Protein AF-A0A7S0ZN13-F1 (afdb_monomer)

pLDDT: mean 75.64, std 28.4, range [23.97, 98.81]

Organism: Noctiluca scintillans (NCBI:txid2966)

Foldseek 3Di:
DDDDDDDPPADPPDDDPDDDDDDDPPDDPPPDDDPPDDDDDDDDDDDDDDDDDDDDDDDDDDDDDDDDDDDDDDDDDDDDDDDDDDDDDDDDDDDDDDDDDDDDDDDDDDDDDDDDDDDDDDDDDDDDDDDDDDDDDDDPPPPLQPAPPPDLPPCPPLLDPVQLVVLCVVLVCPDPLLVVVLVLEQEAELACDLLSVLLCSSNVSHSYDALHNQKRAALQLSLCCLQVLNVQVLAADDWDQDSNWIWGFDTPSQAIGTRDNSVDPVRVVRNVVNSCVLLQVDVPHHHLQRAYEYEYEHQWLVSLVCVVVSQVSSCVSRVNYHAAYEYEYEQWCDWAKEDEPPGLRYIYTYFHNVLCPCVPDDPVVSSSSSSSRVNSSVSLSSCVVSPHDDPYHYDHDSVSVSVNGFTWHLDRRRDDHGDIDGDD

Structure (mmCIF, N/CA/C/O backbone):
data_AF-A0A7S0ZN13-F1
#
_entry.id   AF-A0A7S0ZN13-F1
#
loop_
_atom_site.group_PDB
_atom_site.id
_atom_site.type_symbol
_atom_site.label_atom_id
_atom_site.label_alt_id
_atom_site.label_comp_id
_atom_site.label_asym_id
_atom_site.label_entity_id
_atom_site.label_seq_id
_atom_site.pdbx_PDB_ins_code
_atom_site.Cartn_x
_atom_site.Cartn_y
_atom_site.Cartn_z
_atom_site.occupancy
_atom_site.B_iso_or_equiv
_atom_site.auth_seq_id
_atom_site.auth_comp_id
_atom_site.auth_asym_id
_atom_site.auth_atom_id
_atom_site.pdbx_PDB_model_num
ATOM 1 N N . MET A 1 1 ? -10.004 31.160 -24.337 1.00 37.38 1 MET A N 1
ATOM 2 C CA . MET A 1 1 ? -10.486 29.849 -24.815 1.00 37.38 1 MET A CA 1
ATOM 3 C C . MET A 1 1 ? -9.541 29.368 -25.900 1.00 37.38 1 MET A C 1
ATOM 5 O O . MET A 1 1 ? -9.607 29.879 -27.005 1.00 37.38 1 MET A O 1
ATOM 9 N N . ALA A 1 2 ? -8.632 28.464 -25.551 1.00 23.97 2 ALA A N 1
ATOM 10 C CA . ALA A 1 2 ? -7.880 27.608 -26.465 1.00 23.97 2 ALA A CA 1
ATOM 11 C C . ALA A 1 2 ? -7.274 26.513 -25.577 1.00 23.97 2 ALA A C 1
ATOM 13 O O . ALA A 1 2 ? -6.476 26.815 -24.692 1.00 23.97 2 ALA A O 1
ATOM 14 N N . PHE A 1 3 ? -7.767 25.285 -25.720 1.00 28.19 3 PHE A N 1
ATOM 15 C CA . PHE A 1 3 ? -7.196 24.108 -25.076 1.00 28.19 3 PHE A CA 1
ATOM 16 C C . PHE A 1 3 ? -5.953 23.709 -25.871 1.00 28.19 3 PHE A C 1
ATOM 18 O O . PHE A 1 3 ? -6.038 23.546 -27.085 1.00 28.19 3 PHE A O 1
ATOM 25 N N . CYS A 1 4 ? -4.812 23.578 -25.197 1.00 27.61 4 CYS A N 1
ATOM 26 C CA . CYS A 1 4 ? -3.650 22.924 -25.780 1.00 27.61 4 CYS A CA 1
ATOM 27 C C . CYS A 1 4 ? -3.880 21.411 -25.754 1.00 27.61 4 CYS A C 1
ATOM 29 O O . CYS A 1 4 ? -4.002 20.823 -24.677 1.00 27.61 4 CYS A O 1
ATOM 31 N N . ASP A 1 5 ? -3.932 20.820 -26.946 1.00 31.44 5 ASP A N 1
ATOM 32 C CA . ASP A 1 5 ? -3.663 19.407 -27.190 1.00 31.44 5 ASP A CA 1
ATOM 33 C C . ASP A 1 5 ? -2.299 19.042 -26.596 1.00 31.44 5 ASP A C 1
ATOM 35 O O . ASP A 1 5 ? -1.285 19.674 -26.901 1.00 31.44 5 ASP A O 1
ATOM 39 N N . VAL A 1 6 ? -2.280 18.024 -25.739 1.00 32.69 6 VAL A N 1
ATOM 40 C CA . VAL A 1 6 ? -1.055 17.368 -25.282 1.00 32.69 6 VAL A CA 1
ATOM 41 C C . VAL A 1 6 ? -1.076 15.952 -25.846 1.00 32.69 6 VAL A C 1
ATOM 43 O O . VAL A 1 6 ? -1.966 15.170 -25.516 1.00 32.69 6 VAL A O 1
ATOM 46 N N . ASP A 1 7 ? -0.112 15.703 -26.732 1.00 31.11 7 ASP A N 1
ATOM 47 C CA . ASP A 1 7 ? 0.357 14.443 -27.318 1.00 31.11 7 ASP A CA 1
ATOM 48 C C . ASP A 1 7 ? -0.457 13.166 -27.038 1.00 31.11 7 ASP A C 1
ATOM 50 O O . ASP A 1 7 ? -0.372 12.556 -25.971 1.00 31.11 7 ASP A O 1
ATOM 54 N N . GLN A 1 8 ? -1.146 12.686 -28.078 1.00 32.91 8 GLN A N 1
ATOM 55 C CA . GLN A 1 8 ? -1.749 11.347 -28.148 1.00 32.91 8 GLN A CA 1
ATOM 56 C C . GLN A 1 8 ? -0.766 10.243 -28.598 1.00 32.91 8 GLN A C 1
ATOM 58 O O . GLN A 1 8 ? -1.185 9.103 -28.789 1.00 32.91 8 GLN A O 1
ATOM 63 N N . ASP A 1 9 ? 0.530 10.532 -28.760 1.00 31.00 9 ASP A N 1
ATOM 64 C CA . ASP A 1 9 ? 1.459 9.643 -29.485 1.00 31.00 9 ASP A CA 1
ATOM 65 C C . ASP A 1 9 ? 2.369 8.751 -28.619 1.00 31.00 9 ASP A C 1
ATOM 67 O O . ASP A 1 9 ? 3.322 8.141 -29.107 1.00 31.00 9 ASP A O 1
ATOM 71 N N . VAL A 1 10 ? 2.049 8.570 -27.335 1.00 36.09 10 VAL A N 1
ATOM 72 C CA . VAL A 1 10 ? 2.765 7.622 -26.467 1.00 36.09 10 VAL A CA 1
ATOM 73 C C . VAL A 1 10 ? 1.843 6.449 -26.124 1.00 36.09 10 VAL A C 1
ATOM 75 O O . VAL A 1 10 ? 0.863 6.623 -25.411 1.00 36.09 10 VAL A O 1
ATOM 78 N N . MET A 1 11 ? 2.215 5.249 -26.604 1.00 32.50 11 MET A N 1
ATOM 79 C CA . MET A 1 11 ? 1.659 3.905 -26.307 1.00 32.50 11 MET A CA 1
ATOM 80 C C . MET A 1 11 ? 0.730 3.277 -27.366 1.00 32.50 11 MET A C 1
ATOM 82 O O . MET A 1 11 ? -0.413 2.911 -27.090 1.00 32.50 11 MET A O 1
ATOM 86 N N . ARG A 1 12 ? 1.270 2.950 -28.549 1.00 31.23 12 ARG A N 1
ATOM 87 C CA . ARG A 1 12 ? 0.816 1.742 -29.268 1.00 31.23 12 ARG A CA 1
ATOM 88 C C . ARG A 1 12 ? 1.476 0.511 -28.644 1.00 31.23 12 ARG A C 1
ATOM 90 O O . ARG A 1 12 ? 2.506 0.043 -29.117 1.00 31.23 12 ARG A O 1
ATOM 97 N N . VAL A 1 13 ? 0.879 -0.032 -27.584 1.00 39.19 13 VAL A N 1
ATOM 98 C CA . VAL A 1 13 ? 1.235 -1.373 -27.099 1.00 39.19 13 VAL A CA 1
ATOM 99 C C . VAL A 1 13 ? 0.711 -2.385 -28.116 1.00 39.19 13 VAL A C 1
ATOM 101 O O . VAL A 1 13 ? -0.495 -2.607 -28.239 1.00 39.19 13 VAL A O 1
ATOM 104 N N . THR A 1 14 ? 1.609 -3.001 -28.883 1.00 31.84 14 THR A N 1
ATOM 105 C CA . THR A 1 14 ? 1.265 -4.136 -29.742 1.00 31.84 14 THR A CA 1
ATOM 106 C C . THR A 1 14 ? 0.792 -5.294 -28.866 1.00 31.84 14 THR A C 1
ATOM 108 O O . THR A 1 14 ? 1.585 -5.911 -28.155 1.00 31.84 14 THR A O 1
ATOM 111 N N . ARG A 1 15 ? -0.513 -5.590 -28.914 1.00 40.03 15 ARG A N 1
ATOM 112 C CA . ARG A 1 15 ? -1.130 -6.743 -28.250 1.00 40.03 15 ARG A CA 1
ATOM 113 C C . ARG A 1 15 ? -0.472 -8.034 -28.757 1.00 40.03 15 ARG A C 1
ATOM 115 O O . ARG A 1 15 ? -0.727 -8.458 -29.881 1.00 40.03 15 ARG A O 1
ATOM 122 N N . ARG A 1 16 ? 0.336 -8.701 -27.926 1.00 33.75 16 ARG A N 1
ATOM 123 C CA . ARG A 1 16 ? 0.551 -10.148 -28.070 1.00 33.75 16 ARG A CA 1
ATOM 124 C C . ARG A 1 16 ? -0.613 -10.858 -27.392 1.00 33.75 16 ARG A C 1
ATOM 126 O O . ARG A 1 16 ? -0.884 -10.626 -26.220 1.00 33.75 16 ARG A O 1
ATOM 133 N N . VAL A 1 17 ? -1.287 -11.733 -28.134 1.00 29.91 17 VAL A N 1
ATOM 134 C CA . VAL A 1 17 ? -2.245 -12.695 -27.582 1.00 29.91 17 VAL A CA 1
ATOM 135 C C . VAL A 1 17 ? -1.469 -13.622 -26.644 1.00 29.91 17 VAL A C 1
ATOM 137 O O . VAL A 1 17 ? -0.760 -14.525 -27.090 1.00 29.91 17 VAL A O 1
ATOM 140 N N . VAL A 1 18 ? -1.549 -13.362 -25.340 1.00 30.41 18 VAL A N 1
ATOM 141 C CA . VAL A 1 18 ? -0.996 -14.247 -24.313 1.00 30.41 18 VAL A CA 1
ATOM 142 C C . VAL A 1 18 ? -1.904 -15.472 -24.253 1.00 30.41 18 VAL A C 1
ATOM 144 O O . VAL A 1 18 ? -3.073 -15.371 -23.886 1.00 30.41 18 VAL A O 1
ATOM 147 N N . ARG A 1 19 ? -1.388 -16.634 -24.668 1.00 27.12 19 ARG A N 1
ATOM 148 C CA . ARG A 1 19 ? -2.097 -17.907 -24.495 1.00 27.12 19 ARG A CA 1
ATOM 149 C C . ARG A 1 19 ? -2.225 -18.206 -22.994 1.00 27.12 19 ARG A C 1
ATOM 151 O O . ARG A 1 19 ? -1.272 -17.933 -22.261 1.00 27.12 19 ARG A O 1
ATOM 158 N N . PRO A 1 20 ? -3.354 -18.768 -22.529 1.00 29.33 20 PRO A N 1
ATOM 159 C CA . PRO A 1 20 ? -3.506 -19.159 -21.133 1.00 29.33 20 PRO A CA 1
ATOM 160 C C . PRO A 1 20 ? -2.398 -20.142 -20.741 1.00 29.33 20 PRO A C 1
ATOM 162 O O . PRO A 1 20 ? -2.133 -21.117 -21.446 1.00 29.33 20 PRO A O 1
ATOM 165 N N . TRP A 1 21 ? -1.724 -19.844 -19.632 1.00 32.19 21 TRP A N 1
ATOM 166 C CA . TRP A 1 21 ? -0.707 -20.714 -19.053 1.00 32.19 21 TRP A CA 1
ATOM 167 C C . TRP A 1 21 ? -1.399 -21.916 -18.396 1.00 32.19 21 TRP A C 1
ATOM 169 O O . TRP A 1 21 ? -2.400 -21.709 -17.705 1.00 32.19 21 TRP A O 1
ATOM 179 N N . PRO A 1 22 ? -0.905 -23.154 -18.569 1.00 28.81 22 PRO A N 1
ATOM 180 C CA . PRO A 1 22 ? -1.426 -24.290 -17.823 1.00 28.81 22 PRO A CA 1
ATOM 181 C C . PRO A 1 22 ? -1.131 -24.076 -16.334 1.00 28.81 22 PRO A C 1
ATOM 183 O O . PRO A 1 22 ? 0.024 -24.015 -15.912 1.00 28.81 22 PRO A O 1
ATOM 186 N N . VAL A 1 23 ? -2.188 -23.903 -15.546 1.00 35.38 23 VAL A N 1
ATOM 187 C CA . VAL A 1 23 ? -2.112 -23.930 -14.087 1.00 35.38 23 VAL A CA 1
ATOM 188 C C . VAL A 1 23 ? -1.930 -25.390 -13.701 1.00 35.38 23 VAL A C 1
ATOM 190 O O . VAL A 1 23 ? -2.741 -26.220 -14.096 1.00 35.38 23 VAL A O 1
ATOM 193 N N . ASP A 1 24 ? -0.856 -25.706 -12.984 1.00 39.56 24 ASP A N 1
ATOM 194 C CA . ASP A 1 24 ? -0.658 -27.030 -12.401 1.00 39.56 24 ASP A CA 1
ATOM 195 C C . ASP A 1 24 ? -1.503 -27.135 -11.115 1.00 39.56 24 ASP A C 1
ATOM 197 O O . ASP A 1 24 ? -1.188 -26.457 -10.129 1.00 39.56 24 ASP A O 1
ATOM 201 N N . PRO A 1 25 ? -2.588 -27.934 -11.096 1.00 37.56 25 PRO A N 1
ATOM 202 C CA . PRO A 1 25 ? -3.429 -28.104 -9.915 1.00 37.56 25 PRO A CA 1
ATOM 203 C C . PRO A 1 25 ? -2.770 -28.974 -8.830 1.00 37.56 25 PRO A C 1
ATOM 205 O O . PRO A 1 25 ? -3.363 -29.161 -7.772 1.00 37.56 25 PRO A O 1
ATOM 208 N N . SER A 1 26 ? -1.563 -29.509 -9.057 1.00 33.62 26 SER A N 1
ATOM 209 C CA . SER A 1 26 ? -0.903 -30.454 -8.148 1.00 33.62 26 SER A CA 1
ATOM 210 C C . SER A 1 26 ? 0.060 -29.828 -7.131 1.00 33.62 26 SER A C 1
ATOM 212 O O . SER A 1 26 ? 0.747 -30.558 -6.418 1.00 33.62 26 SER A O 1
ATOM 214 N N . VAL A 1 27 ? 0.105 -28.495 -7.006 1.00 34.06 27 VAL A N 1
ATOM 215 C CA . VAL A 1 27 ? 0.878 -27.820 -5.948 1.00 34.06 27 VAL A CA 1
ATOM 216 C C . VAL A 1 27 ? -0.031 -27.578 -4.735 1.00 34.06 27 VAL A C 1
ATOM 218 O O . VAL A 1 27 ? -0.737 -26.566 -4.713 1.00 34.06 27 VAL A O 1
ATOM 221 N N . PRO A 1 28 ? -0.048 -28.462 -3.717 1.00 34.16 28 PRO A N 1
ATOM 222 C CA . PRO A 1 28 ? -0.770 -28.184 -2.485 1.00 34.16 28 PRO A CA 1
ATOM 223 C C . PRO A 1 28 ? -0.201 -26.923 -1.832 1.00 34.16 28 PRO A C 1
ATOM 225 O O . PRO A 1 28 ? 1.015 -26.695 -1.838 1.00 34.16 28 PRO A O 1
ATOM 228 N N . CYS A 1 29 ? -1.080 -26.112 -1.234 1.00 32.03 29 CYS A N 1
ATOM 229 C CA . CYS A 1 29 ? -0.671 -25.173 -0.197 1.00 32.03 29 CYS A CA 1
ATOM 230 C C . CYS A 1 29 ? 0.193 -25.958 0.789 1.00 32.03 29 CYS A C 1
ATOM 232 O O . CYS A 1 29 ? -0.298 -26.895 1.414 1.00 32.03 29 CYS A O 1
ATOM 234 N N . ARG A 1 30 ? 1.489 -25.639 0.875 1.00 30.14 30 ARG A N 1
ATOM 235 C CA . ARG A 1 30 ? 2.353 -26.244 1.886 1.00 30.14 30 ARG A CA 1
ATOM 236 C C . ARG A 1 30 ? 1.732 -25.930 3.241 1.00 30.14 30 ARG A C 1
ATOM 238 O O . ARG A 1 30 ? 1.720 -24.770 3.649 1.00 30.14 30 ARG A O 1
ATOM 245 N N . GLU A 1 31 ? 1.208 -26.956 3.900 1.00 27.27 31 GLU A N 1
ATOM 246 C CA . GLU A 1 31 ? 0.890 -26.910 5.317 1.00 27.27 31 GLU A CA 1
ATOM 247 C C . GLU A 1 31 ? 2.186 -26.556 6.045 1.00 27.27 31 GLU A C 1
ATOM 249 O O . GLU A 1 31 ? 3.138 -27.336 6.101 1.00 27.27 31 GLU A O 1
ATOM 254 N N . PHE A 1 32 ? 2.263 -25.326 6.542 1.00 32.94 32 PHE A N 1
ATOM 255 C CA . PHE A 1 32 ? 3.265 -24.980 7.530 1.00 32.94 32 PHE A CA 1
ATOM 256 C C . PHE A 1 32 ? 2.808 -25.608 8.840 1.00 32.94 32 PHE A C 1
ATOM 258 O O . PHE A 1 32 ? 1.793 -25.203 9.405 1.00 32.94 32 PHE A O 1
ATOM 265 N N . ALA A 1 33 ? 3.551 -26.614 9.301 1.00 29.12 33 ALA A N 1
ATOM 266 C CA . ALA A 1 33 ? 3.368 -27.162 10.632 1.00 29.12 33 ALA A CA 1
ATOM 267 C C . ALA A 1 33 ? 3.464 -26.013 11.657 1.00 29.12 33 ALA A C 1
ATOM 269 O O . ALA A 1 33 ? 4.413 -25.220 11.593 1.00 29.12 33 ALA A O 1
ATOM 270 N N . PRO A 1 34 ? 2.500 -25.874 12.581 1.00 31.50 34 PRO A N 1
ATOM 271 C CA . PRO A 1 34 ? 2.618 -24.904 13.651 1.00 31.50 34 PRO A CA 1
ATOM 272 C C . PRO A 1 34 ? 3.814 -25.295 14.524 1.00 31.50 34 PRO A C 1
ATOM 274 O O . PRO A 1 34 ? 3.890 -26.423 15.005 1.00 31.50 34 PRO A O 1
ATOM 277 N N . ASN A 1 35 ? 4.743 -24.362 14.744 1.00 29.31 35 ASN A N 1
ATOM 278 C CA . ASN A 1 35 ? 5.697 -24.467 15.845 1.00 29.31 35 ASN A CA 1
ATOM 279 C C . ASN A 1 35 ? 4.893 -24.460 17.155 1.00 29.31 35 ASN A C 1
ATOM 281 O O . ASN A 1 35 ? 4.536 -23.401 17.674 1.00 29.31 35 ASN A O 1
ATOM 285 N N . SER A 1 36 ? 4.566 -25.645 17.662 1.00 34.81 36 SER A N 1
ATOM 286 C CA . SER A 1 36 ? 4.170 -25.854 19.046 1.00 34.81 36 SER A CA 1
ATOM 287 C C . SER A 1 36 ? 5.428 -25.741 19.897 1.00 34.81 36 SER A C 1
ATOM 289 O O . SER A 1 36 ? 6.253 -26.643 19.838 1.00 34.81 36 SER A O 1
ATOM 291 N N . ASP A 1 37 ? 5.618 -24.600 20.562 1.00 35.03 37 ASP A N 1
ATOM 292 C CA . ASP A 1 37 ? 6.260 -24.479 21.884 1.00 35.03 37 ASP A CA 1
ATOM 293 C C . ASP A 1 37 ? 6.609 -23.016 22.177 1.00 35.03 37 ASP A C 1
ATOM 295 O O . ASP A 1 37 ? 7.767 -22.615 22.124 1.00 35.03 37 ASP A O 1
ATOM 299 N N . ILE A 1 38 ? 5.601 -22.199 22.507 1.00 33.28 38 ILE A N 1
ATOM 300 C CA . ILE A 1 38 ? 5.792 -21.012 23.356 1.00 33.28 38 ILE A CA 1
ATOM 301 C C . ILE A 1 38 ? 4.557 -20.875 24.252 1.00 33.28 38 ILE A C 1
ATOM 303 O O . ILE A 1 38 ? 3.519 -20.348 23.850 1.00 33.28 38 ILE A O 1
ATOM 307 N N . SER A 1 39 ? 4.669 -21.376 25.477 1.00 29.73 39 SER A N 1
ATOM 308 C CA . SER A 1 39 ? 3.702 -21.180 26.555 1.00 29.73 39 SER A CA 1
ATOM 309 C C . SER A 1 39 ? 3.745 -19.722 27.027 1.00 29.73 39 SER A C 1
ATOM 311 O O . SER A 1 39 ? 4.780 -19.226 27.468 1.00 29.73 39 SER A O 1
ATOM 313 N N . ILE A 1 40 ? 2.609 -19.029 26.945 1.00 32.91 40 ILE A N 1
ATOM 314 C CA . ILE A 1 40 ? 2.416 -17.695 27.526 1.00 32.91 40 ILE A CA 1
ATOM 315 C C . ILE A 1 40 ? 2.016 -17.879 29.001 1.00 32.91 40 ILE A C 1
ATOM 317 O O . ILE A 1 40 ? 1.055 -18.607 29.264 1.00 32.91 40 ILE A O 1
ATOM 321 N N . PRO A 1 41 ? 2.693 -17.247 29.978 1.00 33.66 41 PRO A N 1
ATOM 322 C CA . PRO A 1 41 ? 2.278 -17.329 31.371 1.00 33.66 41 PRO A CA 1
ATOM 323 C C . PRO A 1 41 ? 1.018 -16.483 31.597 1.00 33.66 41 PRO A C 1
ATOM 325 O O . PRO A 1 41 ? 1.018 -15.265 31.418 1.00 33.66 41 PRO A O 1
ATOM 328 N N . VAL A 1 42 ? -0.064 -17.142 32.014 1.00 34.66 42 VAL A N 1
ATOM 329 C CA . VAL A 1 42 ? -1.299 -16.495 32.472 1.00 34.66 42 VAL A CA 1
ATOM 330 C C . VAL A 1 42 ? -1.103 -16.078 33.931 1.00 34.66 42 VAL A C 1
ATOM 332 O O . VAL A 1 42 ? -1.297 -16.868 34.851 1.00 34.66 42 VAL A O 1
ATOM 335 N N . GLY A 1 43 ? -0.679 -14.834 34.146 1.00 35.78 43 GLY A N 1
ATOM 336 C CA . GLY A 1 43 ? -0.698 -14.190 35.459 1.00 35.78 43 GLY A CA 1
ATOM 337 C C . GLY A 1 43 ? -2.095 -13.646 35.750 1.00 35.78 43 GLY A C 1
ATOM 338 O O . GLY A 1 43 ? -2.471 -12.598 35.232 1.00 35.78 43 GLY A O 1
ATOM 339 N N . GLY A 1 44 ? -2.878 -14.379 36.542 1.00 32.91 44 GLY A N 1
ATOM 340 C CA . GLY A 1 44 ? -4.195 -13.949 37.002 1.00 32.91 44 GLY A CA 1
ATOM 341 C C . GLY A 1 44 ? -4.094 -13.049 38.231 1.00 32.91 44 GLY A C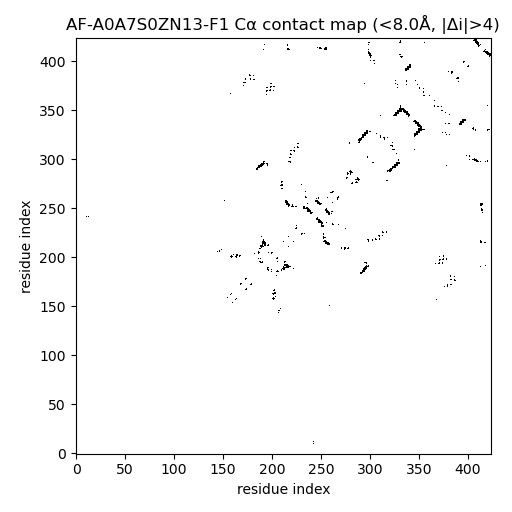 1
ATOM 342 O O . GLY A 1 44 ? -3.747 -13.521 39.310 1.00 32.91 44 GLY A O 1
ATOM 343 N N . THR A 1 45 ? -4.470 -11.779 38.084 1.00 35.62 45 THR A N 1
ATOM 344 C CA . THR A 1 45 ? -4.752 -10.883 39.212 1.00 35.62 45 THR A CA 1
ATOM 345 C C . THR A 1 45 ? -6.236 -10.535 39.169 1.00 35.62 45 THR A C 1
ATOM 347 O O . THR A 1 45 ? -6.686 -9.793 38.298 1.00 35.62 45 THR A O 1
ATOM 350 N N . GLN A 1 46 ? -7.015 -11.121 40.081 1.00 35.91 46 GLN A N 1
ATOM 351 C CA . GLN A 1 46 ? -8.418 -10.768 40.297 1.00 35.91 46 GLN A CA 1
ATOM 352 C C . GLN A 1 46 ? -8.507 -9.369 40.922 1.00 35.91 46 GLN A C 1
ATOM 354 O O . GLN A 1 46 ? -7.928 -9.121 41.978 1.00 35.91 46 GLN A O 1
ATOM 359 N N . LEU A 1 47 ? -9.269 -8.477 40.288 1.00 43.00 47 LEU A N 1
ATOM 360 C CA . LEU A 1 47 ? -9.771 -7.241 40.890 1.00 43.00 47 LEU A CA 1
ATOM 361 C C . LEU A 1 47 ? -11.302 -7.325 41.032 1.00 43.00 47 LEU A C 1
ATOM 363 O O . LEU A 1 47 ? -11.951 -8.002 40.231 1.00 43.00 47 LEU A O 1
ATOM 367 N N . PRO A 1 48 ? -11.881 -6.683 42.062 1.00 42.59 48 PRO A N 1
ATOM 368 C CA . PRO A 1 48 ? -13.260 -6.913 42.473 1.00 42.59 48 PRO A CA 1
ATOM 369 C C . PRO A 1 48 ? -14.284 -6.213 41.571 1.00 42.59 48 PRO A C 1
ATOM 371 O O . PRO A 1 48 ? -14.076 -5.096 41.098 1.00 42.59 48 PRO A O 1
ATOM 374 N N . LEU A 1 49 ? -15.419 -6.893 41.391 1.00 36.72 49 LEU A N 1
ATOM 375 C CA . LEU A 1 49 ? -16.616 -6.419 40.701 1.00 36.72 49 LEU A CA 1
ATOM 376 C C . LEU A 1 49 ? -17.155 -5.122 41.322 1.00 36.72 49 LEU A C 1
ATOM 378 O O . LEU A 1 49 ? -17.584 -5.108 42.476 1.00 36.72 49 LEU A O 1
ATOM 382 N N . SER A 1 50 ? -17.214 -4.060 40.521 1.00 40.09 50 SER A N 1
ATOM 383 C CA . SER A 1 50 ? -18.019 -2.870 40.785 1.00 40.09 50 SER A CA 1
ATOM 384 C C . SER A 1 50 ? -19.396 -2.993 40.120 1.00 40.09 50 SER A C 1
ATOM 386 O O . SER A 1 50 ? -19.555 -3.513 39.014 1.00 40.09 50 SER A O 1
ATOM 388 N N . ALA A 1 51 ? -20.413 -2.558 40.861 1.00 35.34 51 ALA A N 1
ATOM 389 C CA . ALA A 1 51 ? -21.829 -2.709 40.566 1.00 35.34 51 ALA A CA 1
ATOM 390 C C . ALA A 1 51 ? -22.274 -1.965 39.291 1.00 35.34 51 ALA A C 1
ATOM 392 O O . ALA A 1 51 ? -21.989 -0.782 39.111 1.00 35.34 51 ALA A O 1
ATOM 393 N N . GLN A 1 52 ? -23.044 -2.651 38.440 1.00 35.16 52 GLN A N 1
ATOM 394 C CA . GLN A 1 52 ? -23.760 -2.042 37.318 1.00 35.16 52 GLN A CA 1
ATOM 395 C C . GLN A 1 52 ? -25.067 -1.396 37.793 1.00 35.16 52 GLN A C 1
ATOM 397 O O . GLN A 1 52 ? -25.990 -2.078 38.239 1.00 35.16 52 GLN A O 1
ATOM 402 N N . VAL A 1 53 ? -25.165 -0.080 37.618 1.00 42.03 53 VAL A N 1
ATOM 403 C CA . VAL A 1 53 ? -26.424 0.673 37.651 1.00 42.03 53 VAL A CA 1
ATOM 404 C C . VAL A 1 53 ? -27.033 0.626 36.247 1.00 42.03 53 VAL A C 1
ATOM 406 O O . VAL A 1 53 ? -26.435 1.112 35.289 1.00 42.03 53 VAL A O 1
ATOM 409 N N . ARG A 1 54 ? -28.219 0.020 36.111 1.00 37.69 54 ARG A N 1
ATOM 410 C CA . ARG A 1 54 ? -29.021 0.032 34.875 1.00 37.69 54 ARG A CA 1
ATOM 411 C C . ARG A 1 54 ? -29.877 1.304 34.817 1.00 37.69 54 ARG A C 1
ATOM 413 O O . ARG A 1 54 ? -30.645 1.518 35.755 1.00 37.69 54 ARG A O 1
ATOM 420 N N . PRO A 1 55 ? -29.870 2.082 33.723 1.00 42.91 55 PRO A N 1
ATOM 421 C CA . PRO A 1 55 ? -30.957 3.006 33.438 1.00 42.91 55 PRO A CA 1
ATOM 422 C C . PRO A 1 55 ? -32.101 2.273 32.723 1.00 42.91 55 PRO A C 1
ATOM 424 O O . PRO A 1 55 ? -31.883 1.516 31.776 1.00 42.91 55 PRO A O 1
ATOM 427 N N . LYS A 1 56 ? -33.331 2.516 33.188 1.00 40.34 56 LYS A N 1
ATOM 428 C CA . LYS A 1 56 ? -34.571 2.236 32.453 1.00 40.34 56 LYS A CA 1
ATOM 429 C C . LYS A 1 56 ? -34.593 3.097 31.188 1.00 40.34 56 LYS A C 1
ATOM 431 O O . LYS A 1 56 ? -34.423 4.309 31.286 1.00 40.34 56 LYS A O 1
ATOM 436 N N . ILE A 1 57 ? -34.824 2.477 30.035 1.00 46.16 57 ILE A N 1
ATOM 437 C CA . ILE A 1 57 ? -35.191 3.174 28.800 1.00 46.16 57 ILE A CA 1
ATOM 438 C C . ILE A 1 57 ? -36.665 2.864 28.561 1.00 46.16 57 ILE A C 1
ATOM 440 O O . ILE A 1 57 ? -37.030 1.708 28.342 1.00 46.16 57 ILE A O 1
ATOM 444 N N . ASP A 1 58 ? -37.489 3.903 28.675 1.00 44.97 58 ASP A N 1
ATOM 445 C CA . ASP A 1 58 ? -38.904 3.873 28.330 1.00 44.97 58 ASP A CA 1
ATOM 446 C C . ASP A 1 58 ? -39.071 3.836 26.808 1.00 44.97 58 ASP A C 1
ATOM 448 O O . ASP A 1 58 ? -38.339 4.481 26.054 1.00 44.97 58 ASP A O 1
ATOM 452 N N . GLY A 1 59 ? -40.029 3.019 26.375 1.00 41.66 59 GLY A N 1
ATOM 453 C CA . GLY A 1 59 ? -40.331 2.770 24.978 1.00 41.66 59 GLY A CA 1
ATOM 454 C C . GLY A 1 59 ? -41.055 3.934 24.312 1.00 41.66 59 GLY A C 1
ATOM 455 O O . GLY A 1 59 ? -41.996 4.505 24.864 1.00 41.66 59 GLY A O 1
ATOM 456 N N . THR A 1 60 ? -40.673 4.206 23.068 1.00 43.28 60 THR A N 1
ATOM 457 C CA . THR A 1 60 ? -41.448 5.043 22.153 1.00 43.28 60 THR A CA 1
ATOM 458 C C . THR A 1 60 ? -41.652 4.326 20.827 1.00 43.28 60 THR A C 1
ATOM 460 O O . THR A 1 60 ? -40.768 3.658 20.293 1.00 43.28 60 THR A O 1
ATOM 463 N N . GLN A 1 61 ? -42.895 4.435 20.375 1.00 39.47 61 GLN A N 1
ATOM 464 C CA . GLN A 1 61 ? -43.563 3.683 19.326 1.00 39.47 61 GLN A CA 1
ATOM 465 C C . GLN A 1 61 ? -42.932 3.850 17.941 1.00 39.47 61 GLN A C 1
ATOM 467 O O . GLN A 1 61 ? -42.561 4.944 17.521 1.00 39.47 61 GLN A O 1
ATOM 472 N N . SER A 1 62 ? -42.902 2.737 17.214 1.00 36.06 62 SER A N 1
ATOM 473 C CA . SER A 1 62 ? -42.609 2.643 15.789 1.00 36.06 62 SER A CA 1
ATOM 474 C C . SER A 1 62 ? -43.779 3.199 14.967 1.00 36.06 62 SER A C 1
ATOM 476 O O . SER A 1 62 ? -44.912 2.755 15.137 1.00 36.06 62 SER A O 1
ATOM 478 N N . GLN A 1 63 ? -43.506 4.136 14.056 1.00 40.50 63 GLN A N 1
ATOM 479 C CA . GLN A 1 63 ? -44.394 4.441 12.933 1.00 40.50 63 GLN A CA 1
ATOM 480 C C . GLN A 1 63 ? -43.863 3.749 11.676 1.00 40.50 63 GLN A C 1
ATOM 482 O O . GLN A 1 63 ? -42.753 4.018 11.218 1.00 40.50 63 GLN A O 1
ATOM 487 N N . GLU A 1 64 ? -44.680 2.842 11.147 1.00 38.81 64 GLU A N 1
ATOM 488 C CA . GLU A 1 64 ? -44.537 2.229 9.831 1.00 38.81 64 GLU A CA 1
ATOM 489 C C . GLU A 1 64 ? -44.727 3.287 8.735 1.00 38.81 64 GLU A C 1
ATOM 491 O O . GLU A 1 64 ? -45.753 3.967 8.684 1.00 38.81 64 GLU A O 1
ATOM 496 N N . ILE A 1 65 ? -43.759 3.405 7.823 1.00 39.41 65 ILE A N 1
ATOM 497 C CA . ILE A 1 65 ? -43.942 4.099 6.545 1.00 39.41 65 ILE A CA 1
ATOM 498 C C . ILE A 1 65 ? -43.727 3.081 5.429 1.00 39.41 65 ILE A C 1
ATOM 500 O O . ILE A 1 65 ? -42.711 2.389 5.363 1.00 39.41 65 ILE A O 1
ATOM 504 N N . GLY A 1 66 ? -44.761 2.974 4.597 1.00 33.03 66 GLY A N 1
ATOM 505 C CA . GLY A 1 66 ? -45.009 1.880 3.677 1.00 33.03 66 GLY A CA 1
ATOM 506 C C . GLY A 1 66 ? -44.031 1.756 2.513 1.00 33.03 66 GLY A C 1
ATOM 507 O O . GLY A 1 66 ? -43.561 2.725 1.917 1.00 33.03 66 GLY A O 1
ATOM 508 N N . SER A 1 67 ? -43.797 0.497 2.161 1.00 32.94 67 SER A N 1
ATOM 509 C CA . SER A 1 67 ? -43.101 0.049 0.964 1.00 32.94 67 SER A CA 1
ATOM 510 C C . SER A 1 67 ? -44.013 0.186 -0.261 1.00 32.94 67 SER A C 1
ATOM 512 O O . SER A 1 67 ? -45.147 -0.290 -0.250 1.00 32.94 67 SER A O 1
ATOM 514 N N . ARG A 1 68 ? -43.514 0.800 -1.340 1.00 35.91 68 ARG A N 1
ATOM 515 C CA . ARG A 1 68 ? -44.103 0.684 -2.684 1.00 35.91 68 ARG A CA 1
ATOM 516 C C . ARG A 1 68 ? -43.294 -0.326 -3.508 1.00 35.91 68 ARG A C 1
ATOM 518 O O . ARG A 1 68 ? -42.065 -0.273 -3.452 1.00 35.91 68 ARG A O 1
ATOM 525 N N . PRO A 1 69 ? -43.947 -1.227 -4.260 1.00 35.62 69 PRO A N 1
ATOM 526 C CA . PRO A 1 69 ? -43.270 -2.202 -5.104 1.00 35.62 69 PRO A CA 1
ATOM 527 C C . PRO A 1 69 ? -42.801 -1.533 -6.402 1.00 35.62 69 PRO A C 1
ATOM 529 O O . PRO A 1 69 ? -43.543 -0.754 -6.997 1.00 35.62 69 PRO A O 1
ATOM 532 N N . ILE A 1 70 ? -41.576 -1.835 -6.835 1.00 36.09 70 ILE A N 1
ATOM 533 C CA . ILE A 1 70 ? -41.099 -1.517 -8.185 1.00 36.09 70 ILE A CA 1
ATOM 534 C C . ILE A 1 70 ? -41.096 -2.809 -8.996 1.00 36.09 70 ILE A C 1
ATOM 536 O O . ILE A 1 70 ? -40.634 -3.856 -8.537 1.00 36.09 70 ILE A O 1
ATOM 540 N N . ASP A 1 71 ? -41.671 -2.688 -10.185 1.00 31.12 71 ASP A N 1
ATOM 541 C CA . ASP A 1 71 ? -42.033 -3.745 -11.108 1.00 31.12 71 ASP A CA 1
ATOM 542 C C . ASP A 1 71 ? -40.875 -4.643 -11.552 1.00 31.12 71 ASP A C 1
ATOM 544 O O . ASP A 1 71 ? -39.780 -4.209 -11.918 1.00 31.12 71 ASP A O 1
ATOM 548 N N . ARG A 1 72 ? -41.193 -5.940 -11.578 1.00 30.48 72 ARG A N 1
ATOM 549 C CA . ARG A 1 72 ? -40.462 -6.992 -12.280 1.00 30.48 72 ARG A CA 1
ATOM 550 C C . ARG A 1 72 ? -40.600 -6.780 -13.788 1.00 30.48 72 ARG A C 1
ATOM 552 O O . ARG A 1 72 ? -41.681 -6.980 -14.334 1.00 30.48 72 ARG A O 1
ATOM 559 N N . LEU A 1 73 ? -39.493 -6.502 -14.471 1.00 32.06 73 LEU A N 1
ATOM 560 C CA . LEU A 1 73 ? -39.380 -6.751 -15.907 1.00 32.06 73 LEU A CA 1
ATOM 561 C C . LEU A 1 73 ? -38.778 -8.140 -16.133 1.00 32.06 73 LEU A C 1
ATOM 563 O O . LEU A 1 73 ? -37.607 -8.398 -15.864 1.00 32.06 73 LEU A O 1
ATOM 567 N N . SER A 1 74 ? -39.637 -9.035 -16.609 1.00 32.31 74 SER A N 1
ATOM 568 C CA . SER A 1 74 ? -39.315 -10.325 -17.204 1.00 32.31 74 SER A CA 1
ATOM 569 C C . SER A 1 74 ? -38.603 -10.128 -18.543 1.00 32.31 74 SER A C 1
ATOM 571 O O . SER A 1 74 ? -39.166 -9.498 -19.439 1.00 32.31 74 SER A O 1
ATOM 573 N N . PHE A 1 75 ? -37.426 -10.728 -18.715 1.00 32.81 75 PHE A N 1
ATOM 574 C CA . PHE A 1 75 ? -36.881 -11.040 -20.035 1.00 32.81 75 PHE A CA 1
ATOM 575 C C . PHE A 1 75 ? -36.684 -12.545 -20.144 1.00 32.81 75 PHE A C 1
ATOM 577 O O . PHE A 1 75 ? -36.141 -13.184 -19.244 1.00 32.81 75 PHE A O 1
ATOM 584 N N . GLY A 1 76 ? -37.254 -13.076 -21.219 1.00 30.61 76 GLY A N 1
ATOM 585 C CA . GLY A 1 76 ? -37.520 -14.483 -21.424 1.00 30.61 76 GLY A CA 1
ATOM 586 C C . GLY A 1 76 ? -36.338 -15.315 -21.897 1.00 30.61 76 GLY A C 1
ATOM 587 O O . GLY A 1 76 ? -35.302 -14.827 -22.347 1.00 30.61 76 GLY A O 1
ATOM 588 N N . ASP A 1 77 ? -36.598 -16.612 -21.802 1.00 30.36 77 ASP A N 1
ATOM 589 C CA . ASP A 1 77 ? -35.868 -17.716 -22.391 1.00 30.36 77 ASP A CA 1
ATOM 590 C C . ASP A 1 77 ? -35.666 -17.541 -23.895 1.00 30.36 77 ASP A C 1
ATOM 592 O O . ASP A 1 77 ? -36.611 -17.256 -24.627 1.00 30.36 77 ASP A O 1
ATOM 596 N N . THR A 1 78 ? -34.456 -17.815 -24.374 1.00 32.34 78 THR A N 1
ATOM 597 C CA . THR A 1 78 ? -34.165 -18.869 -25.364 1.00 32.34 78 THR A CA 1
ATOM 598 C C . THR A 1 78 ? -32.712 -18.739 -25.809 1.00 32.34 78 THR A C 1
ATOM 600 O O . THR A 1 78 ? -32.323 -17.726 -26.371 1.00 32.34 78 THR A O 1
ATOM 603 N N . LEU A 1 79 ? -31.906 -19.781 -25.590 1.00 31.69 79 LEU A N 1
ATOM 604 C CA . LEU A 1 79 ? -31.123 -20.416 -26.656 1.00 31.69 79 LEU A CA 1
ATOM 605 C C . LEU A 1 79 ? -30.412 -21.658 -26.113 1.00 31.69 79 LEU A C 1
ATOM 607 O O . LEU A 1 79 ? -29.394 -21.629 -25.428 1.00 31.69 79 LEU A O 1
ATOM 611 N N . ARG A 1 80 ? -31.024 -22.778 -26.476 1.00 32.16 80 ARG A N 1
ATOM 612 C CA . ARG A 1 80 ? -30.489 -24.129 -26.484 1.00 32.16 80 ARG A CA 1
ATOM 613 C C . ARG A 1 80 ? -29.414 -24.185 -27.575 1.00 32.16 80 ARG A C 1
ATOM 615 O O . ARG A 1 80 ? -29.731 -23.937 -28.733 1.00 32.16 80 ARG A O 1
ATOM 622 N N . SER A 1 81 ? -28.180 -24.548 -27.244 1.00 33.28 81 SER A N 1
ATOM 623 C CA . SER A 1 81 ? -27.263 -25.108 -28.239 1.00 33.28 81 SER A CA 1
ATOM 624 C C . SER A 1 81 ? -26.333 -26.131 -27.605 1.00 33.28 81 SER A C 1
ATOM 626 O O . SER A 1 81 ? -25.977 -26.076 -26.432 1.00 33.28 81 SER A O 1
ATOM 628 N N . SER A 1 82 ? -26.077 -27.142 -28.408 1.00 32.16 82 SER A N 1
ATOM 629 C CA . SER A 1 82 ? -25.720 -28.508 -28.096 1.00 32.16 82 SER A CA 1
ATOM 630 C C . SER A 1 82 ? -24.216 -28.757 -28.030 1.00 32.16 82 SER A C 1
ATOM 632 O O . SER A 1 82 ? -23.432 -28.129 -28.731 1.00 32.16 82 SER A O 1
ATOM 634 N N . ARG A 1 83 ? -23.877 -29.777 -27.231 1.00 33.69 83 ARG A N 1
ATOM 635 C CA . ARG A 1 83 ? -22.722 -30.689 -27.315 1.00 33.69 83 ARG A CA 1
ATOM 636 C C . ARG A 1 83 ? -21.883 -30.612 -28.601 1.00 33.69 83 ARG A C 1
ATOM 638 O O . ARG A 1 83 ? -22.412 -30.854 -29.679 1.00 33.69 83 ARG A O 1
ATOM 645 N N . ALA A 1 84 ? -20.563 -30.580 -28.420 1.00 32.12 84 ALA A N 1
ATOM 646 C CA . ALA A 1 84 ? -19.661 -31.589 -28.985 1.00 32.12 84 ALA A CA 1
ATOM 647 C C . ALA A 1 84 ? -18.316 -31.576 -28.236 1.00 32.12 84 ALA A C 1
ATOM 649 O O . ALA A 1 84 ? -17.588 -30.589 -28.256 1.00 32.12 84 ALA A O 1
ATOM 650 N N . SER A 1 85 ? -17.997 -32.688 -27.576 1.00 37.50 85 SER A N 1
ATOM 651 C CA . SER A 1 85 ? -16.643 -33.035 -27.136 1.00 37.50 85 SER A CA 1
ATOM 652 C C . SER A 1 85 ? -15.957 -33.830 -28.248 1.00 37.50 85 SER A C 1
ATOM 654 O O . SER A 1 85 ? -16.632 -34.615 -28.918 1.00 37.50 85 SER A O 1
ATOM 656 N N . PRO A 1 86 ? -14.626 -33.756 -28.360 1.00 43.28 86 PRO A N 1
ATOM 657 C CA . PRO A 1 86 ? -13.869 -34.945 -28.711 1.00 43.28 86 PRO A CA 1
ATOM 658 C C . PRO A 1 86 ? -12.815 -35.239 -27.644 1.00 43.28 86 PRO A C 1
ATOM 660 O O . PRO A 1 86 ? -12.055 -34.370 -27.219 1.00 43.28 86 PRO A O 1
ATOM 663 N N . GLY A 1 87 ? -12.823 -36.492 -27.195 1.00 35.06 87 GLY A N 1
ATOM 664 C CA . GLY A 1 87 ? -11.853 -37.027 -26.256 1.00 35.06 87 GLY A CA 1
ATOM 665 C C . GLY A 1 87 ? -10.469 -37.171 -26.876 1.00 35.06 87 GLY A C 1
ATOM 666 O O . GLY A 1 87 ? -10.322 -37.318 -28.088 1.00 35.06 87 GLY A O 1
ATOM 667 N N . PHE A 1 88 ? -9.464 -37.187 -26.007 1.00 38.25 88 PHE A N 1
ATOM 668 C CA . PHE A 1 88 ? -8.148 -37.706 -26.330 1.00 38.25 88 PHE A CA 1
ATOM 669 C C . PHE A 1 88 ? -7.706 -38.690 -25.253 1.00 38.25 88 PHE A C 1
ATOM 671 O O . PHE A 1 88 ? -7.809 -38.450 -24.052 1.00 38.25 88 PHE A O 1
ATOM 678 N N . THR A 1 89 ? -7.277 -39.836 -25.758 1.00 37.84 89 THR A N 1
ATOM 679 C CA . THR A 1 89 ? -6.802 -41.035 -25.084 1.00 37.84 89 THR A CA 1
ATOM 680 C C . THR A 1 89 ? -5.434 -40.830 -24.440 1.00 37.84 89 THR A C 1
ATOM 682 O O . THR A 1 89 ? -4.540 -40.229 -25.033 1.00 37.84 89 THR A O 1
ATOM 685 N N . ALA A 1 90 ? -5.269 -41.402 -23.250 1.00 36.81 90 ALA A N 1
ATOM 686 C CA . ALA A 1 90 ? -4.008 -41.541 -22.534 1.00 36.81 90 ALA A CA 1
ATOM 687 C C . ALA A 1 90 ? -3.174 -42.718 -23.069 1.00 36.81 90 ALA A C 1
ATOM 689 O O . ALA A 1 90 ? -3.728 -43.799 -23.244 1.00 36.81 90 ALA A O 1
ATOM 690 N N . VAL A 1 91 ? -1.855 -42.533 -23.224 1.00 41.53 91 VAL A N 1
ATOM 691 C CA . VAL A 1 91 ? -0.811 -43.581 -23.146 1.00 41.53 91 VAL A CA 1
ATOM 692 C C . VAL A 1 91 ? 0.497 -42.916 -22.659 1.00 41.53 91 VAL A C 1
ATOM 694 O O . VAL A 1 91 ? 0.862 -41.865 -23.178 1.00 41.53 91 VAL A O 1
ATOM 697 N N . GLY A 1 92 ? 1.151 -43.484 -21.630 1.00 33.78 92 GLY A N 1
ATOM 698 C CA . GLY A 1 92 ? 2.404 -43.005 -20.991 1.00 33.78 92 GLY A CA 1
ATOM 699 C C . GLY A 1 92 ? 3.688 -43.288 -21.804 1.00 33.78 92 GLY A C 1
ATOM 700 O O . GLY A 1 92 ? 3.588 -43.349 -23.027 1.00 33.78 92 GLY A O 1
ATOM 701 N N . PRO A 1 93 ? 4.880 -43.544 -21.206 1.00 47.22 93 PRO A N 1
ATOM 702 C CA . PRO A 1 93 ? 5.310 -43.458 -19.803 1.00 47.22 93 PRO A CA 1
ATOM 703 C C . PRO A 1 93 ? 6.572 -42.573 -19.569 1.00 47.22 93 PRO A C 1
ATOM 705 O O . PRO A 1 93 ? 7.178 -42.031 -20.490 1.00 47.22 93 PRO A O 1
ATOM 708 N N . SER A 1 94 ? 6.955 -42.462 -18.292 1.00 40.25 94 SER A N 1
ATOM 709 C CA . SER A 1 94 ? 8.149 -41.816 -17.717 1.00 40.25 94 SER A CA 1
ATOM 710 C C . SER A 1 94 ? 9.499 -42.253 -18.316 1.00 40.25 94 SER A C 1
ATOM 712 O O . SER A 1 94 ? 9.630 -43.381 -18.793 1.00 40.25 94 SER A O 1
ATOM 714 N N . PRO A 1 95 ? 10.558 -41.441 -18.120 1.00 44.03 95 PRO A N 1
ATOM 715 C CA . PRO A 1 95 ? 11.699 -41.997 -17.390 1.00 44.03 95 PRO A CA 1
ATOM 716 C C . PRO A 1 95 ? 12.318 -41.053 -16.347 1.00 44.03 95 PRO A C 1
ATOM 718 O O . PRO A 1 95 ? 12.563 -39.866 -16.558 1.00 44.03 95 PRO A O 1
ATOM 721 N N . SER A 1 96 ? 12.617 -41.679 -15.216 1.00 34.06 96 SER A N 1
ATOM 722 C CA . SER A 1 96 ? 13.439 -41.241 -14.097 1.00 34.06 96 SER A CA 1
ATOM 723 C C . SER A 1 96 ? 14.882 -40.926 -14.504 1.00 34.06 96 SER A C 1
ATOM 725 O O . SER A 1 96 ? 15.562 -41.785 -15.062 1.00 34.06 96 SER A O 1
ATOM 727 N N . TRP A 1 97 ? 15.387 -39.761 -14.095 1.00 39.31 97 TRP A N 1
ATOM 728 C CA . TRP A 1 97 ? 16.824 -39.511 -13.972 1.00 39.31 97 TRP A CA 1
ATOM 729 C C . TRP A 1 97 ? 17.141 -39.074 -12.546 1.00 39.31 97 TRP A C 1
ATOM 731 O O . TRP A 1 97 ? 16.929 -37.930 -12.153 1.00 39.31 97 TRP A O 1
ATOM 741 N N . VAL A 1 98 ? 17.652 -40.027 -11.773 1.00 35.25 98 VAL A N 1
ATOM 742 C CA . VAL A 1 98 ? 18.330 -39.790 -10.500 1.00 35.25 98 VAL A CA 1
ATOM 743 C C . VAL A 1 98 ? 19.720 -39.242 -10.824 1.00 35.25 98 VAL A C 1
ATOM 745 O O . VAL A 1 98 ? 20.481 -39.876 -11.554 1.00 35.25 98 VAL A O 1
ATOM 748 N N . ARG A 1 99 ? 20.070 -38.073 -10.280 1.00 37.97 99 ARG A N 1
ATOM 749 C CA . ARG A 1 99 ? 21.464 -37.620 -10.174 1.00 37.97 99 ARG A CA 1
ATOM 750 C C . ARG A 1 99 ? 21.835 -37.442 -8.697 1.00 37.97 99 ARG A C 1
ATOM 752 O O . ARG A 1 99 ? 21.013 -36.931 -7.938 1.00 37.97 99 ARG A O 1
ATOM 759 N N . PRO A 1 100 ? 23.041 -37.869 -8.290 1.00 41.28 100 PRO A N 1
ATOM 760 C CA . PRO A 1 100 ? 23.462 -37.883 -6.894 1.00 41.28 100 PRO A CA 1
ATOM 761 C C . PRO A 1 100 ? 23.815 -36.486 -6.365 1.00 41.28 100 PRO A C 1
ATOM 763 O O . PRO A 1 100 ? 24.360 -35.648 -7.086 1.00 41.28 100 PRO A O 1
ATOM 766 N N . LEU A 1 101 ? 23.528 -36.273 -5.076 1.00 35.06 101 LEU A N 1
ATOM 767 C CA . LEU A 1 101 ? 23.997 -35.134 -4.289 1.00 35.06 101 LEU A CA 1
ATOM 768 C C . LEU A 1 101 ? 25.528 -35.164 -4.180 1.00 35.06 101 LEU A C 1
ATOM 770 O O . LEU A 1 101 ? 26.104 -36.130 -3.685 1.00 35.06 101 LEU A O 1
ATOM 774 N N . SER A 1 102 ? 26.168 -34.066 -4.580 1.00 37.88 102 SER A N 1
ATOM 775 C CA . SER A 1 102 ? 27.568 -33.775 -4.276 1.00 37.88 102 SER A CA 1
ATOM 776 C C . SER A 1 102 ? 27.632 -32.962 -2.985 1.00 37.88 102 SER A C 1
ATOM 778 O O . SER A 1 102 ? 27.269 -31.788 -2.959 1.00 37.88 102 SER A O 1
ATOM 780 N N . THR A 1 103 ? 28.092 -33.594 -1.911 1.00 37.69 103 THR A N 1
ATOM 781 C CA . THR A 1 103 ? 28.428 -32.960 -0.633 1.00 37.69 103 THR A CA 1
ATOM 782 C C . THR A 1 103 ? 29.746 -32.194 -0.750 1.00 37.69 103 THR A C 1
ATOM 784 O O . THR A 1 103 ? 30.775 -32.794 -1.053 1.00 37.69 103 THR A O 1
ATOM 787 N N . ALA A 1 104 ? 29.730 -30.891 -0.466 1.00 37.44 104 ALA A N 1
ATOM 788 C CA . ALA A 1 104 ? 30.930 -30.089 -0.222 1.00 37.44 104 ALA A CA 1
ATOM 789 C C . ALA A 1 104 ? 30.888 -29.516 1.210 1.00 37.44 104 ALA A C 1
ATOM 791 O O . ALA A 1 104 ? 29.795 -29.247 1.718 1.00 37.44 104 ALA A O 1
ATOM 792 N N . PRO A 1 105 ? 32.045 -29.377 1.885 1.00 45.38 105 PRO A N 1
ATOM 793 C CA . PRO A 1 105 ? 32.107 -29.224 3.331 1.00 45.38 105 PRO A CA 1
ATOM 794 C C . PRO A 1 105 ? 31.872 -27.792 3.823 1.00 45.38 105 PRO A C 1
ATOM 796 O O . PRO A 1 105 ? 32.250 -26.800 3.203 1.00 45.38 105 PRO A O 1
ATOM 799 N N . LEU A 1 106 ? 31.278 -27.752 5.013 1.00 33.00 106 LEU A N 1
ATOM 800 C CA . LEU A 1 106 ? 31.013 -26.609 5.871 1.00 33.00 106 LEU A CA 1
ATOM 801 C C . LEU A 1 106 ? 32.335 -26.061 6.445 1.00 33.00 106 LEU A C 1
ATOM 803 O O . LEU A 1 106 ? 33.016 -26.756 7.196 1.00 33.00 106 LEU A O 1
ATOM 807 N N . VAL A 1 107 ? 32.689 -24.814 6.127 1.00 38.59 107 VAL A N 1
ATOM 808 C CA . VAL A 1 107 ? 33.778 -24.083 6.798 1.00 38.59 107 VAL A CA 1
ATOM 809 C C . VAL A 1 107 ? 33.149 -23.073 7.753 1.00 38.59 107 VAL A C 1
ATOM 811 O O . VAL A 1 107 ? 32.652 -22.028 7.340 1.00 38.59 107 VAL A O 1
ATOM 814 N N . SER A 1 108 ? 33.150 -23.402 9.044 1.00 33.56 108 SER A N 1
ATOM 815 C CA . SER A 1 108 ? 32.759 -22.501 10.127 1.00 33.56 108 SER A CA 1
ATOM 816 C C . SER A 1 108 ? 33.947 -21.630 10.542 1.00 33.56 108 SER A C 1
ATOM 818 O O . SER A 1 108 ? 34.957 -22.146 11.019 1.00 33.56 108 SER A O 1
ATOM 820 N N . SER A 1 109 ? 33.819 -20.309 10.423 1.00 34.81 109 SER A N 1
ATOM 821 C CA . SER A 1 109 ? 34.718 -19.356 11.080 1.00 34.81 109 SER A CA 1
ATOM 822 C C . SER A 1 109 ? 33.885 -18.375 11.897 1.00 34.81 109 SER A C 1
ATOM 824 O O . SER A 1 109 ? 33.354 -17.395 11.385 1.00 34.81 109 SER A O 1
ATOM 826 N N . THR A 1 110 ? 33.736 -18.673 13.184 1.00 33.97 110 THR A N 1
ATOM 827 C CA . THR A 1 110 ? 33.174 -17.761 14.180 1.00 33.97 110 THR A CA 1
ATOM 828 C C . THR A 1 110 ? 34.318 -16.975 14.813 1.00 33.97 110 THR A C 1
ATOM 830 O O . THR A 1 110 ? 35.048 -17.507 15.648 1.00 33.97 110 THR A O 1
ATOM 833 N N . LYS A 1 111 ? 34.487 -15.707 14.428 1.00 37.12 111 LYS A N 1
ATOM 834 C CA . LYS A 1 111 ? 35.252 -14.734 15.218 1.00 37.12 111 LYS A CA 1
ATOM 835 C C . LYS A 1 111 ? 34.270 -13.910 16.041 1.00 37.12 111 LYS A C 1
ATOM 837 O O . LYS A 1 111 ? 33.569 -13.053 15.513 1.00 37.12 111 LYS A O 1
ATOM 842 N N . SER A 1 112 ? 34.212 -14.221 17.330 1.00 32.97 112 SER A N 1
ATOM 843 C CA . SER A 1 112 ? 33.554 -13.422 18.355 1.00 32.97 112 SER A CA 1
ATOM 844 C C . SER A 1 112 ? 34.317 -12.110 18.549 1.00 32.97 112 SER A C 1
ATOM 846 O O . SER A 1 112 ? 35.534 -12.094 18.727 1.00 32.97 112 SER A O 1
ATOM 848 N N . TRP A 1 113 ? 33.589 -10.999 18.492 1.00 36.16 113 TRP A N 1
ATOM 849 C CA . TRP A 1 113 ? 34.089 -9.663 18.791 1.00 36.16 113 TRP A CA 1
ATOM 850 C C . TRP A 1 113 ? 33.444 -9.217 20.104 1.00 36.16 113 TRP A C 1
ATOM 852 O O . TRP A 1 113 ? 32.219 -9.167 20.204 1.00 36.16 113 TRP A O 1
ATOM 862 N N . VAL A 1 114 ? 34.266 -8.962 21.121 1.00 41.09 114 VAL A N 1
ATOM 863 C CA . VAL A 1 114 ? 33.846 -8.447 22.432 1.00 41.09 114 VAL A CA 1
ATOM 864 C C . VAL A 1 114 ? 34.302 -6.990 22.515 1.00 41.09 114 VAL A C 1
ATOM 866 O O . VAL A 1 114 ? 35.506 -6.751 22.402 1.00 41.09 114 VAL A O 1
ATOM 869 N N . PRO A 1 115 ? 33.409 -6.006 22.719 1.00 42.78 115 PRO A N 1
ATOM 870 C CA . PRO A 1 115 ? 33.827 -4.647 23.023 1.00 42.78 115 PRO A CA 1
ATOM 871 C C . PRO A 1 115 ? 34.074 -4.490 24.527 1.00 42.78 115 PRO A C 1
ATOM 873 O O . PRO A 1 115 ? 33.212 -4.783 25.354 1.00 42.78 115 PRO A O 1
ATOM 876 N N . SER A 1 116 ? 35.263 -3.991 24.858 1.00 36.62 116 SER A N 1
ATOM 877 C CA . SER A 1 116 ? 35.638 -3.500 26.184 1.00 36.62 116 SER A CA 1
ATOM 878 C C . SER A 1 116 ? 34.843 -2.235 26.517 1.00 36.62 116 SER A C 1
ATOM 880 O O . SER A 1 116 ? 34.908 -1.250 25.783 1.00 36.62 116 SER A O 1
ATOM 882 N N . VAL A 1 117 ? 34.114 -2.259 27.632 1.00 37.41 117 VAL A N 1
ATOM 883 C CA . VAL A 1 117 ? 33.397 -1.108 28.193 1.00 37.41 117 VAL A CA 1
ATOM 884 C C . VAL A 1 117 ? 34.341 -0.368 29.139 1.00 37.41 117 VAL A C 1
ATOM 886 O O . VAL A 1 117 ? 34.751 -0.920 30.156 1.00 37.41 117 VAL A O 1
ATOM 889 N N . SER A 1 118 ? 34.677 0.878 28.808 1.00 41.44 118 SER A N 1
ATOM 890 C CA . SER A 1 118 ? 35.403 1.784 29.702 1.00 41.44 118 SER A CA 1
ATOM 891 C C . SER A 1 118 ? 34.413 2.736 30.367 1.00 41.44 118 SER A C 1
ATOM 893 O O . SER A 1 118 ? 33.776 3.553 29.704 1.00 41.44 118 SER A O 1
ATOM 895 N N . SER A 1 119 ? 34.286 2.606 31.684 1.00 37.62 119 SER A N 1
ATOM 896 C CA . SER A 1 119 ? 33.472 3.446 32.559 1.00 37.62 119 SER A CA 1
ATOM 897 C C . SER A 1 119 ? 34.077 4.847 32.685 1.00 37.62 119 SER A C 1
ATOM 899 O O . SER A 1 119 ? 35.226 4.981 33.105 1.00 37.62 119 SER A O 1
ATOM 901 N N . ALA A 1 120 ? 33.306 5.887 32.358 1.00 42.84 120 ALA A N 1
ATOM 902 C CA . ALA A 1 120 ? 33.667 7.279 32.611 1.00 42.84 120 ALA A CA 1
ATOM 903 C C . ALA A 1 120 ? 32.793 7.866 33.727 1.00 42.84 120 ALA A C 1
ATOM 905 O O . ALA A 1 120 ? 31.569 7.739 33.730 1.00 42.84 120 ALA A O 1
ATOM 906 N N . THR A 1 121 ? 33.484 8.478 34.680 1.00 46.47 121 THR A N 1
ATOM 907 C CA . THR A 1 121 ? 33.016 9.056 35.937 1.00 46.47 121 THR A CA 1
ATOM 908 C C . THR A 1 121 ? 32.119 10.276 35.733 1.00 46.47 121 THR A C 1
ATOM 910 O O . THR A 1 121 ? 32.447 11.196 34.988 1.00 46.47 121 THR A O 1
ATOM 913 N N . THR A 1 122 ? 31.007 10.291 36.462 1.00 37.81 122 THR A N 1
ATOM 914 C CA . THR A 1 122 ? 30.017 11.367 36.552 1.00 37.81 122 THR A CA 1
ATOM 915 C C . THR A 1 122 ? 30.556 12.547 37.369 1.00 37.81 122 THR A C 1
ATOM 917 O O . THR A 1 122 ? 30.896 12.379 38.539 1.00 37.81 122 THR A O 1
ATOM 920 N N . THR A 1 123 ? 30.568 13.754 36.803 1.00 46.41 123 THR A N 1
ATOM 921 C CA . THR A 1 123 ? 30.674 15.012 37.559 1.00 46.41 123 THR A CA 1
ATOM 922 C C . THR A 1 123 ? 29.358 15.776 37.451 1.00 46.41 123 THR A C 1
ATOM 924 O O . THR A 1 123 ? 28.904 16.141 36.369 1.00 46.41 123 THR A O 1
ATOM 927 N N . ALA A 1 124 ? 28.715 15.968 38.602 1.00 43.28 124 ALA A N 1
ATOM 928 C CA . ALA A 1 124 ? 27.500 16.750 38.755 1.00 43.28 124 ALA A CA 1
ATOM 929 C C . ALA A 1 124 ? 27.830 18.247 38.678 1.00 43.28 124 ALA A C 1
ATOM 931 O O . ALA A 1 124 ? 28.709 18.721 39.397 1.00 43.28 124 ALA A O 1
ATOM 932 N N . SER A 1 125 ? 27.106 18.983 37.835 1.00 48.09 125 SER A N 1
ATOM 933 C CA . SER A 1 125 ? 27.163 20.442 37.780 1.00 48.09 125 SER A CA 1
ATOM 934 C C . SER A 1 125 ? 25.753 21.021 37.891 1.00 48.09 125 SER A C 1
ATOM 936 O O . SER A 1 125 ? 24.783 20.465 37.380 1.00 48.09 125 SER A O 1
ATOM 938 N N . SER A 1 126 ? 25.676 22.109 38.643 1.00 52.09 126 SER A N 1
ATOM 939 C CA . SER A 1 126 ? 24.503 22.788 39.184 1.00 52.09 126 SER A CA 1
ATOM 940 C C . SER A 1 126 ? 23.579 23.422 38.136 1.00 52.09 126 SER A C 1
ATOM 942 O O . SER A 1 126 ? 24.016 23.938 37.110 1.00 52.09 126 SER A O 1
ATOM 944 N N . VAL A 1 127 ? 22.280 23.420 38.450 1.00 47.81 127 VAL A N 1
ATOM 945 C CA . VAL A 1 127 ? 21.193 24.041 37.676 1.00 47.81 127 VAL A CA 1
ATOM 946 C C . VAL A 1 127 ? 20.947 25.468 38.182 1.00 47.81 127 VAL A C 1
ATOM 948 O O . VAL A 1 127 ? 20.713 25.632 39.382 1.00 47.81 127 VAL A O 1
ATOM 951 N N . PRO A 1 128 ? 20.929 26.500 37.319 1.00 52.56 128 PRO A N 1
ATOM 952 C CA . PRO A 1 128 ? 20.341 27.786 37.659 1.00 52.56 128 PRO A CA 1
ATOM 953 C C . PRO A 1 128 ? 18.848 27.832 37.294 1.00 52.56 128 PRO A C 1
ATOM 955 O O . PRO A 1 128 ? 18.417 27.396 36.228 1.00 52.56 128 PRO A O 1
ATOM 958 N N . SER A 1 129 ? 18.074 28.386 38.226 1.00 56.25 129 SER A N 1
ATOM 959 C CA . SER A 1 129 ? 16.654 28.728 38.120 1.00 56.25 129 SER A CA 1
ATOM 960 C C . SER A 1 129 ? 16.422 29.797 37.046 1.00 56.25 129 SER A C 1
ATOM 962 O O . SER A 1 129 ? 17.097 30.828 37.062 1.00 56.25 129 SER A O 1
ATOM 964 N N . VAL A 1 130 ? 15.466 29.570 36.136 1.00 47.00 130 VAL A N 1
ATOM 965 C CA . VAL A 1 130 ? 15.036 30.560 35.136 1.00 47.00 130 VAL A CA 1
ATOM 966 C C . VAL A 1 130 ? 13.531 30.791 35.232 1.00 47.00 130 VAL A C 1
ATOM 968 O O . VAL A 1 130 ? 12.720 29.866 35.231 1.00 47.00 130 VAL A O 1
ATOM 971 N N . SER A 1 131 ? 13.211 32.075 35.323 1.00 51.62 131 SER A N 1
ATOM 972 C CA . SER A 1 131 ? 11.916 32.720 35.479 1.00 51.62 131 SER A CA 1
ATOM 973 C C . SER A 1 131 ? 10.969 32.481 34.300 1.00 51.62 131 SER A C 1
ATOM 975 O O . SER A 1 131 ? 11.361 32.523 33.136 1.00 51.62 131 SER A O 1
ATOM 977 N N . SER A 1 132 ? 9.689 32.309 34.618 1.00 46.56 132 SER A N 1
ATOM 978 C CA . SER A 1 132 ? 8.566 32.149 33.694 1.00 46.56 132 SER A CA 1
ATOM 979 C C . SER A 1 132 ? 8.230 33.443 32.939 1.00 46.56 132 SER A C 1
ATOM 981 O O . SER A 1 132 ? 7.781 34.412 33.553 1.00 46.56 132 SER A O 1
ATOM 983 N N . ALA A 1 133 ? 8.374 33.437 31.611 1.00 41.62 133 ALA A N 1
ATOM 984 C CA . ALA A 1 133 ? 7.833 34.458 30.714 1.00 41.62 133 ALA A CA 1
ATOM 985 C C . ALA A 1 133 ? 6.642 33.889 29.923 1.00 41.62 133 ALA A C 1
ATOM 987 O O . ALA A 1 133 ? 6.715 32.799 29.356 1.00 41.62 133 ALA A O 1
ATOM 988 N N . SER A 1 134 ? 5.535 34.631 29.908 1.00 54.47 134 SER A N 1
ATOM 989 C CA . SER A 1 134 ? 4.290 34.302 29.211 1.00 54.47 134 SER A CA 1
ATOM 990 C C . SER A 1 134 ? 4.448 34.445 27.695 1.00 54.47 134 SER A C 1
ATOM 992 O O . SER A 1 134 ? 4.645 35.552 27.193 1.00 54.47 134 SER A O 1
ATOM 994 N N . VAL A 1 135 ? 4.332 33.330 26.971 1.00 44.28 135 VAL A N 1
ATOM 995 C CA . VAL A 1 135 ? 4.411 33.275 25.505 1.00 44.28 135 VAL A CA 1
ATOM 996 C C . VAL A 1 135 ? 3.007 33.370 24.908 1.00 44.28 135 VAL A C 1
ATOM 998 O O . VAL A 1 135 ? 2.155 32.519 25.146 1.00 44.28 135 VAL A O 1
ATOM 1001 N N . SER A 1 136 ? 2.790 34.426 24.126 1.00 52.25 136 SER A N 1
ATOM 1002 C CA . SER A 1 136 ? 1.622 34.626 23.268 1.00 52.25 136 SER A CA 1
ATOM 1003 C C . SER A 1 136 ? 1.695 33.675 22.068 1.00 52.25 136 SER A C 1
ATOM 1005 O O . SER A 1 136 ? 2.669 33.701 21.313 1.00 52.25 136 SER A O 1
ATOM 1007 N N . SER A 1 137 ? 0.693 32.812 21.905 1.00 49.94 137 SER A N 1
ATOM 1008 C CA . SER A 1 137 ? 0.613 31.833 20.818 1.00 49.94 137 SER A CA 1
ATOM 1009 C C . SER A 1 137 ? 0.065 32.475 19.539 1.00 49.94 137 SER A C 1
ATOM 1011 O O . SER A 1 137 ? -1.145 32.655 19.395 1.00 49.94 137 SER A O 1
ATOM 1013 N N . ALA A 1 138 ? 0.955 32.801 18.602 1.00 44.81 138 ALA A N 1
ATOM 1014 C CA . ALA A 1 138 ? 0.589 33.067 17.213 1.00 44.81 138 ALA A CA 1
ATOM 1015 C C . ALA A 1 138 ? 0.168 31.756 16.508 1.00 44.81 138 ALA A C 1
ATOM 1017 O O . ALA A 1 138 ? 0.668 30.688 16.878 1.00 44.81 138 ALA A O 1
ATOM 1018 N N . PRO A 1 139 ? -0.735 31.807 15.510 1.00 46.28 139 PRO A N 1
ATOM 1019 C CA . PRO A 1 139 ? -1.149 30.625 14.765 1.00 46.28 139 PRO A CA 1
ATOM 1020 C C . PRO A 1 139 ? 0.055 30.046 14.021 1.00 46.28 139 PRO A C 1
ATOM 1022 O O . PRO A 1 139 ? 0.690 30.716 13.208 1.00 46.28 139 PRO A O 1
ATOM 1025 N N . VAL A 1 140 ? 0.386 28.799 14.347 1.00 37.47 140 VAL A N 1
ATOM 1026 C CA . VAL A 1 140 ? 1.422 28.025 13.668 1.00 37.47 140 VAL A CA 1
ATOM 1027 C C . VAL A 1 140 ? 0.925 27.760 12.248 1.00 37.47 140 VAL A C 1
ATOM 1029 O O . VAL A 1 140 ? 0.005 26.967 12.061 1.00 37.47 140 VAL A O 1
ATOM 1032 N N . GLU A 1 141 ? 1.501 28.441 11.253 1.00 41.62 141 GLU A N 1
ATOM 1033 C CA . GLU A 1 141 ? 1.371 28.031 9.854 1.00 41.62 141 GLU A CA 1
ATOM 1034 C C . GLU A 1 141 ? 1.930 26.612 9.736 1.00 41.62 141 GLU A C 1
ATOM 1036 O O . GLU A 1 141 ? 3.136 26.373 9.833 1.00 41.62 141 GLU A O 1
ATOM 1041 N N . GLU A 1 142 ? 1.025 25.653 9.581 1.00 43.78 142 GLU A N 1
ATOM 1042 C CA . GLU A 1 142 ? 1.352 24.257 9.371 1.00 43.78 142 GLU A CA 1
ATOM 1043 C C . GLU A 1 142 ? 2.093 24.136 8.036 1.00 43.78 142 GLU A C 1
ATOM 1045 O O . GLU A 1 142 ? 1.506 24.191 6.953 1.00 43.78 142 GLU A O 1
ATOM 1050 N N . SER A 1 143 ? 3.425 24.053 8.106 1.00 44.16 143 SER A N 1
ATOM 1051 C CA . SER A 1 143 ? 4.260 23.958 6.919 1.00 44.16 143 SER A CA 1
ATOM 1052 C C . SER A 1 143 ? 3.914 22.658 6.200 1.00 44.16 143 SER A C 1
ATOM 1054 O O . SER A 1 143 ? 4.299 21.575 6.648 1.00 44.16 143 SER A O 1
ATOM 1056 N N . ALA A 1 144 ? 3.186 22.755 5.087 1.00 50.56 144 ALA A N 1
ATOM 1057 C CA . ALA A 1 144 ? 2.959 21.636 4.190 1.00 50.56 144 ALA A CA 1
ATOM 1058 C C . ALA A 1 144 ? 4.327 21.046 3.825 1.00 50.56 144 ALA A C 1
ATOM 1060 O O . ALA A 1 144 ? 5.100 21.661 3.084 1.00 50.56 144 ALA A O 1
ATOM 1061 N N . ALA A 1 145 ? 4.660 19.891 4.410 1.00 51.62 145 ALA A N 1
ATOM 1062 C CA . ALA A 1 145 ? 5.931 19.223 4.193 1.00 51.62 145 ALA A CA 1
ATOM 1063 C C . ALA A 1 145 ? 6.123 19.058 2.683 1.00 51.62 145 ALA A C 1
ATOM 1065 O O . ALA A 1 145 ? 5.371 18.347 2.011 1.00 51.62 145 ALA A O 1
ATOM 1066 N N . LYS A 1 146 ? 7.090 19.791 2.122 1.00 53.56 146 LYS A N 1
ATOM 1067 C CA . LYS A 1 146 ? 7.375 19.734 0.692 1.00 53.56 146 LYS A CA 1
ATOM 1068 C C . LYS A 1 146 ? 7.834 18.309 0.394 1.00 53.56 146 LYS A C 1
ATOM 1070 O O . LYS A 1 146 ? 8.862 17.871 0.897 1.00 53.56 146 LYS A O 1
ATOM 1075 N N . ILE A 1 147 ? 7.069 17.585 -0.418 1.00 56.25 147 ILE A N 1
ATOM 1076 C CA . ILE A 1 147 ? 7.527 16.340 -1.040 1.00 56.25 147 ILE A CA 1
ATOM 1077 C C . ILE A 1 147 ? 8.702 16.740 -1.945 1.00 56.25 147 ILE A C 1
ATOM 1079 O O . ILE A 1 147 ? 8.488 17.287 -3.022 1.00 56.25 147 ILE A O 1
ATOM 1083 N N . THR A 1 148 ? 9.934 16.586 -1.453 1.00 52.31 148 THR A N 1
ATOM 1084 C CA . THR A 1 148 ? 11.167 17.038 -2.126 1.00 52.31 148 THR A CA 1
ATOM 1085 C C . THR A 1 148 ? 11.813 15.970 -3.001 1.00 52.31 148 THR A C 1
ATOM 1087 O O . THR A 1 148 ? 12.735 16.283 -3.751 1.00 52.31 148 THR A O 1
ATOM 1090 N N . ASP A 1 149 ? 11.333 14.726 -2.949 1.00 59.31 149 ASP A N 1
ATOM 1091 C CA . ASP A 1 149 ? 11.737 13.716 -3.924 1.00 59.31 149 ASP A CA 1
ATOM 1092 C C . ASP A 1 149 ? 10.957 13.956 -5.209 1.00 59.31 149 ASP A C 1
ATOM 1094 O O . ASP A 1 149 ? 9.727 14.004 -5.183 1.00 59.31 149 ASP A O 1
ATOM 1098 N N . ALA A 1 150 ? 11.677 14.134 -6.318 1.00 55.81 150 ALA A N 1
ATOM 1099 C CA . ALA A 1 150 ? 11.097 14.203 -7.649 1.00 55.81 150 ALA A CA 1
ATOM 1100 C C . ALA A 1 150 ? 10.382 12.876 -7.934 1.00 55.81 150 ALA A C 1
ATOM 1102 O O . ALA A 1 150 ? 11.002 11.911 -8.377 1.00 55.81 150 ALA A O 1
ATOM 1103 N N . ASP A 1 151 ? 9.095 12.814 -7.594 1.00 62.88 151 ASP A N 1
ATOM 1104 C CA . ASP A 1 151 ? 8.238 11.685 -7.916 1.00 62.88 151 ASP A CA 1
ATOM 1105 C C . ASP A 1 151 ? 8.203 11.572 -9.446 1.00 62.88 151 ASP A C 1
ATOM 1107 O O . ASP A 1 151 ? 7.791 12.533 -10.107 1.00 62.88 151 ASP A O 1
ATOM 1111 N N . PRO A 1 152 ? 8.685 10.460 -10.034 1.00 55.00 152 PRO A N 1
ATOM 1112 C CA . PRO A 1 152 ? 8.700 10.286 -11.484 1.00 55.00 152 PRO A CA 1
ATOM 1113 C C . PRO A 1 152 ? 7.294 10.372 -12.093 1.00 55.00 152 PRO A C 1
ATOM 1115 O O . PRO A 1 152 ? 7.160 10.633 -13.287 1.00 55.00 152 PRO A O 1
ATOM 1118 N N . TRP A 1 153 ? 6.246 10.221 -11.278 1.00 63.44 153 TRP A N 1
ATOM 1119 C CA . TRP A 1 153 ? 4.884 10.566 -11.646 1.00 63.44 153 TRP A CA 1
ATOM 1120 C C . TRP A 1 153 ? 4.604 12.008 -11.231 1.00 63.44 153 TRP A C 1
ATOM 1122 O O . TRP A 1 153 ? 4.176 12.286 -10.108 1.00 63.44 153 TRP A O 1
ATOM 1132 N N . ALA A 1 154 ? 4.834 12.939 -12.165 1.00 60.38 154 ALA A N 1
ATOM 1133 C CA . ALA A 1 154 ? 4.301 14.294 -12.069 1.00 60.38 154 ALA A CA 1
ATOM 1134 C C . ALA A 1 154 ? 2.846 14.204 -11.597 1.00 60.38 154 ALA A C 1
ATOM 1136 O O . ALA A 1 154 ? 2.064 13.471 -12.202 1.00 60.38 154 ALA A O 1
ATOM 1137 N N . ARG A 1 155 ? 2.528 14.878 -10.481 1.00 74.44 155 ARG A N 1
ATOM 1138 C CA . ARG A 1 155 ? 1.260 14.740 -9.749 1.00 74.44 155 ARG A CA 1
ATOM 1139 C C . ARG A 1 155 ? 0.092 14.730 -10.737 1.00 74.44 155 ARG A C 1
ATOM 1141 O O . ARG A 1 155 ? -0.239 15.801 -11.252 1.00 74.44 155 ARG A O 1
ATOM 1148 N N . PRO A 1 156 ? -0.518 13.566 -11.033 1.00 84.12 156 PRO A N 1
ATOM 1149 C CA . PRO A 1 156 ? -1.605 13.544 -11.991 1.00 84.12 156 PRO A CA 1
ATOM 1150 C C . PRO A 1 156 ? -2.718 14.474 -11.502 1.00 84.12 156 PRO A C 1
ATOM 1152 O O . PRO A 1 156 ? -2.913 14.632 -10.298 1.00 84.12 156 PRO A O 1
ATOM 1155 N N . ALA A 1 157 ? -3.470 15.097 -12.410 1.00 88.00 157 ALA A N 1
ATOM 1156 C CA . ALA A 1 157 ? -4.468 16.109 -12.034 1.00 88.00 157 ALA A CA 1
ATOM 1157 C C . ALA A 1 157 ? -5.480 15.606 -10.981 1.00 88.00 157 ALA A C 1
ATOM 1159 O O . ALA A 1 157 ? -6.018 16.378 -10.191 1.00 88.00 157 ALA A O 1
ATOM 1160 N N . TRP A 1 158 ? -5.712 14.292 -10.921 1.00 85.88 158 TRP A N 1
ATOM 1161 C CA . TRP A 1 158 ? -6.594 13.672 -9.941 1.00 85.88 158 TRP A CA 1
ATOM 1162 C C . TRP A 1 158 ? -6.002 13.536 -8.527 1.00 85.88 158 TRP A C 1
ATOM 1164 O O . TRP A 1 158 ? -6.770 13.236 -7.619 1.00 85.88 158 TRP A O 1
ATOM 1174 N N . VAL A 1 159 ? -4.712 13.804 -8.288 1.00 89.94 159 VAL A N 1
ATOM 1175 C CA . VAL A 1 159 ? -4.133 13.966 -6.932 1.00 89.94 159 VAL A CA 1
ATOM 1176 C C . VAL A 1 159 ? -3.939 15.432 -6.530 1.00 89.94 159 VAL A C 1
ATOM 1178 O O . VAL A 1 159 ? -3.263 15.698 -5.536 1.00 89.94 159 VAL A O 1
ATOM 1181 N N . ALA A 1 160 ? -4.504 16.388 -7.276 1.00 92.38 160 ALA A N 1
ATOM 1182 C CA . ALA A 1 160 ? -4.493 17.801 -6.896 1.00 92.38 160 ALA A CA 1
ATOM 1183 C C . ALA A 1 160 ? -5.109 18.018 -5.500 1.00 92.38 160 ALA A C 1
ATOM 1185 O O . ALA A 1 160 ? -5.989 17.259 -5.087 1.00 92.38 160 ALA A O 1
ATOM 1186 N N . VAL A 1 161 ? -4.650 19.043 -4.776 1.00 94.81 161 VAL A N 1
ATOM 1187 C CA . VAL A 1 161 ? -5.028 19.290 -3.369 1.00 94.81 161 VAL A CA 1
ATOM 1188 C C . VAL A 1 161 ? -6.543 19.447 -3.226 1.00 94.81 161 VAL A C 1
ATOM 1190 O O . VAL A 1 161 ? -7.154 18.811 -2.373 1.00 94.81 161 VAL A O 1
ATOM 1193 N N . GLU A 1 162 ? -7.174 20.166 -4.149 1.00 96.31 162 GLU A N 1
ATOM 1194 C CA . GLU A 1 162 ? -8.620 20.394 -4.177 1.00 96.31 162 GLU A CA 1
ATOM 1195 C C . GLU A 1 162 ? -9.390 19.075 -4.360 1.00 96.31 162 GLU A C 1
ATOM 1197 O O . GLU A 1 162 ? -10.459 18.861 -3.786 1.00 96.31 162 GLU A O 1
ATOM 1202 N N . LYS A 1 163 ? -8.831 18.136 -5.138 1.00 96.25 163 LYS A N 1
ATOM 1203 C CA . LYS A 1 163 ? -9.400 16.791 -5.307 1.00 96.25 163 LYS A CA 1
ATOM 1204 C C . LYS A 1 163 ? -9.212 15.937 -4.055 1.00 96.25 163 LYS A C 1
ATOM 1206 O O . LYS A 1 163 ? -10.096 15.143 -3.742 1.00 96.25 163 LYS A O 1
ATOM 1211 N N . GLN A 1 164 ? -8.100 16.092 -3.336 1.00 96.94 164 GLN A N 1
ATOM 1212 C CA . GLN A 1 164 ? -7.882 15.408 -2.058 1.00 96.94 164 GLN A CA 1
ATOM 1213 C C . GLN A 1 164 ? -8.901 15.867 -1.013 1.00 96.94 164 GLN A C 1
ATOM 1215 O O . GLN A 1 164 ? -9.548 15.036 -0.379 1.00 96.94 164 GLN A O 1
ATOM 1220 N N . GLU A 1 165 ? -9.098 17.178 -0.874 1.00 97.19 165 GLU A N 1
ATOM 1221 C CA . GLU A 1 165 ? -10.079 17.763 0.044 1.00 97.19 165 GLU A CA 1
ATOM 1222 C C . GLU A 1 165 ? -11.502 17.310 -0.273 1.00 97.19 165 GLU A C 1
ATOM 1224 O O . GLU A 1 165 ? -12.199 16.823 0.621 1.00 97.19 165 GLU A O 1
ATOM 1229 N N . PHE A 1 166 ? -11.894 17.374 -1.550 1.00 97.69 166 PHE A N 1
ATOM 1230 C CA . PHE A 1 166 ? -13.190 16.880 -2.004 1.00 97.69 166 PHE A CA 1
ATOM 1231 C C . PHE A 1 166 ? -13.400 15.405 -1.634 1.00 97.69 166 PHE A C 1
ATOM 1233 O O . PHE A 1 166 ? -14.441 15.049 -1.080 1.00 97.69 166 PHE A O 1
ATOM 1240 N N . ARG A 1 167 ? -12.405 14.537 -1.880 1.00 97.75 167 ARG A N 1
ATOM 1241 C CA . ARG A 1 167 ? -12.498 13.114 -1.515 1.00 97.75 167 ARG A CA 1
ATOM 1242 C C . ARG A 1 167 ? -12.600 12.907 -0.015 1.00 97.75 167 ARG A C 1
ATOM 1244 O O . ARG A 1 167 ? -13.446 12.132 0.418 1.00 97.75 167 ARG A O 1
ATOM 1251 N N . ARG A 1 168 ? -11.778 13.592 0.787 1.00 98.19 168 ARG A N 1
ATOM 1252 C CA . ARG A 1 168 ? -11.845 13.491 2.254 1.00 98.19 168 ARG A CA 1
ATOM 1253 C C . ARG A 1 168 ? -13.217 13.905 2.775 1.00 98.19 168 ARG A C 1
ATOM 1255 O O . ARG A 1 168 ? -13.767 13.216 3.630 1.00 98.19 168 ARG A O 1
ATOM 1262 N N . GLN A 1 169 ? -13.799 14.968 2.226 1.00 98.00 169 GLN A N 1
ATOM 1263 C CA . GLN A 1 169 ? -15.152 15.388 2.575 1.00 98.00 169 GLN A CA 1
ATOM 1264 C C . GLN A 1 169 ? -16.192 14.332 2.173 1.00 98.00 169 GLN A C 1
ATOM 1266 O O . GLN A 1 169 ? -16.989 13.913 3.012 1.00 98.00 169 GLN A O 1
ATOM 1271 N N . HIS A 1 170 ? -16.158 13.864 0.922 1.00 98.06 170 HIS A N 1
ATOM 1272 C CA . HIS A 1 170 ? -17.103 12.877 0.392 1.00 98.06 170 HIS A CA 1
ATOM 1273 C C . HIS A 1 170 ? -17.052 11.541 1.151 1.00 98.06 170 HIS A C 1
ATOM 1275 O O . HIS A 1 170 ? -18.084 10.958 1.472 1.00 98.06 170 HIS A O 1
ATOM 1281 N N . LEU A 1 171 ? -15.847 11.093 1.507 1.00 97.81 171 LEU A N 1
ATOM 1282 C CA . LEU A 1 171 ? -15.595 9.857 2.249 1.00 97.81 171 LEU A CA 1
ATOM 1283 C C . LEU A 1 171 ? -15.697 10.032 3.774 1.00 97.81 171 LEU A C 1
ATOM 1285 O O . LEU A 1 171 ? -15.374 9.109 4.524 1.00 97.81 171 LEU A O 1
ATOM 1289 N N . GLN A 1 172 ? -16.168 11.197 4.233 1.00 97.75 172 GLN A N 1
ATOM 1290 C CA . GLN A 1 172 ? -16.417 11.516 5.640 1.00 97.75 172 GLN A CA 1
ATOM 1291 C C . GLN A 1 172 ? -15.168 11.416 6.529 1.00 97.75 172 GLN A C 1
ATOM 1293 O O . GLN A 1 172 ? -15.260 11.016 7.687 1.00 97.75 172 GLN A O 1
ATOM 1298 N N . LEU A 1 173 ? -13.997 11.792 6.014 1.00 97.94 173 LEU A N 1
ATOM 1299 C CA . LEU A 1 173 ? -12.733 11.815 6.760 1.00 97.94 173 LEU A CA 1
ATOM 1300 C C . LEU A 1 173 ? -12.510 13.101 7.562 1.00 97.94 173 LEU A C 1
ATOM 1302 O O . LEU A 1 173 ? -11.619 13.136 8.401 1.00 97.94 173 LEU A O 1
ATOM 1306 N N . ASN A 1 174 ? -13.346 14.122 7.359 1.00 97.56 174 ASN A N 1
ATOM 1307 C CA . ASN A 1 174 ? -13.242 15.412 8.050 1.00 97.56 174 ASN A CA 1
ATOM 1308 C C . ASN A 1 174 ? -13.895 15.420 9.446 1.00 97.56 174 ASN A C 1
ATOM 1310 O O . ASN A 1 174 ? -14.013 16.477 10.061 1.00 97.56 174 ASN A O 1
ATOM 1314 N N . ASN A 1 175 ? -14.369 14.275 9.949 1.00 97.12 175 ASN A N 1
ATOM 1315 C CA . ASN A 1 175 ? -14.884 14.211 11.316 1.00 97.12 175 ASN A CA 1
ATOM 1316 C C . ASN A 1 175 ? -13.719 14.312 12.333 1.00 97.12 175 ASN A C 1
ATOM 1318 O O . ASN A 1 175 ? -12.629 13.805 12.048 1.00 97.12 175 ASN A O 1
ATOM 1322 N N . PRO A 1 176 ? -13.924 14.920 13.518 1.00 97.94 176 PRO A N 1
ATOM 1323 C CA . PRO A 1 176 ? -12.832 15.220 14.450 1.00 97.94 176 PRO A CA 1
ATOM 1324 C C . PRO A 1 176 ? -12.007 14.005 14.891 1.00 97.94 176 PRO A C 1
ATOM 1326 O O . PRO A 1 176 ? -10.783 14.078 14.946 1.00 97.94 176 PRO A O 1
ATOM 1329 N N . GLN A 1 177 ? -12.648 12.868 15.174 1.00 98.00 177 GLN A N 1
ATOM 1330 C CA . GLN A 1 177 ? -11.953 11.665 15.643 1.00 98.00 177 GLN A CA 1
ATOM 1331 C C . GLN A 1 177 ? -11.084 11.046 14.541 1.00 98.00 177 GLN A C 1
ATOM 1333 O O . GLN A 1 177 ? -10.005 10.522 14.813 1.00 98.00 177 GLN A O 1
ATOM 1338 N N . THR A 1 178 ? -11.544 11.099 13.290 1.00 98.00 178 THR A N 1
ATOM 1339 C CA . THR A 1 178 ? -10.790 10.580 12.144 1.00 98.00 178 THR A CA 1
ATOM 1340 C C . THR A 1 178 ? -9.637 11.504 11.778 1.00 98.00 178 THR A C 1
ATOM 1342 O O . THR A 1 178 ? -8.552 10.997 11.512 1.00 98.00 178 THR A O 1
ATOM 1345 N N . LEU A 1 179 ? -9.824 12.826 11.842 1.00 98.06 179 LEU A N 1
ATOM 1346 C CA . LEU A 1 179 ? -8.731 13.790 11.677 1.00 98.06 179 LEU A CA 1
ATOM 1347 C C . LEU A 1 179 ? -7.652 13.595 12.747 1.00 98.06 179 LEU A C 1
ATOM 1349 O O . LEU A 1 179 ? -6.493 13.400 12.402 1.00 98.06 179 LEU A O 1
ATOM 1353 N N . ALA A 1 180 ? -8.039 13.490 14.023 1.00 98.19 180 ALA A N 1
ATOM 1354 C CA . ALA A 1 180 ? -7.094 13.220 15.107 1.00 98.19 180 ALA A CA 1
ATOM 1355 C C . ALA A 1 180 ? -6.300 11.920 14.882 1.00 98.19 180 ALA A C 1
ATOM 1357 O O . ALA A 1 180 ? -5.097 11.864 15.140 1.00 98.19 180 ALA A O 1
ATOM 1358 N N . LEU A 1 181 ? -6.953 10.872 14.363 1.00 98.38 181 LEU A N 1
ATOM 1359 C CA . LEU A 1 181 ? -6.272 9.635 13.990 1.00 98.38 181 LEU A CA 1
ATOM 1360 C C . LEU A 1 181 ? -5.293 9.837 12.821 1.00 98.38 181 LEU A C 1
ATOM 1362 O O . LEU A 1 181 ? -4.179 9.315 12.872 1.00 98.38 181 LEU A O 1
ATOM 1366 N N . ILE A 1 182 ? -5.709 10.558 11.775 1.00 98.25 182 ILE A N 1
ATOM 1367 C CA . ILE A 1 182 ? -4.881 10.872 10.603 1.00 98.25 182 ILE A CA 1
ATOM 1368 C C . ILE A 1 182 ? -3.630 11.651 11.026 1.00 98.25 182 ILE A C 1
ATOM 1370 O O . ILE A 1 182 ? -2.526 11.299 10.609 1.00 98.25 182 ILE A O 1
ATOM 1374 N N . ASP A 1 183 ? -3.778 12.651 11.890 1.00 97.81 183 ASP A N 1
ATOM 1375 C CA . ASP A 1 183 ? -2.674 13.502 12.337 1.00 97.81 183 ASP A CA 1
ATOM 1376 C C . ASP A 1 183 ? -1.678 12.737 13.214 1.00 97.81 183 ASP A C 1
ATOM 1378 O O . ASP A 1 183 ? -0.461 12.899 13.077 1.00 97.81 183 ASP A O 1
ATOM 1382 N N . ALA A 1 184 ? -2.187 11.834 14.057 1.00 98.12 184 ALA A N 1
ATOM 1383 C CA . ALA A 1 184 ? -1.382 10.999 14.943 1.00 98.12 184 ALA A CA 1
ATOM 1384 C C . ALA A 1 184 ? -0.620 9.871 14.223 1.00 98.12 184 ALA A C 1
ATOM 1386 O O . ALA A 1 184 ? 0.309 9.301 14.800 1.00 98.12 184 ALA A O 1
ATOM 1387 N N . CYS A 1 185 ? -0.996 9.520 12.989 1.00 98.50 185 CYS A N 1
ATOM 1388 C CA . CYS A 1 185 ? -0.447 8.362 12.285 1.00 98.50 185 CYS A CA 1
ATOM 1389 C C . CYS A 1 185 ? 0.489 8.731 11.128 1.00 98.50 185 CYS A C 1
ATOM 1391 O O . CYS A 1 185 ? 0.448 9.812 10.539 1.00 98.50 185 CYS A O 1
ATOM 1393 N N . GLU A 1 186 ? 1.355 7.781 10.789 1.00 98.31 186 GLU A N 1
ATOM 1394 C CA . GLU A 1 186 ? 2.073 7.725 9.522 1.00 98.31 186 GLU A CA 1
ATOM 1395 C C . GLU A 1 186 ? 1.436 6.682 8.599 1.00 98.31 186 GLU A C 1
ATOM 1397 O O . GLU A 1 186 ? 1.059 5.597 9.049 1.00 98.31 186 GLU A O 1
ATOM 1402 N N . PHE A 1 187 ? 1.339 6.992 7.306 1.00 98.38 187 PHE A N 1
ATOM 1403 C CA . PHE A 1 187 ? 0.690 6.132 6.319 1.00 98.38 187 PHE A CA 1
ATOM 1404 C C . PHE A 1 187 ? 1.713 5.557 5.351 1.00 98.38 187 PHE A C 1
ATOM 1406 O O . PHE A 1 187 ? 2.418 6.293 4.660 1.00 98.38 187 PHE A O 1
ATOM 1413 N N . VAL A 1 188 ? 1.776 4.229 5.279 1.00 98.38 188 VAL A N 1
ATOM 1414 C CA . VAL A 1 188 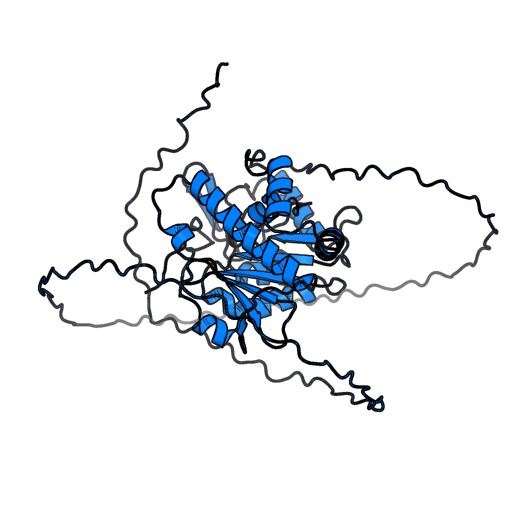? 2.825 3.522 4.540 1.00 98.38 188 VAL A CA 1
ATOM 1415 C C . VAL A 1 188 ? 2.207 2.516 3.577 1.00 98.38 188 VAL A C 1
ATOM 1417 O O . VAL A 1 188 ? 1.515 1.589 3.993 1.00 98.38 188 VAL A O 1
ATOM 1420 N N . SER A 1 189 ? 2.494 2.651 2.282 1.00 98.12 189 SER A N 1
ATOM 1421 C CA . SER A 1 189 ? 2.189 1.592 1.318 1.00 98.12 189 SER A CA 1
ATOM 1422 C C . SER A 1 189 ? 3.178 0.437 1.479 1.00 98.12 189 SER A C 1
ATOM 1424 O O . SER A 1 189 ? 4.393 0.644 1.520 1.00 98.12 189 SER A O 1
ATOM 1426 N N . LEU A 1 190 ? 2.660 -0.788 1.523 1.00 98.44 190 LEU A N 1
ATOM 1427 C CA . LEU A 1 190 ? 3.430 -2.031 1.426 1.00 98.44 190 LEU A CA 1
ATOM 1428 C C . LEU A 1 190 ? 3.377 -2.632 0.015 1.00 98.44 190 LEU A C 1
ATOM 1430 O O . LEU A 1 190 ? 3.719 -3.800 -0.181 1.00 98.44 190 LEU A O 1
ATOM 1434 N N . GLY A 1 191 ? 2.931 -1.849 -0.967 1.00 93.75 191 GLY A N 1
ATOM 1435 C CA . GLY A 1 191 ? 2.899 -2.245 -2.366 1.00 93.75 191 GLY A CA 1
ATOM 1436 C C . GLY A 1 191 ? 1.895 -3.362 -2.643 1.00 93.75 191 GLY A C 1
ATOM 1437 O O . GLY A 1 191 ? 0.710 -3.251 -2.328 1.00 93.75 191 GLY A O 1
ATOM 1438 N N . GLY A 1 192 ? 2.374 -4.415 -3.308 1.00 95.00 192 GLY A N 1
ATOM 1439 C CA . GLY A 1 192 ? 1.552 -5.282 -4.158 1.00 95.00 192 GLY A CA 1
ATOM 1440 C C . GLY A 1 192 ? 1.571 -4.721 -5.575 1.00 95.00 192 GLY A C 1
ATOM 1441 O O . GLY A 1 192 ? 2.173 -5.322 -6.468 1.00 95.00 192 GLY A O 1
ATOM 1442 N N . TYR A 1 193 ? 1.049 -3.500 -5.726 1.00 94.25 193 TYR A N 1
ATOM 1443 C CA . TYR A 1 193 ? 1.304 -2.606 -6.856 1.00 94.25 193 TYR A CA 1
ATOM 1444 C C . TYR A 1 193 ? 1.113 -1.125 -6.461 1.00 94.25 193 TYR A C 1
ATOM 1446 O O . TYR A 1 193 ? 0.679 -0.823 -5.347 1.00 94.25 193 TYR A O 1
ATOM 1454 N N . CYS A 1 194 ? 1.415 -0.191 -7.373 1.00 95.25 194 CYS A N 1
ATOM 1455 C CA . CYS A 1 194 ? 1.421 1.257 -7.109 1.00 95.25 194 CYS A CA 1
ATOM 1456 C C . CYS A 1 194 ? 0.070 1.873 -6.696 1.00 95.25 194 CYS A C 1
ATOM 1458 O O . CYS A 1 194 ? 0.043 2.976 -6.150 1.00 95.25 194 CYS A O 1
ATOM 1460 N N . GLY A 1 195 ? -1.050 1.168 -6.891 1.00 95.75 195 GLY A N 1
ATOM 1461 C CA . GLY A 1 195 ? -2.383 1.639 -6.508 1.00 95.75 195 GLY A CA 1
ATOM 1462 C C . GLY A 1 195 ? -2.507 1.995 -5.025 1.00 95.75 195 GLY A C 1
ATOM 1463 O O . GLY A 1 195 ? -3.196 2.955 -4.697 1.00 95.75 195 GLY A O 1
ATOM 1464 N N . ALA A 1 196 ? -1.788 1.299 -4.137 1.00 97.25 196 ALA A N 1
ATOM 1465 C CA . ALA A 1 196 ? -1.817 1.573 -2.698 1.00 97.25 196 ALA A CA 1
ATOM 1466 C C . ALA A 1 196 ? -1.147 2.912 -2.345 1.00 97.25 196 ALA A C 1
ATOM 1468 O O . ALA A 1 196 ? -1.607 3.641 -1.468 1.00 97.25 196 ALA A O 1
ATOM 1469 N N . ALA A 1 197 ? -0.063 3.268 -3.040 1.00 96.88 197 ALA A N 1
AT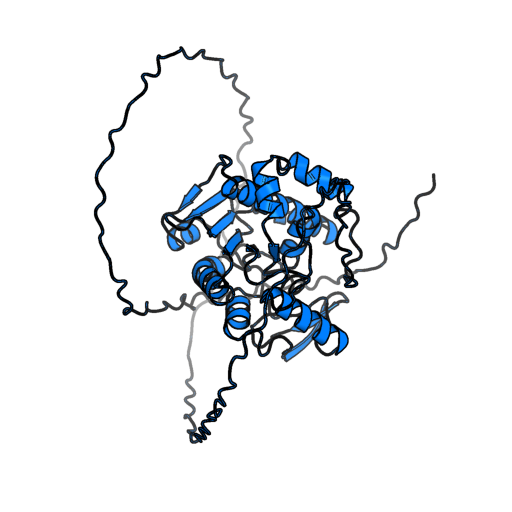OM 1470 C CA . ALA A 1 197 ? 0.578 4.567 -2.854 1.00 96.88 197 ALA A CA 1
ATOM 1471 C C . ALA A 1 197 ? -0.315 5.690 -3.393 1.00 96.88 197 ALA A C 1
ATOM 1473 O O . ALA A 1 197 ? -0.518 6.701 -2.715 1.00 96.88 197 ALA A O 1
ATOM 1474 N N . PHE A 1 198 ? -0.906 5.477 -4.571 1.00 96.69 198 PHE A N 1
ATOM 1475 C CA . PHE A 1 198 ? -1.826 6.432 -5.175 1.00 96.69 198 PHE A CA 1
ATOM 1476 C C . PHE A 1 198 ? -3.082 6.664 -4.338 1.00 96.69 198 PHE A C 1
ATOM 1478 O O . PHE A 1 198 ? -3.490 7.812 -4.201 1.00 96.69 198 PHE A O 1
ATOM 1485 N N . SER A 1 199 ? -3.656 5.631 -3.715 1.00 97.69 199 SER A N 1
ATOM 1486 C CA . SER A 1 199 ? -4.833 5.787 -2.853 1.00 97.69 199 SER A CA 1
ATOM 1487 C C . SER A 1 199 ? -4.549 6.594 -1.585 1.00 97.69 199 SER A C 1
ATOM 1489 O O . SER A 1 199 ? -5.428 7.289 -1.082 1.00 97.69 199 SER A O 1
ATOM 1491 N N . LEU A 1 200 ? -3.322 6.518 -1.056 1.00 97.81 200 LEU A N 1
ATOM 1492 C CA . LEU A 1 200 ? -2.883 7.366 0.056 1.00 97.81 200 LEU A CA 1
ATOM 1493 C C . LEU A 1 200 ? -2.632 8.807 -0.407 1.00 97.81 200 LEU A C 1
ATOM 1495 O O . LEU A 1 200 ? -2.967 9.757 0.301 1.00 97.81 200 LEU A O 1
ATOM 1499 N N . GLN A 1 201 ? -2.052 8.980 -1.596 1.00 96.75 201 GLN A N 1
ATOM 1500 C CA . GLN A 1 201 ? -1.775 10.292 -2.179 1.00 96.75 201 GLN A CA 1
ATOM 1501 C C . GLN A 1 201 ? -3.059 11.038 -2.563 1.00 96.75 201 GLN A C 1
ATOM 1503 O O . GLN A 1 201 ? -3.179 12.225 -2.279 1.00 96.75 201 GLN A O 1
ATOM 1508 N N . SER A 1 202 ? -4.046 10.355 -3.146 1.00 97.25 202 SER A N 1
ATOM 1509 C CA . SER A 1 202 ? -5.338 10.931 -3.548 1.00 97.25 202 SER A CA 1
ATOM 1510 C C . SER A 1 202 ? -6.198 11.397 -2.369 1.00 97.25 202 SER A C 1
ATOM 1512 O O . SER A 1 202 ? -7.121 12.183 -2.579 1.00 97.25 202 SER A O 1
ATOM 1514 N N . LEU A 1 203 ? -5.889 10.941 -1.151 1.00 97.94 203 LEU A N 1
ATOM 1515 C CA . LEU A 1 203 ? -6.489 11.385 0.110 1.00 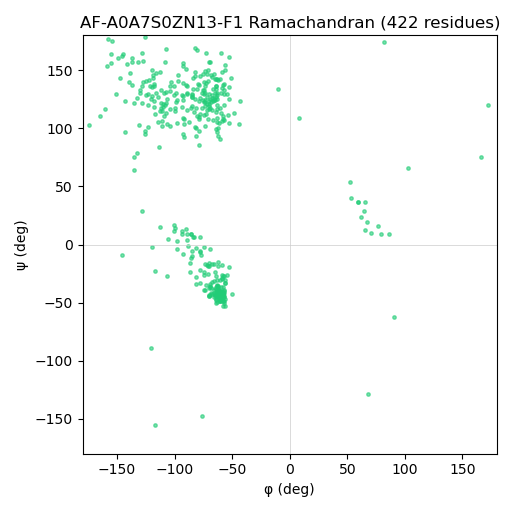97.94 203 LEU A CA 1
ATOM 1516 C C . LEU A 1 203 ? -5.636 12.431 0.852 1.00 97.94 203 LEU A C 1
ATOM 1518 O O . LEU A 1 203 ? -6.035 12.906 1.914 1.00 97.94 203 LEU A O 1
ATOM 1522 N N . GLY A 1 204 ? -4.446 12.765 0.343 1.00 96.81 204 GLY A N 1
ATOM 1523 C CA . GLY A 1 204 ? -3.497 13.639 1.037 1.00 96.81 204 GLY A CA 1
ATOM 1524 C C . GLY A 1 204 ? -2.909 13.032 2.317 1.00 96.81 204 GLY A C 1
ATOM 1525 O O . GLY A 1 204 ? -2.425 13.764 3.172 1.00 96.81 204 GLY A O 1
ATOM 1526 N N . LEU A 1 205 ? -2.966 11.704 2.473 1.00 97.56 205 LEU A N 1
ATOM 1527 C CA . LEU A 1 205 ? -2.439 10.987 3.644 1.00 97.56 205 LEU A CA 1
ATOM 1528 C C . LEU A 1 205 ? -0.951 10.649 3.495 1.00 97.56 205 LEU A C 1
ATOM 1530 O O . LEU A 1 205 ? -0.242 10.440 4.478 1.00 97.56 205 LEU A O 1
ATOM 1534 N N . LYS A 1 206 ? -0.467 10.584 2.253 1.00 96.88 206 LYS A N 1
ATOM 1535 C CA . LYS A 1 206 ? 0.918 10.248 1.930 1.00 96.88 206 LYS A CA 1
ATOM 1536 C C . LYS A 1 206 ? 1.851 11.447 2.143 1.00 96.88 206 LYS A C 1
ATOM 1538 O O . LYS A 1 206 ? 1.994 12.283 1.254 1.00 96.88 206 LYS A O 1
ATOM 1543 N N . LYS A 1 207 ? 2.530 11.495 3.293 1.00 95.88 207 LYS A N 1
ATOM 1544 C CA . LYS A 1 207 ? 3.524 12.540 3.623 1.00 95.88 207 LYS A CA 1
ATOM 1545 C C . LYS A 1 207 ? 4.896 12.266 2.999 1.00 95.88 207 LYS A C 1
ATOM 1547 O O . LYS A 1 207 ? 5.588 13.188 2.576 1.00 95.88 207 LYS A O 1
ATOM 1552 N N . PHE A 1 208 ? 5.265 10.991 2.895 1.00 96.31 208 PHE A N 1
ATOM 1553 C CA . PHE A 1 208 ? 6.575 10.554 2.422 1.00 96.31 208 PHE A CA 1
ATOM 1554 C C . PHE A 1 208 ? 6.495 9.371 1.456 1.00 96.31 208 PHE A C 1
ATOM 1556 O O . PHE A 1 208 ? 5.520 8.619 1.444 1.00 96.31 208 PHE A O 1
ATOM 1563 N N . THR A 1 209 ? 7.563 9.169 0.680 1.00 95.94 209 THR A N 1
ATOM 1564 C CA . THR A 1 209 ? 7.779 7.961 -0.134 1.00 95.94 209 THR A CA 1
ATOM 1565 C C . THR A 1 209 ? 8.412 6.844 0.705 1.00 95.94 209 THR A C 1
ATOM 1567 O O . THR A 1 209 ? 9.258 7.099 1.560 1.00 95.94 209 THR A O 1
ATOM 1570 N N . TYR A 1 210 ? 8.027 5.601 0.464 1.00 97.81 210 TYR A N 1
ATOM 1571 C CA . TYR A 1 210 ? 8.438 4.401 1.178 1.00 97.81 210 TYR A CA 1
ATOM 1572 C C . TYR A 1 210 ? 8.933 3.330 0.197 1.00 97.81 210 TYR A C 1
ATOM 1574 O O . TYR A 1 210 ? 8.709 3.443 -1.012 1.00 97.81 210 TYR A O 1
ATOM 1582 N N . PRO A 1 211 ? 9.639 2.290 0.682 1.00 98.06 211 PRO A N 1
ATOM 1583 C CA . PRO A 1 211 ? 10.302 1.326 -0.195 1.00 98.06 211 PRO A CA 1
ATOM 1584 C C . PRO A 1 211 ? 9.367 0.586 -1.161 1.00 98.06 211 PRO A C 1
ATOM 1586 O O . PRO A 1 211 ? 9.802 0.183 -2.233 1.00 98.06 211 PRO A O 1
ATOM 1589 N N . PHE A 1 212 ? 8.085 0.424 -0.826 1.00 98.12 212 PHE A N 1
ATOM 1590 C CA . PHE A 1 212 ? 7.165 -0.389 -1.627 1.00 98.12 212 PHE A CA 1
ATOM 1591 C C . PHE A 1 212 ? 6.156 0.398 -2.473 1.00 98.12 212 PHE A C 1
ATOM 1593 O O . PHE A 1 212 ? 5.307 -0.215 -3.114 1.00 98.12 212 PHE A O 1
ATOM 1600 N N . ASP A 1 213 ? 6.231 1.733 -2.521 1.00 96.88 213 ASP A N 1
ATOM 1601 C CA . ASP A 1 213 ? 5.231 2.538 -3.242 1.00 96.88 213 ASP A CA 1
ATOM 1602 C C . ASP A 1 213 ? 5.178 2.249 -4.749 1.00 96.88 213 ASP A C 1
ATOM 1604 O O . ASP A 1 213 ? 4.113 2.269 -5.358 1.00 96.88 213 ASP A O 1
ATOM 1608 N N . TRP A 1 214 ? 6.339 1.996 -5.351 1.00 94.44 214 TRP A N 1
ATOM 1609 C CA . TRP A 1 214 ? 6.544 2.037 -6.803 1.00 94.44 214 TRP A CA 1
ATOM 1610 C C . TRP A 1 214 ? 7.192 0.753 -7.336 1.00 94.44 214 TRP A C 1
ATOM 1612 O O . TRP A 1 214 ? 7.942 0.773 -8.316 1.00 94.44 214 TRP A O 1
ATOM 1622 N N . VAL A 1 215 ? 6.948 -0.361 -6.649 1.00 96.38 215 VAL A N 1
ATOM 1623 C CA . VAL A 1 215 ? 7.473 -1.690 -6.982 1.00 96.38 215 VAL A CA 1
ATOM 1624 C C . VAL A 1 215 ? 6.342 -2.715 -6.945 1.00 96.38 215 VAL A C 1
ATOM 1626 O O . VAL A 1 215 ? 5.327 -2.523 -6.271 1.00 96.38 215 VAL A O 1
ATOM 1629 N N . ARG A 1 216 ? 6.518 -3.829 -7.654 1.00 97.81 216 ARG A N 1
ATOM 1630 C CA . ARG A 1 216 ? 5.664 -5.011 -7.487 1.00 97.81 216 ARG A CA 1
ATOM 1631 C C . ARG A 1 216 ? 6.279 -5.891 -6.414 1.00 97.81 216 ARG A C 1
ATOM 1633 O O . ARG A 1 216 ? 7.472 -6.177 -6.484 1.00 97.81 216 ARG A O 1
ATOM 1640 N N . ALA A 1 217 ? 5.479 -6.317 -5.437 1.00 98.25 217 ALA A N 1
ATOM 1641 C CA . ALA A 1 217 ? 5.979 -7.110 -4.319 1.00 98.25 217 ALA A CA 1
ATOM 1642 C C . ALA A 1 217 ? 4.998 -8.189 -3.853 1.00 98.25 217 ALA A C 1
ATOM 1644 O O . ALA A 1 217 ? 3.880 -7.837 -3.459 1.00 98.25 217 ALA A O 1
ATOM 1645 N N . PRO A 1 218 ? 5.408 -9.474 -3.829 1.00 98.38 218 PRO A N 1
ATOM 1646 C CA . PRO A 1 218 ? 4.633 -10.505 -3.156 1.00 98.38 218 PRO A CA 1
ATOM 1647 C C . PRO A 1 218 ? 4.697 -10.300 -1.637 1.00 98.38 218 PRO A C 1
ATOM 1649 O O . PRO A 1 218 ? 5.636 -9.688 -1.123 1.00 98.38 218 PRO A O 1
ATOM 1652 N N . VAL A 1 219 ? 3.715 -10.823 -0.905 1.00 98.62 219 VAL A N 1
ATOM 1653 C CA . VAL A 1 219 ? 3.617 -10.642 0.556 1.00 98.62 219 VAL A CA 1
ATOM 1654 C C . VAL A 1 219 ? 4.827 -11.233 1.270 1.00 98.62 219 VAL A C 1
ATOM 1656 O O . VAL A 1 219 ? 5.401 -10.585 2.140 1.00 98.62 219 VAL A O 1
ATOM 1659 N N . GLU A 1 220 ? 5.278 -12.407 0.828 1.00 98.62 220 GLU A N 1
ATOM 1660 C CA . GLU A 1 220 ? 6.477 -13.067 1.348 1.00 98.62 220 GLU A CA 1
ATOM 1661 C C . GLU A 1 220 ? 7.736 -12.236 1.094 1.00 98.62 220 GLU A C 1
ATOM 1663 O O . GLU A 1 220 ? 8.607 -12.163 1.954 1.00 98.62 220 GLU A O 1
ATOM 1668 N N . GLY A 1 221 ? 7.800 -11.538 -0.041 1.00 98.50 221 GLY A N 1
ATOM 1669 C CA . GLY A 1 221 ? 8.893 -10.621 -0.351 1.00 98.50 221 GLY A CA 1
ATOM 1670 C C . GLY A 1 221 ? 8.939 -9.420 0.586 1.00 98.50 221 GLY A C 1
ATOM 1671 O O . GLY A 1 221 ? 10.008 -9.035 1.051 1.00 98.50 221 GLY A O 1
ATOM 1672 N N . VAL A 1 222 ? 7.773 -8.851 0.909 1.00 98.75 222 VAL A N 1
ATOM 1673 C CA . VAL A 1 222 ? 7.676 -7.765 1.897 1.00 98.75 222 VAL A CA 1
ATOM 1674 C C . VAL A 1 222 ? 8.091 -8.259 3.279 1.00 98.75 222 VAL A C 1
ATOM 1676 O O . VAL A 1 222 ? 8.888 -7.591 3.932 1.00 98.75 222 VAL A O 1
ATOM 1679 N N . ILE A 1 223 ? 7.591 -9.423 3.705 1.00 98.75 223 ILE A N 1
ATOM 1680 C CA . ILE A 1 223 ? 7.965 -10.046 4.981 1.00 98.75 223 ILE A CA 1
ATOM 1681 C C . ILE A 1 223 ? 9.483 -10.232 5.047 1.00 98.75 223 ILE A C 1
ATOM 1683 O O . ILE A 1 223 ? 10.109 -9.718 5.970 1.00 98.75 223 ILE A O 1
ATOM 1687 N N . GLN A 1 224 ? 10.074 -10.870 4.034 1.00 98.56 224 GLN A N 1
ATOM 1688 C CA . GLN A 1 224 ? 11.515 -11.097 3.947 1.00 98.56 224 GLN A CA 1
ATOM 1689 C C . GLN A 1 224 ? 12.297 -9.782 4.016 1.00 98.56 224 GLN A C 1
ATOM 1691 O O . GLN A 1 224 ? 13.225 -9.663 4.804 1.00 98.56 224 GLN A O 1
ATOM 1696 N N . CYS A 1 225 ? 11.920 -8.764 3.237 1.00 98.69 225 CYS A N 1
ATOM 1697 C CA . CYS A 1 225 ? 12.582 -7.462 3.305 1.00 98.69 225 CYS A CA 1
ATOM 1698 C C . CYS A 1 225 ? 12.499 -6.836 4.701 1.00 98.69 225 CYS A C 1
ATOM 1700 O O . CYS A 1 225 ? 13.471 -6.247 5.154 1.00 98.69 225 CYS A O 1
ATOM 1702 N N . VAL A 1 226 ? 11.370 -6.944 5.399 1.00 98.69 226 VAL A N 1
ATOM 1703 C CA . VAL A 1 226 ? 11.236 -6.377 6.748 1.00 98.69 226 VAL A CA 1
ATOM 1704 C C . VAL A 1 226 ? 12.080 -7.156 7.765 1.00 98.69 226 VAL A C 1
ATOM 1706 O O . VAL A 1 226 ? 12.772 -6.530 8.572 1.00 98.69 226 VAL A O 1
ATOM 1709 N N . GLU A 1 227 ? 12.051 -8.490 7.706 1.00 98.56 227 GLU A N 1
ATOM 1710 C CA . GLU A 1 227 ? 12.804 -9.396 8.587 1.00 98.56 227 GLU A CA 1
ATOM 1711 C C . GLU A 1 227 ? 14.325 -9.254 8.371 1.00 98.56 227 GLU A C 1
ATOM 1713 O O . GLU A 1 227 ? 15.078 -9.084 9.333 1.00 98.56 227 GLU A O 1
ATOM 1718 N N . ASP A 1 228 ? 14.767 -9.181 7.113 1.00 98.50 228 ASP A N 1
ATOM 1719 C CA . ASP A 1 228 ? 16.180 -9.088 6.721 1.00 98.50 228 ASP A CA 1
ATOM 1720 C C . ASP A 1 228 ? 16.689 -7.641 6.606 1.00 98.50 228 ASP A C 1
ATOM 1722 O O . ASP A 1 228 ? 17.755 -7.388 6.039 1.00 98.50 228 ASP A O 1
ATOM 1726 N N . LYS A 1 229 ? 15.939 -6.657 7.122 1.00 98.25 229 LYS A N 1
ATOM 1727 C CA . LYS A 1 229 ? 16.313 -5.228 7.102 1.00 98.25 229 LYS A CA 1
ATOM 1728 C C . LYS A 1 229 ? 16.662 -4.714 5.699 1.00 98.25 229 LYS A C 1
ATOM 1730 O O . LYS A 1 229 ? 17.590 -3.926 5.525 1.00 98.25 229 LYS A O 1
ATOM 1735 N N . PHE A 1 230 ? 15.897 -5.159 4.709 1.00 98.4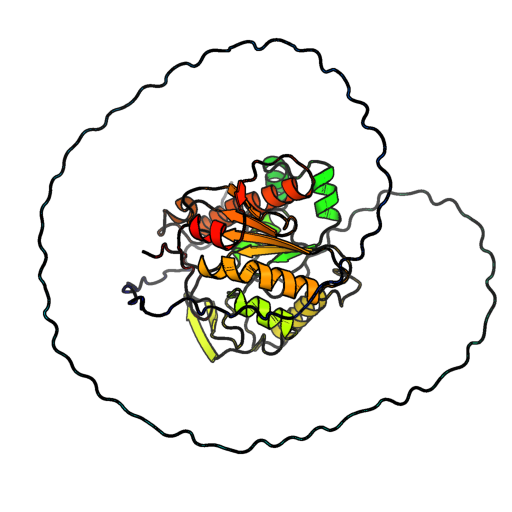4 230 PHE A N 1
ATOM 1736 C CA . PHE A 1 230 ? 16.015 -4.843 3.287 1.00 98.44 230 PHE A CA 1
ATOM 1737 C C . PHE A 1 230 ? 17.347 -5.298 2.672 1.00 98.44 230 PHE A C 1
ATOM 1739 O O . PHE A 1 230 ? 17.774 -4.784 1.634 1.00 98.44 230 PHE A O 1
ATOM 1746 N N . ASN A 1 231 ? 18.003 -6.299 3.268 1.00 98.19 231 ASN A N 1
ATOM 1747 C CA . ASN A 1 231 ? 19.147 -6.938 2.638 1.00 98.19 231 ASN A CA 1
ATOM 1748 C C . ASN A 1 231 ? 18.745 -7.524 1.274 1.00 98.19 231 ASN A C 1
ATOM 1750 O O . ASN A 1 231 ? 17.685 -8.128 1.119 1.00 98.19 231 ASN A O 1
ATOM 1754 N N . GLY A 1 232 ? 19.578 -7.302 0.258 1.00 97.38 232 GLY A N 1
ATOM 1755 C CA . GLY A 1 232 ? 19.289 -7.748 -1.104 1.00 97.38 232 GLY A CA 1
ATOM 1756 C C . GLY A 1 232 ? 18.163 -6.985 -1.818 1.00 97.38 232 GLY A C 1
ATOM 1757 O O . GLY A 1 232 ? 17.767 -7.394 -2.909 1.00 97.38 232 GLY A O 1
ATOM 1758 N N . PHE A 1 233 ? 17.659 -5.867 -1.277 1.00 98.31 233 PHE A N 1
ATOM 1759 C CA . PHE A 1 233 ? 16.535 -5.134 -1.876 1.00 98.31 233 PHE A CA 1
ATOM 1760 C C . PHE A 1 233 ? 16.791 -4.696 -3.330 1.00 98.31 233 PHE A C 1
ATOM 1762 O O . PHE A 1 233 ? 15.915 -4.848 -4.178 1.00 98.31 233 PHE A O 1
ATOM 1769 N N . PHE A 1 234 ? 18.009 -4.244 -3.648 1.00 98.38 234 PHE A N 1
ATOM 1770 C CA . PHE A 1 234 ? 18.408 -3.792 -4.994 1.00 98.38 234 PHE A CA 1
ATOM 1771 C C . PHE A 1 234 ? 18.885 -4.908 -5.934 1.00 98.38 234 PHE A C 1
ATOM 1773 O O . PHE A 1 234 ? 19.450 -4.631 -6.993 1.00 98.38 234 PHE A O 1
ATOM 1780 N N . THR A 1 235 ? 18.727 -6.172 -5.545 1.00 98.38 235 THR A N 1
ATOM 1781 C CA . THR A 1 235 ? 19.088 -7.302 -6.409 1.00 98.38 235 THR A CA 1
ATOM 1782 C C . THR A 1 235 ? 18.065 -7.462 -7.526 1.00 98.38 235 THR A C 1
ATOM 1784 O O . THR A 1 235 ? 16.894 -7.158 -7.343 1.00 98.38 235 THR A O 1
ATOM 1787 N N . TYR A 1 236 ? 18.494 -7.956 -8.681 1.00 98.31 236 TYR A N 1
ATOM 1788 C CA . TYR A 1 236 ? 17.630 -8.324 -9.802 1.00 98.31 236 TYR A CA 1
ATOM 1789 C C . TYR A 1 236 ? 18.354 -9.380 -10.643 1.00 98.31 236 TYR A C 1
ATOM 1791 O O . TYR A 1 236 ? 19.583 -9.473 -10.594 1.00 98.31 236 TYR A O 1
ATOM 1799 N N . LYS A 1 237 ? 17.606 -10.198 -11.391 1.00 98.31 237 LYS A N 1
ATOM 1800 C CA . LYS A 1 237 ? 18.184 -11.252 -12.248 1.00 98.31 237 LYS A CA 1
ATOM 1801 C C . LYS A 1 237 ? 18.128 -10.923 -13.731 1.00 98.31 237 LYS A C 1
ATOM 1803 O O . LYS A 1 237 ? 18.951 -11.429 -14.485 1.00 98.31 237 LYS A O 1
ATOM 1808 N N . PHE A 1 238 ? 17.166 -10.112 -14.157 1.00 98.00 238 PHE A N 1
ATOM 1809 C CA . PHE A 1 238 ? 17.027 -9.733 -15.557 1.00 98.00 238 PHE A CA 1
ATOM 1810 C C . PHE A 1 238 ? 16.513 -8.302 -15.699 1.00 98.00 238 PHE A C 1
ATOM 1812 O O . PHE A 1 238 ? 15.961 -7.727 -14.757 1.00 98.00 238 PHE A O 1
ATOM 1819 N N . ILE A 1 239 ? 16.706 -7.758 -16.899 1.00 98.00 239 ILE A N 1
ATOM 1820 C CA . ILE A 1 239 ? 16.177 -6.468 -17.332 1.00 98.00 239 ILE A CA 1
ATOM 1821 C C . ILE A 1 239 ? 15.319 -6.722 -18.573 1.00 98.00 239 ILE A C 1
ATOM 1823 O O . ILE A 1 239 ? 15.730 -7.495 -19.439 1.00 98.00 239 ILE A O 1
ATOM 1827 N N . ALA A 1 240 ? 14.149 -6.098 -18.658 1.00 96.81 240 ALA A N 1
ATOM 1828 C CA . ALA A 1 240 ? 13.285 -6.142 -19.837 1.00 96.81 240 ALA A CA 1
ATOM 1829 C C . ALA A 1 240 ? 12.721 -4.748 -20.144 1.00 96.81 240 ALA A C 1
ATOM 1831 O O . ALA A 1 240 ? 12.664 -3.897 -19.259 1.00 96.81 240 ALA A O 1
ATOM 1832 N N . ASP A 1 241 ? 12.323 -4.519 -21.393 1.00 94.50 241 ASP A N 1
ATOM 1833 C CA . ASP A 1 241 ? 11.535 -3.350 -21.792 1.00 94.50 241 ASP A CA 1
ATOM 1834 C C . ASP A 1 241 ? 10.090 -3.806 -22.001 1.00 94.50 241 ASP A C 1
ATOM 1836 O O . ASP A 1 241 ? 9.821 -4.662 -22.845 1.00 94.50 241 ASP A O 1
ATOM 1840 N N . GLU A 1 242 ? 9.180 -3.278 -21.188 1.00 90.25 242 GLU A N 1
ATOM 1841 C CA . GLU A 1 242 ? 7.762 -3.623 -21.194 1.00 90.25 242 GLU A CA 1
ATOM 1842 C C . GLU A 1 242 ? 6.946 -2.339 -21.353 1.00 90.25 242 GLU A C 1
ATOM 1844 O O . GLU A 1 242 ? 6.712 -1.599 -20.395 1.00 90.25 242 GLU A O 1
ATOM 1849 N N . GLY A 1 243 ? 6.529 -2.055 -22.589 1.00 82.88 243 GLY A N 1
ATOM 1850 C CA . GLY A 1 243 ? 5.722 -0.874 -22.899 1.00 82.88 243 GLY A CA 1
ATOM 1851 C C . GLY A 1 243 ? 6.461 0.447 -22.674 1.00 82.88 243 GLY A C 1
ATOM 1852 O O . GLY A 1 243 ? 5.852 1.398 -22.201 1.00 82.88 243 GLY A O 1
ATOM 1853 N N . GLY A 1 244 ? 7.765 0.515 -22.966 1.00 84.31 244 GLY A N 1
ATOM 1854 C CA . GLY A 1 244 ? 8.562 1.732 -22.780 1.00 84.31 244 GLY A CA 1
ATOM 1855 C C . GLY A 1 244 ? 9.000 1.969 -21.333 1.00 84.31 244 GLY A C 1
ATOM 1856 O O . GLY A 1 244 ? 9.544 3.027 -21.013 1.00 84.31 244 GLY A O 1
ATOM 1857 N N . HIS A 1 245 ? 8.781 0.992 -20.451 1.00 87.19 245 HIS A N 1
ATOM 1858 C CA . HIS A 1 245 ? 9.294 0.993 -19.089 1.0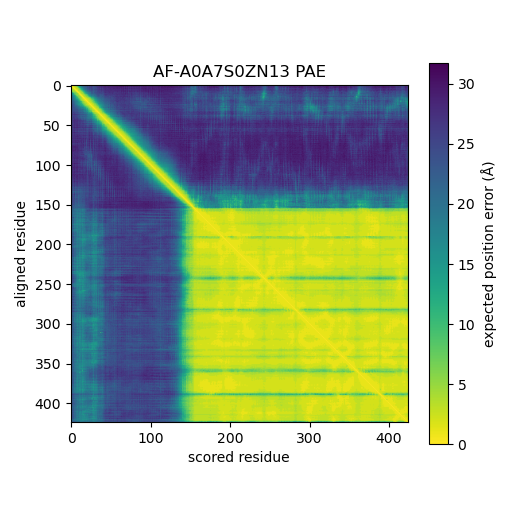0 87.19 245 HIS A CA 1
ATOM 1859 C C . HIS A 1 245 ? 10.355 -0.091 -18.922 1.00 87.19 245 HIS A C 1
ATOM 1861 O O . HIS A 1 245 ? 10.153 -1.250 -19.286 1.00 87.19 245 HIS A O 1
ATOM 1867 N N . GLN A 1 246 ? 11.484 0.281 -18.319 1.00 94.88 246 GLN A N 1
ATOM 1868 C CA . GLN A 1 246 ? 12.539 -0.669 -17.994 1.00 94.88 246 GLN A CA 1
ATOM 1869 C C . GLN A 1 246 ? 12.190 -1.421 -16.705 1.00 94.88 246 GLN A C 1
ATOM 1871 O O . GLN A 1 246 ? 12.199 -0.860 -15.609 1.00 94.88 246 GLN A O 1
ATOM 1876 N N . LEU A 1 247 ? 11.897 -2.706 -16.853 1.00 96.62 247 LEU A N 1
ATOM 1877 C CA . LEU A 1 247 ? 11.654 -3.654 -15.778 1.00 96.62 247 LEU A CA 1
ATOM 1878 C C . LEU A 1 247 ? 12.980 -4.224 -15.266 1.00 96.62 247 LEU A C 1
ATOM 1880 O O . LEU A 1 247 ? 13.750 -4.782 -16.043 1.00 96.62 247 LEU A O 1
ATOM 1884 N N . PHE A 1 248 ? 13.195 -4.183 -13.951 1.00 98.12 248 PHE A N 1
ATOM 1885 C CA . PHE A 1 248 ? 14.239 -4.945 -13.259 1.00 98.12 248 PHE A CA 1
ATOM 1886 C C . PHE A 1 248 ? 13.586 -6.029 -12.408 1.00 98.12 248 PHE A C 1
ATOM 1888 O O . PHE A 1 248 ? 13.020 -5.745 -11.347 1.00 98.12 248 PHE A O 1
ATOM 1895 N N . GLY A 1 249 ? 13.623 -7.262 -12.906 1.00 97.94 249 GLY A N 1
ATOM 1896 C CA . GLY A 1 249 ? 12.796 -8.356 -12.411 1.00 97.94 249 GLY A CA 1
ATOM 1897 C C . GLY A 1 249 ? 13.535 -9.426 -11.614 1.00 97.94 249 GLY A C 1
ATOM 1898 O O . GLY A 1 249 ? 14.769 -9.522 -11.621 1.00 97.94 249 GLY A O 1
ATOM 1899 N N . SER A 1 250 ? 12.744 -10.276 -10.957 1.00 97.69 250 SER A N 1
ATOM 1900 C CA . SER A 1 250 ? 13.205 -11.420 -10.161 1.00 97.69 250 SER A CA 1
ATOM 1901 C C . SER A 1 250 ? 14.262 -11.052 -9.120 1.00 97.69 250 SER A C 1
ATOM 1903 O O . SER A 1 250 ? 15.341 -11.650 -9.073 1.00 97.69 250 SER A O 1
ATOM 1905 N N . THR A 1 251 ? 13.950 -10.063 -8.284 1.00 98.38 251 THR A N 1
ATOM 1906 C CA . THR A 1 251 ? 14.769 -9.726 -7.113 1.00 98.38 251 THR A CA 1
ATOM 1907 C C . THR A 1 251 ? 14.877 -10.914 -6.142 1.00 98.38 251 THR A C 1
ATOM 1909 O O . THR A 1 251 ? 14.106 -11.873 -6.222 1.00 98.38 251 THR A O 1
ATOM 1912 N N . GLN A 1 252 ? 15.823 -10.879 -5.197 1.00 98.25 252 GLN A N 1
ATOM 1913 C CA . GLN A 1 252 ? 15.943 -11.922 -4.161 1.00 98.25 252 GLN A CA 1
ATOM 1914 C C . GLN A 1 252 ? 14.677 -12.074 -3.308 1.00 98.25 252 GLN A C 1
ATOM 1916 O O . GLN A 1 252 ? 14.382 -13.177 -2.865 1.00 98.25 252 GLN A O 1
ATOM 1921 N N . TRP A 1 253 ? 13.921 -10.991 -3.136 1.00 98.19 253 TRP A N 1
ATOM 1922 C CA . TRP A 1 253 ? 12.640 -10.958 -2.431 1.00 98.19 253 TRP A CA 1
ATOM 1923 C C . TRP A 1 253 ? 11.438 -11.241 -3.358 1.00 98.19 253 TRP A C 1
ATOM 1925 O O . TRP A 1 253 ? 10.287 -11.084 -2.966 1.00 98.19 253 TRP A O 1
ATOM 1935 N N . GLY A 1 254 ? 11.677 -11.662 -4.605 1.00 98.06 254 GLY A N 1
ATOM 1936 C CA . GLY A 1 254 ? 10.638 -12.159 -5.512 1.00 98.06 254 GLY A CA 1
ATOM 1937 C C . GLY A 1 254 ? 9.754 -11.093 -6.163 1.00 98.06 254 GLY A C 1
ATOM 1938 O O . GLY A 1 254 ? 8.696 -11.431 -6.688 1.00 98.06 254 GLY A O 1
ATOM 1939 N N . GLY A 1 255 ? 10.148 -9.820 -6.140 1.00 98.06 255 GLY A N 1
ATOM 1940 C CA . GLY A 1 255 ? 9.424 -8.754 -6.833 1.00 98.06 255 GLY A CA 1
ATOM 1941 C C . GLY A 1 255 ? 10.237 -8.082 -7.928 1.00 98.06 255 GLY A C 1
ATOM 1942 O O . GLY A 1 255 ? 11.134 -8.694 -8.519 1.00 98.06 255 GLY A O 1
ATOM 1943 N N . SER A 1 256 ? 9.878 -6.837 -8.245 1.00 98.12 256 SER A N 1
ATOM 1944 C CA . SER A 1 256 ? 10.481 -6.102 -9.360 1.00 98.12 256 SER A CA 1
ATOM 1945 C C . SER A 1 256 ? 10.334 -4.580 -9.275 1.00 98.12 256 SER A C 1
ATOM 1947 O O . SER A 1 256 ? 9.377 -4.053 -8.696 1.00 98.12 256 SER A O 1
ATOM 1949 N N . PHE A 1 257 ? 11.277 -3.870 -9.903 1.00 97.44 257 PHE A N 1
ATOM 1950 C CA . PHE A 1 257 ? 11.248 -2.416 -10.081 1.00 97.44 257 PHE A CA 1
ATOM 1951 C C . PHE A 1 257 ? 10.740 -2.059 -11.482 1.00 97.44 257 PHE A C 1
ATOM 1953 O O . PHE A 1 257 ? 11.247 -2.586 -12.469 1.00 97.44 257 PHE A O 1
ATOM 1960 N N . TRP A 1 258 ? 9.770 -1.141 -11.552 1.00 94.19 258 TRP A N 1
ATOM 1961 C CA . TRP A 1 258 ? 9.138 -0.695 -12.809 1.00 94.19 258 TRP A CA 1
ATOM 1962 C C . TRP A 1 258 ? 9.362 0.788 -13.120 1.00 94.19 258 TRP A C 1
ATOM 1964 O O . TRP A 1 258 ? 9.243 1.217 -14.262 1.00 94.19 258 TRP A O 1
ATOM 1974 N N . HIS A 1 259 ? 9.656 1.585 -12.091 1.00 91.75 259 HIS A N 1
ATOM 1975 C CA . HIS A 1 259 ? 9.746 3.048 -12.191 1.00 91.75 259 HIS A CA 1
ATOM 1976 C C . HIS A 1 259 ? 11.126 3.594 -11.821 1.00 91.75 259 HIS A C 1
ATOM 1978 O O . HIS A 1 259 ? 11.345 4.799 -11.850 1.00 91.75 259 HIS A O 1
ATOM 1984 N N . HIS A 1 260 ? 12.043 2.720 -11.417 1.00 95.00 260 HIS A N 1
ATOM 1985 C CA . HIS A 1 260 ? 13.342 3.105 -10.889 1.00 95.00 260 HIS A CA 1
ATOM 1986 C C . HIS A 1 260 ? 14.405 2.154 -11.428 1.00 95.00 260 HIS A C 1
ATOM 1988 O O . HIS A 1 260 ? 14.178 0.947 -11.465 1.00 95.00 260 HIS A O 1
ATOM 1994 N N . ASP A 1 261 ? 15.570 2.694 -11.787 1.00 96.56 261 ASP A N 1
ATOM 1995 C CA . ASP A 1 261 ? 16.750 1.894 -12.113 1.00 96.56 261 ASP A CA 1
ATOM 1996 C C . ASP A 1 261 ? 17.535 1.592 -10.822 1.00 96.56 261 ASP A C 1
ATOM 1998 O O . ASP A 1 261 ? 18.223 2.484 -10.312 1.00 96.56 261 ASP A O 1
ATOM 2002 N N . PRO A 1 262 ? 17.483 0.360 -10.276 1.00 97.31 262 PRO A N 1
ATOM 2003 C CA . PRO A 1 262 ? 18.187 0.001 -9.049 1.00 97.31 262 PRO A CA 1
ATOM 2004 C C . PRO A 1 262 ? 19.714 -0.034 -9.219 1.00 97.31 262 PRO A C 1
ATOM 2006 O O . PRO A 1 262 ? 20.421 -0.252 -8.239 1.00 97.31 262 PRO A O 1
ATOM 2009 N N . ARG A 1 263 ? 20.263 0.176 -10.425 1.00 97.00 263 ARG A N 1
ATOM 2010 C CA . ARG A 1 263 ? 21.709 0.358 -10.654 1.00 97.00 263 ARG A CA 1
ATOM 2011 C C . ARG A 1 263 ? 22.156 1.784 -10.352 1.00 97.00 263 ARG A C 1
ATOM 2013 O O . ARG A 1 263 ? 23.313 1.984 -9.987 1.00 97.00 263 ARG A O 1
ATOM 2020 N N . SER A 1 264 ? 21.257 2.758 -10.488 1.00 97.56 264 SER A N 1
ATOM 2021 C CA . SER A 1 264 ? 21.562 4.169 -10.262 1.00 97.56 264 SER A CA 1
ATOM 2022 C C . SER A 1 264 ? 21.914 4.422 -8.796 1.00 97.56 264 SER A C 1
ATOM 2024 O O . SER A 1 264 ? 21.123 4.145 -7.896 1.00 97.56 264 SER A O 1
ATOM 2026 N N . ALA A 1 265 ? 23.095 4.995 -8.545 1.00 97.19 265 ALA A N 1
ATOM 2027 C CA . ALA A 1 265 ? 23.539 5.341 -7.193 1.00 97.19 265 ALA A CA 1
ATOM 2028 C C . ALA A 1 265 ? 22.584 6.332 -6.507 1.00 97.19 265 ALA A C 1
ATOM 2030 O O . ALA A 1 265 ? 22.296 6.192 -5.321 1.00 97.19 265 ALA A O 1
ATOM 2031 N N . LYS A 1 266 ? 22.028 7.282 -7.273 1.00 96.44 266 LYS A N 1
ATOM 2032 C CA . LYS A 1 266 ? 21.009 8.218 -6.786 1.00 96.44 266 LYS A CA 1
ATOM 2033 C C . LYS A 1 266 ? 19.757 7.475 -6.314 1.00 96.44 266 LYS A C 1
ATOM 2035 O O . LYS A 1 266 ? 19.288 7.718 -5.209 1.00 96.44 266 LYS A O 1
ATOM 2040 N N . VAL A 1 267 ? 19.249 6.546 -7.127 1.00 95.81 267 VAL A N 1
ATOM 2041 C CA . VAL A 1 267 ? 18.070 5.735 -6.777 1.00 95.81 267 VAL A CA 1
ATOM 2042 C C . VAL A 1 267 ? 18.343 4.902 -5.526 1.00 95.81 267 VAL A C 1
ATOM 2044 O O . VAL A 1 267 ? 17.512 4.885 -4.622 1.00 95.81 267 VAL A O 1
ATOM 2047 N N . LYS A 1 268 ? 19.508 4.248 -5.432 1.00 97.50 268 LYS A N 1
ATOM 2048 C CA . LYS A 1 268 ? 19.886 3.477 -4.237 1.00 97.50 268 LYS A CA 1
ATOM 2049 C C . LYS A 1 268 ? 19.870 4.340 -2.980 1.00 97.50 268 LYS A C 1
ATOM 2051 O O . LYS A 1 268 ? 19.189 3.985 -2.024 1.00 97.50 268 LYS A O 1
ATOM 2056 N N . PHE A 1 269 ? 20.519 5.502 -3.026 1.00 96.94 269 PHE A N 1
ATOM 2057 C CA . PHE A 1 269 ? 20.539 6.456 -1.917 1.00 96.94 269 PHE A CA 1
ATOM 2058 C C . PHE A 1 269 ? 19.128 6.916 -1.509 1.00 96.94 269 PHE A C 1
ATOM 2060 O O . PHE A 1 269 ? 18.800 6.983 -0.323 1.00 96.94 269 PHE A O 1
ATOM 2067 N N . GLU A 1 270 ? 18.254 7.202 -2.479 1.00 96.00 270 GLU A N 1
ATOM 2068 C CA . GLU A 1 270 ? 16.861 7.560 -2.197 1.00 96.00 270 GLU A CA 1
ATOM 2069 C C . GLU A 1 270 ? 16.106 6.420 -1.505 1.00 96.00 270 GLU A C 1
ATOM 2071 O O . GLU A 1 270 ? 15.392 6.660 -0.533 1.00 96.00 270 GLU A O 1
ATOM 2076 N N . PHE A 1 271 ? 16.263 5.178 -1.962 1.00 97.50 271 PHE A N 1
ATOM 2077 C CA . PHE A 1 271 ? 15.618 4.025 -1.336 1.00 97.50 271 PHE A CA 1
ATOM 2078 C C . PHE A 1 271 ? 16.197 3.689 0.039 1.00 97.50 271 PHE A C 1
ATOM 2080 O O . PHE A 1 271 ? 15.421 3.371 0.934 1.00 97.50 271 PHE A O 1
ATOM 2087 N N . GLU A 1 272 ? 17.504 3.820 0.254 1.00 97.69 272 GLU A N 1
ATOM 2088 C CA . GLU A 1 272 ? 18.121 3.691 1.582 1.00 97.69 272 GLU A CA 1
ATOM 2089 C C . GLU A 1 272 ? 17.505 4.691 2.563 1.00 97.69 272 GLU A C 1
ATOM 2091 O O . GLU A 1 272 ? 17.080 4.320 3.655 1.00 97.69 272 GLU A O 1
ATOM 2096 N N . ARG A 1 273 ? 17.312 5.941 2.134 1.00 97.38 273 ARG A N 1
ATOM 2097 C CA . ARG A 1 273 ? 16.581 6.943 2.915 1.00 97.38 273 ARG A CA 1
ATOM 2098 C C . ARG A 1 273 ? 15.121 6.549 3.174 1.00 97.38 273 ARG A C 1
ATOM 2100 O O . ARG A 1 273 ? 14.636 6.740 4.288 1.00 97.38 273 ARG A O 1
ATOM 2107 N N . ARG A 1 274 ? 14.416 5.983 2.185 1.00 97.50 274 ARG A N 1
ATOM 2108 C CA . ARG A 1 274 ? 13.047 5.449 2.364 1.00 97.50 274 ARG A CA 1
ATOM 2109 C C . ARG A 1 274 ? 13.025 4.290 3.375 1.00 97.50 274 ARG A C 1
ATOM 2111 O O . ARG A 1 274 ? 12.075 4.188 4.147 1.00 97.50 274 ARG A O 1
ATOM 2118 N N . VAL A 1 275 ? 14.060 3.448 3.404 1.00 98.19 275 VAL A N 1
ATOM 2119 C CA . VAL A 1 275 ? 14.228 2.357 4.380 1.00 98.19 275 VAL A CA 1
ATOM 2120 C C . VAL A 1 275 ? 14.538 2.910 5.774 1.00 98.19 275 VAL A C 1
ATOM 2122 O O . VAL A 1 275 ? 13.911 2.497 6.745 1.00 98.19 275 VAL A O 1
ATOM 2125 N N . ASP A 1 276 ? 15.430 3.892 5.902 1.00 98.06 276 ASP A N 1
ATOM 2126 C CA . ASP A 1 276 ? 15.704 4.551 7.185 1.00 98.06 276 ASP A CA 1
ATOM 2127 C C . ASP A 1 276 ? 14.434 5.156 7.785 1.00 98.06 276 ASP A C 1
ATOM 2129 O O . ASP A 1 276 ? 14.138 4.963 8.966 1.00 98.06 276 ASP A O 1
ATOM 2133 N N . ARG A 1 277 ? 13.649 5.847 6.952 1.00 97.81 277 ARG A N 1
ATOM 2134 C CA . ARG A 1 277 ? 12.330 6.380 7.304 1.00 97.81 277 ARG A CA 1
ATOM 2135 C C . ARG A 1 277 ? 11.370 5.272 7.720 1.00 97.81 277 ARG A C 1
ATOM 2137 O O . ARG A 1 277 ? 10.673 5.395 8.727 1.00 97.81 277 ARG A O 1
ATOM 2144 N N . PHE A 1 278 ? 11.363 4.159 6.987 1.00 98.19 278 PHE A N 1
ATOM 2145 C CA . PHE A 1 278 ? 10.595 2.973 7.351 1.00 98.19 278 PHE A CA 1
ATOM 2146 C C . PHE A 1 278 ? 10.993 2.415 8.725 1.00 98.19 278 PHE A C 1
ATOM 2148 O O . PHE A 1 278 ? 10.134 1.890 9.408 1.00 98.19 278 PHE A O 1
ATOM 2155 N N . TYR A 1 279 ? 12.218 2.569 9.217 1.00 98.38 279 TYR A N 1
ATOM 2156 C CA . TYR A 1 279 ? 12.560 2.167 10.596 1.00 98.38 279 TYR A CA 1
ATOM 2157 C C . TYR A 1 279 ? 12.537 3.321 11.606 1.00 98.38 279 TYR A C 1
ATOM 2159 O O . TYR A 1 279 ? 12.856 3.132 12.773 1.00 98.38 279 TYR A O 1
ATOM 2167 N N . GLY A 1 280 ? 12.169 4.524 11.167 1.00 97.25 280 GLY A N 1
ATOM 2168 C CA . GLY A 1 280 ? 12.169 5.726 11.994 1.00 97.25 280 GLY A CA 1
ATOM 2169 C C . GLY A 1 280 ? 13.548 6.175 12.469 1.00 97.25 280 GLY A C 1
ATOM 2170 O O . GLY A 1 280 ? 13.670 6.823 13.502 1.00 97.25 280 GLY A O 1
ATOM 2171 N N . LYS A 1 281 ? 14.591 5.868 11.689 1.00 97.00 281 LYS A N 1
ATOM 2172 C CA . LYS A 1 281 ? 15.984 6.259 11.959 1.00 97.00 281 LYS A CA 1
ATOM 2173 C C . LYS A 1 281 ? 16.286 7.723 11.614 1.00 97.00 281 LYS A C 1
ATOM 2175 O O . LYS A 1 281 ? 17.392 8.196 11.853 1.00 97.00 281 LYS A O 1
ATOM 2180 N N . ARG A 1 282 ? 15.328 8.443 11.021 1.00 92.19 282 ARG A N 1
ATOM 2181 C CA . ARG A 1 282 ? 15.461 9.857 10.639 1.00 92.19 282 ARG A CA 1
ATOM 2182 C C . ARG A 1 282 ? 14.568 10.715 11.520 1.00 92.19 282 ARG A C 1
ATOM 2184 O O . ARG A 1 282 ? 13.354 10.740 11.335 1.00 92.19 282 ARG A O 1
ATOM 2191 N N . HIS A 1 283 ? 15.194 11.438 12.446 1.00 82.94 283 HIS A N 1
ATOM 2192 C CA . HIS A 1 283 ? 14.508 12.239 13.465 1.00 82.94 283 HIS A CA 1
ATOM 2193 C C . HIS A 1 283 ? 13.524 13.273 12.893 1.00 82.94 283 HIS A C 1
ATOM 2195 O O . HIS A 1 283 ? 12.481 13.505 13.492 1.00 82.94 283 HIS A O 1
ATOM 2201 N N . ASN A 1 284 ? 13.810 13.836 11.715 1.00 90.25 284 ASN A N 1
ATOM 2202 C CA . ASN A 1 284 ? 13.004 14.905 11.109 1.00 90.25 284 ASN A CA 1
ATOM 2203 C C . ASN A 1 284 ? 11.924 14.402 10.135 1.00 90.25 284 ASN A C 1
ATOM 2205 O O . ASN A 1 284 ? 11.375 15.194 9.375 1.00 90.25 284 ASN A O 1
ATOM 2209 N N . GLU A 1 285 ? 11.655 13.095 10.095 1.00 93.69 285 GLU A N 1
ATOM 2210 C CA . GLU A 1 285 ? 10.672 12.518 9.173 1.00 93.69 285 GLU A CA 1
ATOM 2211 C C . GLU A 1 285 ? 9.557 11.789 9.935 1.00 93.69 285 GLU A C 1
ATOM 2213 O O . GLU A 1 285 ? 8.541 12.389 10.279 1.00 93.69 285 GLU A O 1
ATOM 2218 N N . ALA A 1 286 ? 9.737 10.502 10.229 1.00 94.00 286 ALA A N 1
ATOM 2219 C CA . ALA A 1 286 ? 8.747 9.683 10.921 1.00 94.00 286 ALA A CA 1
ATOM 2220 C C . ALA A 1 286 ? 9.429 8.924 12.070 1.00 94.00 286 ALA A C 1
ATOM 2222 O O . ALA A 1 286 ? 10.112 7.941 11.793 1.00 94.00 286 ALA A O 1
ATOM 2223 N N . PRO A 1 287 ? 9.273 9.347 13.338 1.00 96.56 287 PRO A N 1
ATOM 2224 C CA . PRO A 1 287 ? 9.889 8.676 14.487 1.00 96.56 287 PRO A CA 1
ATOM 2225 C C . PRO A 1 287 ? 9.528 7.183 14.596 1.00 96.56 287 PRO A C 1
ATOM 2227 O O . PRO A 1 287 ? 8.462 6.759 14.141 1.00 96.56 287 PRO A O 1
ATOM 2230 N N . SER A 1 288 ? 10.391 6.381 15.232 1.00 97.12 288 SER A N 1
ATOM 2231 C CA . SER A 1 288 ? 10.165 4.937 15.452 1.00 97.12 288 SER A CA 1
ATOM 2232 C C . SER A 1 288 ? 8.916 4.643 16.288 1.00 97.12 288 SER A C 1
ATOM 2234 O O . SER A 1 288 ? 8.273 3.624 16.064 1.00 97.12 288 SER A O 1
ATOM 2236 N N . CYS A 1 289 ? 8.546 5.548 17.196 1.00 97.62 289 CYS A N 1
ATOM 2237 C CA . CYS A 1 289 ? 7.373 5.441 18.064 1.00 97.62 289 CYS A CA 1
ATOM 2238 C C . CYS A 1 289 ? 6.071 5.961 17.431 1.00 97.62 289 CYS A C 1
ATOM 2240 O O . CYS A 1 289 ? 4.988 5.738 17.975 1.00 97.62 289 CYS A O 1
ATOM 2242 N N . LYS A 1 290 ? 6.141 6.659 16.286 1.00 97.81 290 LYS A N 1
ATOM 2243 C CA . LYS A 1 290 ? 4.951 7.225 15.639 1.00 97.81 290 LYS A CA 1
ATOM 2244 C C . LYS A 1 290 ? 4.039 6.083 15.157 1.00 97.81 290 LYS A C 1
ATOM 2246 O O . LYS A 1 290 ? 4.519 5.243 14.389 1.00 97.81 290 LYS A O 1
ATOM 2251 N N . PRO A 1 291 ? 2.751 6.040 15.559 1.00 98.56 291 PRO A N 1
ATOM 2252 C CA . PRO A 1 291 ? 1.792 5.045 15.083 1.00 98.56 291 PRO A CA 1
ATOM 2253 C C . PRO A 1 291 ? 1.758 4.947 13.561 1.00 98.56 291 PRO A C 1
ATOM 2255 O O . PRO A 1 291 ? 1.877 5.956 12.865 1.00 98.56 291 PRO A O 1
ATOM 2258 N N . ARG A 1 292 ? 1.576 3.736 13.030 1.00 98.56 292 ARG A N 1
ATOM 2259 C CA . ARG A 1 292 ? 1.623 3.482 11.589 1.00 98.56 292 ARG A CA 1
ATOM 2260 C C . ARG A 1 292 ? 0.433 2.693 11.101 1.00 98.56 292 ARG A C 1
ATOM 2262 O O . ARG A 1 292 ? 0.086 1.653 11.660 1.00 98.56 292 ARG A O 1
ATOM 2269 N N . ILE A 1 293 ? -0.136 3.180 10.009 1.00 98.81 293 ILE A N 1
ATOM 2270 C CA . ILE A 1 293 ? -1.167 2.499 9.245 1.00 98.81 293 ILE A CA 1
ATOM 2271 C C . ILE A 1 293 ? -0.540 2.059 7.929 1.00 98.81 293 ILE A C 1
ATOM 2273 O O . ILE A 1 293 ? -0.200 2.872 7.066 1.00 98.81 293 ILE A O 1
ATOM 2277 N N . PHE A 1 294 ? -0.378 0.752 7.792 1.00 98.81 294 PHE A N 1
ATOM 2278 C CA . PHE A 1 294 ? 0.111 0.128 6.579 1.00 98.81 294 PHE A CA 1
ATOM 2279 C C . PHE A 1 294 ? -1.054 -0.225 5.660 1.00 98.81 294 PHE A C 1
ATOM 2281 O O . PHE A 1 294 ? -2.067 -0.753 6.116 1.00 98.81 294 PHE A O 1
ATOM 2288 N N . VAL A 1 295 ? -0.896 0.029 4.364 1.00 98.75 295 VAL A N 1
ATOM 2289 C CA . VAL A 1 295 ? -1.870 -0.349 3.335 1.00 98.75 295 VAL A CA 1
ATOM 2290 C C . VAL A 1 295 ? -1.193 -1.274 2.339 1.00 98.75 295 VAL A C 1
ATOM 2292 O O . VAL A 1 295 ? -0.159 -0.933 1.766 1.00 98.75 295 VAL A O 1
ATOM 2295 N N . ARG A 1 296 ? -1.774 -2.453 2.130 1.00 98.62 296 ARG A N 1
ATOM 2296 C CA . ARG A 1 296 ? -1.309 -3.438 1.155 1.00 98.62 296 ARG A CA 1
ATOM 2297 C C . ARG A 1 296 ? -2.441 -3.797 0.209 1.00 98.62 296 ARG A C 1
ATOM 2299 O O . ARG A 1 296 ? -3.564 -4.000 0.655 1.00 98.62 296 ARG A O 1
ATOM 2306 N N . ILE A 1 297 ? -2.126 -3.960 -1.069 1.00 98.62 297 ILE A N 1
ATOM 2307 C CA . ILE A 1 297 ? -3.014 -4.654 -2.000 1.00 98.62 297 ILE A CA 1
ATOM 2308 C C . ILE A 1 297 ? -2.506 -6.084 -2.134 1.00 98.62 297 ILE A C 1
ATOM 2310 O O . ILE A 1 297 ? -1.332 -6.299 -2.445 1.00 98.62 297 ILE A O 1
ATOM 2314 N N . ALA A 1 298 ? -3.362 -7.057 -1.834 1.00 98.50 298 ALA A N 1
ATOM 2315 C CA . ALA A 1 298 ? -3.016 -8.461 -1.970 1.00 98.50 298 ALA A CA 1
ATOM 2316 C C . ALA A 1 298 ? -2.782 -8.783 -3.449 1.00 98.50 298 ALA A C 1
ATOM 2318 O O . ALA A 1 298 ? -3.598 -8.459 -4.313 1.00 98.50 298 ALA A O 1
ATOM 2319 N N . ASN A 1 299 ? -1.659 -9.429 -3.755 1.00 98.44 299 ASN A N 1
ATOM 2320 C CA . ASN A 1 299 ? -1.365 -9.825 -5.127 1.00 98.44 299 ASN A CA 1
ATOM 2321 C C . ASN A 1 299 ? -2.207 -11.028 -5.567 1.00 98.44 299 ASN A C 1
ATOM 2323 O O . ASN A 1 299 ? -2.436 -11.213 -6.752 1.00 98.44 299 ASN A O 1
ATOM 2327 N N . SER A 1 300 ? -2.644 -11.868 -4.637 1.00 98.44 300 SER A N 1
ATOM 2328 C CA . SER A 1 300 ? -3.534 -12.998 -4.895 1.00 98.44 300 SER A CA 1
ATOM 2329 C C . SER A 1 300 ? -4.295 -13.349 -3.624 1.00 98.44 300 SER A C 1
ATOM 2331 O O . SER A 1 300 ? -3.879 -12.981 -2.521 1.00 98.44 300 SER A O 1
ATOM 2333 N N . SER A 1 301 ? -5.372 -14.120 -3.756 1.00 98.12 301 SER A N 1
ATOM 2334 C CA . SER A 1 301 ? -6.115 -14.644 -2.600 1.00 98.12 301 SER A CA 1
ATOM 2335 C C . SER A 1 301 ? -5.239 -15.494 -1.667 1.00 98.12 301 SER A C 1
ATOM 2337 O O . SER A 1 301 ? -5.469 -15.529 -0.461 1.00 98.12 301 SER A O 1
ATOM 2339 N N . ARG A 1 302 ? -4.175 -16.120 -2.191 1.00 97.62 302 ARG A N 1
ATOM 2340 C CA . ARG A 1 302 ? -3.211 -16.906 -1.399 1.00 97.62 302 ARG A CA 1
ATOM 2341 C C . ARG A 1 302 ? -2.436 -16.056 -0.391 1.00 97.62 302 ARG A C 1
ATOM 2343 O O . ARG A 1 302 ? -2.011 -16.572 0.637 1.00 97.62 302 ARG A O 1
ATOM 2350 N N . GLU A 1 303 ? -2.258 -14.763 -0.659 1.00 98.50 303 GLU A N 1
ATOM 2351 C CA . GLU A 1 303 ? -1.528 -13.868 0.246 1.00 98.50 303 GLU A CA 1
ATOM 2352 C C . GLU A 1 303 ? -2.300 -13.533 1.525 1.00 98.50 303 GLU A C 1
ATOM 2354 O O . GLU A 1 303 ? -1.696 -13.085 2.502 1.00 98.50 303 GLU A O 1
ATOM 2359 N N . ILE A 1 304 ? -3.619 -13.760 1.547 1.00 98.38 304 ILE A N 1
ATOM 2360 C CA . ILE A 1 304 ? -4.473 -13.453 2.700 1.00 98.38 304 ILE A CA 1
ATOM 2361 C C . ILE A 1 304 ? -3.970 -14.215 3.936 1.00 98.38 304 ILE A C 1
ATOM 2363 O O . ILE A 1 304 ? -3.793 -13.597 4.987 1.00 98.38 304 ILE A O 1
ATOM 2367 N N . CYS A 1 305 ? -3.618 -15.499 3.795 1.00 97.88 305 CYS A N 1
ATOM 2368 C CA . CYS A 1 305 ? -3.075 -16.325 4.881 1.00 97.88 305 CYS A CA 1
ATOM 2369 C C . CYS A 1 305 ? -1.784 -15.749 5.491 1.00 97.88 305 CYS A C 1
ATOM 2371 O O . CYS A 1 305 ? -1.587 -15.799 6.705 1.00 97.88 305 CYS A O 1
ATOM 2373 N N . SER A 1 306 ? -0.917 -15.144 4.674 1.00 98.38 306 SER A N 1
ATOM 2374 C CA . SER A 1 306 ? 0.352 -14.561 5.134 1.00 98.38 306 SER A CA 1
ATOM 2375 C C . SER A 1 306 ? 0.185 -13.204 5.825 1.00 98.38 306 SER A C 1
ATOM 2377 O O . SER A 1 306 ? 1.145 -12.682 6.396 1.00 98.38 306 SER A O 1
ATOM 2379 N N . THR A 1 307 ? -1.019 -12.622 5.829 1.00 98.44 307 THR A N 1
ATOM 2380 C CA . THR A 1 307 ? -1.275 -11.286 6.393 1.00 98.44 307 THR A CA 1
ATOM 2381 C C . THR A 1 307 ? -0.920 -11.199 7.874 1.00 98.44 307 THR A C 1
ATOM 2383 O O . THR A 1 307 ? -0.319 -10.217 8.307 1.00 98.44 307 THR A O 1
ATOM 2386 N N . LEU A 1 308 ? -1.236 -12.231 8.661 1.00 98.38 308 LEU A N 1
ATOM 2387 C CA . LEU A 1 308 ? -0.927 -12.232 10.095 1.00 98.38 308 LEU A CA 1
ATOM 2388 C C . LEU A 1 308 ? 0.581 -12.332 10.359 1.00 98.38 308 LEU A C 1
ATOM 2390 O O . LEU A 1 308 ? 1.088 -11.709 11.294 1.00 98.38 308 LEU A O 1
ATOM 2394 N N . ARG A 1 309 ? 1.320 -13.053 9.505 1.00 98.56 309 ARG A N 1
ATOM 2395 C CA . ARG A 1 309 ? 2.787 -13.080 9.560 1.00 98.56 309 ARG A CA 1
ATOM 2396 C C . ARG A 1 309 ? 3.374 -11.725 9.173 1.00 98.56 309 ARG A C 1
ATOM 2398 O O . ARG A 1 309 ? 4.259 -11.244 9.873 1.00 98.56 309 ARG A O 1
ATOM 2405 N N . LEU A 1 310 ? 2.840 -11.078 8.135 1.00 98.75 310 LEU A N 1
ATOM 2406 C CA . LEU A 1 310 ? 3.225 -9.715 7.764 1.00 98.75 310 LEU A CA 1
ATOM 2407 C C . LEU A 1 310 ? 2.992 -8.728 8.912 1.00 98.75 310 LEU A C 1
ATOM 2409 O O . LEU A 1 310 ? 3.901 -7.981 9.264 1.00 98.75 310 LEU A O 1
ATOM 2413 N N . HIS A 1 311 ? 1.815 -8.748 9.541 1.00 98.69 311 HIS A N 1
ATOM 2414 C CA . HIS A 1 311 ? 1.521 -7.880 10.686 1.00 98.69 311 HIS A CA 1
ATOM 2415 C C . HIS A 1 311 ? 2.502 -8.101 11.842 1.00 98.69 311 HIS A C 1
ATOM 2417 O O . HIS A 1 311 ? 3.026 -7.135 12.398 1.00 98.69 311 HIS A O 1
ATOM 2423 N N . ARG A 1 312 ? 2.826 -9.363 12.153 1.00 98.69 312 ARG A N 1
ATOM 2424 C CA . ARG A 1 312 ? 3.840 -9.702 13.158 1.00 98.69 312 ARG A CA 1
ATOM 2425 C C . ARG A 1 312 ? 5.219 -9.154 12.787 1.00 98.69 312 ARG A C 1
ATOM 2427 O O . ARG A 1 312 ? 5.834 -8.507 13.628 1.00 98.69 312 ARG A O 1
ATOM 2434 N N . ALA A 1 313 ? 5.678 -9.359 11.552 1.00 98.75 313 ALA A N 1
ATOM 2435 C CA . ALA A 1 313 ? 6.969 -8.853 11.084 1.00 98.75 313 ALA A CA 1
ATOM 2436 C C . ALA A 1 313 ? 7.063 -7.322 11.220 1.00 98.75 313 ALA A C 1
ATOM 2438 O O . ALA A 1 313 ? 8.066 -6.803 11.709 1.00 98.75 313 ALA A O 1
ATOM 2439 N N . LEU A 1 314 ? 5.990 -6.596 10.884 1.00 98.69 314 LEU A N 1
ATOM 2440 C CA . LEU A 1 314 ? 5.913 -5.141 11.050 1.00 98.69 314 LEU A CA 1
ATOM 2441 C C . LEU A 1 314 ? 5.977 -4.715 12.524 1.00 98.69 314 LEU A C 1
ATOM 2443 O O . LEU A 1 314 ? 6.700 -3.776 12.849 1.00 98.69 314 LEU A O 1
ATOM 2447 N N . LYS A 1 315 ? 5.269 -5.411 13.425 1.00 98.56 315 LYS A N 1
ATOM 2448 C CA . LYS A 1 315 ? 5.340 -5.151 14.875 1.00 98.56 315 LYS A CA 1
ATOM 2449 C C . LYS A 1 315 ? 6.732 -5.422 15.441 1.00 98.56 315 LYS A C 1
ATOM 2451 O O . LYS A 1 315 ? 7.216 -4.640 16.248 1.00 98.56 315 LYS A O 1
ATOM 2456 N N . CYS A 1 316 ? 7.392 -6.493 15.003 1.00 98.50 316 CYS A N 1
ATOM 2457 C CA . CYS A 1 316 ? 8.768 -6.793 15.401 1.00 98.50 316 CYS A CA 1
ATOM 2458 C C . CYS A 1 316 ? 9.759 -5.737 14.889 1.00 98.50 316 CYS A C 1
ATOM 2460 O O . CYS A 1 316 ? 10.695 -5.380 15.598 1.00 98.50 316 CYS A O 1
ATOM 2462 N N . ALA A 1 317 ? 9.545 -5.220 13.679 1.00 98.25 317 ALA A N 1
ATOM 2463 C CA . ALA A 1 317 ? 10.364 -4.165 13.091 1.00 98.25 317 ALA A CA 1
ATOM 2464 C C . ALA A 1 317 ? 10.172 -2.789 13.752 1.00 98.25 317 ALA A C 1
ATOM 2466 O O . ALA A 1 317 ? 11.070 -1.952 13.679 1.00 98.25 317 ALA A O 1
ATOM 2467 N N . LEU A 1 318 ? 9.009 -2.547 14.364 1.00 98.19 318 LEU A N 1
ATOM 2468 C CA . LEU A 1 318 ? 8.607 -1.265 14.946 1.00 98.19 318 LEU A CA 1
ATOM 2469 C C . LEU A 1 318 ? 7.984 -1.469 16.336 1.00 98.19 318 LEU A C 1
ATOM 2471 O O . LEU A 1 318 ? 6.798 -1.192 16.523 1.00 98.19 318 LEU A O 1
ATOM 2475 N N . PRO A 1 319 ? 8.761 -1.956 17.319 1.00 98.25 319 PRO A N 1
ATOM 2476 C CA . PRO A 1 319 ? 8.224 -2.375 18.615 1.00 98.25 319 PRO A CA 1
ATOM 2477 C C . PRO A 1 319 ? 7.628 -1.222 19.433 1.00 98.25 319 PRO A C 1
ATOM 2479 O O . PRO A 1 319 ? 6.772 -1.451 20.282 1.00 98.25 319 PRO A O 1
ATOM 2482 N N . GLU A 1 320 ? 8.063 0.013 19.176 1.00 98.00 320 GLU A N 1
ATOM 2483 C CA . GLU A 1 320 ? 7.599 1.214 19.877 1.00 98.00 320 GLU A CA 1
ATOM 2484 C C . GLU A 1 320 ? 6.336 1.833 19.256 1.00 98.00 320 GLU A C 1
ATOM 2486 O O . GLU A 1 320 ? 5.687 2.662 19.891 1.00 98.00 320 GLU A O 1
ATOM 2491 N N . ALA A 1 321 ? 5.982 1.469 18.018 1.00 98.25 321 ALA A N 1
ATOM 2492 C CA . ALA A 1 321 ? 4.828 2.038 17.330 1.00 98.25 321 ALA A CA 1
ATOM 2493 C C . ALA A 1 321 ? 3.592 1.148 17.459 1.00 98.25 321 ALA A C 1
ATOM 2495 O O . ALA A 1 321 ? 3.647 -0.080 17.361 1.00 98.25 321 ALA A O 1
ATOM 2496 N N . LYS A 1 322 ? 2.419 1.784 17.533 1.00 98.50 322 LYS A N 1
ATOM 2497 C CA . LYS A 1 322 ? 1.163 1.091 17.237 1.00 98.50 322 LYS A CA 1
ATOM 2498 C C . LYS A 1 322 ? 1.098 0.789 15.739 1.00 98.50 322 LYS A C 1
ATOM 2500 O O . LYS A 1 322 ? 1.101 1.713 14.929 1.00 98.50 322 LYS A O 1
ATOM 2505 N N . VAL A 1 323 ? 1.016 -0.490 15.379 1.00 98.69 323 VAL A N 1
ATOM 2506 C CA . VAL A 1 323 ? 0.985 -0.961 13.986 1.00 98.69 323 VAL A CA 1
ATOM 2507 C C . VAL A 1 323 ? -0.407 -1.463 13.623 1.00 98.69 323 VAL A C 1
ATOM 2509 O O . VAL A 1 323 ? -0.885 -2.446 14.189 1.00 98.69 323 VAL A O 1
ATOM 2512 N N . ARG A 1 324 ? -1.010 -0.828 12.619 1.00 98.81 324 ARG A N 1
ATOM 2513 C CA . ARG A 1 324 ? -2.264 -1.243 11.984 1.00 98.81 324 ARG A CA 1
ATOM 2514 C C . ARG A 1 324 ? -2.031 -1.610 10.526 1.00 98.81 324 ARG A C 1
ATOM 2516 O O . ARG A 1 324 ? -1.177 -1.013 9.873 1.00 98.81 324 ARG A O 1
ATOM 2523 N N . LEU A 1 325 ? -2.789 -2.571 10.014 1.00 98.81 325 LEU A N 1
ATOM 2524 C CA . LEU A 1 325 ? -2.659 -3.071 8.648 1.00 98.81 325 LEU A CA 1
ATOM 2525 C C . LEU A 1 325 ? -4.029 -3.168 7.977 1.00 98.81 325 LEU A C 1
ATOM 2527 O O . LEU A 1 325 ? -4.934 -3.819 8.488 1.00 98.81 325 LEU A O 1
ATOM 2531 N N . LEU A 1 326 ? -4.156 -2.545 6.809 1.00 98.75 326 LEU A N 1
ATOM 2532 C CA . LEU A 1 326 ? -5.265 -2.737 5.885 1.00 98.75 326 LEU A CA 1
ATOM 2533 C C . LEU A 1 326 ? -4.785 -3.554 4.684 1.00 98.75 326 LEU A C 1
ATOM 2535 O O . LEU A 1 326 ? -3.840 -3.149 4.002 1.00 98.75 326 LEU A O 1
ATOM 2539 N N . VAL A 1 327 ? -5.465 -4.662 4.396 1.00 98.75 327 VAL A N 1
ATOM 2540 C CA . VAL A 1 327 ? -5.256 -5.461 3.182 1.00 98.75 327 VAL A CA 1
ATOM 2541 C C . VAL A 1 327 ? -6.455 -5.321 2.252 1.00 98.75 327 VAL A C 1
ATOM 2543 O O . VAL A 1 327 ? -7.581 -5.649 2.614 1.00 98.75 327 VAL A O 1
ATOM 2546 N N . ILE A 1 328 ? -6.218 -4.838 1.040 1.00 98.81 328 ILE A N 1
ATOM 2547 C CA . ILE A 1 328 ? -7.222 -4.709 -0.015 1.00 98.81 328 ILE A CA 1
ATOM 2548 C C . ILE A 1 328 ? -7.179 -5.969 -0.885 1.00 98.81 328 ILE A C 1
ATOM 2550 O O . ILE A 1 328 ? -6.105 -6.377 -1.329 1.00 98.81 328 ILE A O 1
ATOM 2554 N N . ILE A 1 329 ? -8.340 -6.585 -1.098 1.00 98.62 329 ILE A N 1
ATOM 2555 C CA . ILE A 1 329 ? -8.525 -7.851 -1.811 1.00 98.62 329 ILE A CA 1
ATOM 2556 C C . ILE A 1 329 ? -9.382 -7.577 -3.050 1.00 98.62 329 ILE A C 1
ATOM 2558 O O . ILE A 1 329 ? -10.565 -7.255 -2.925 1.00 98.62 329 ILE A O 1
ATOM 2562 N N . ASP A 1 330 ? -8.793 -7.708 -4.234 1.00 98.56 330 ASP A N 1
ATOM 2563 C CA . ASP A 1 330 ? -9.460 -7.412 -5.506 1.00 98.56 330 ASP A CA 1
ATOM 2564 C C . ASP A 1 330 ? -10.332 -8.563 -6.015 1.00 98.56 330 ASP A C 1
ATOM 2566 O O . ASP A 1 330 ? -10.272 -9.687 -5.522 1.00 98.56 330 ASP A O 1
ATOM 2570 N N . LEU A 1 331 ? -11.137 -8.279 -7.044 1.00 98.00 331 LEU A N 1
ATOM 2571 C CA . LEU A 1 331 ? -11.947 -9.261 -7.776 1.00 98.00 331 LEU A CA 1
ATOM 2572 C C . LEU A 1 331 ? -12.963 -10.038 -6.933 1.00 98.00 331 LEU A C 1
ATOM 2574 O O . LEU A 1 331 ? -13.257 -11.197 -7.203 1.00 98.00 331 LEU A O 1
ATOM 2578 N N . GLN A 1 332 ? -13.564 -9.379 -5.952 1.00 98.38 332 GLN A N 1
ATOM 2579 C CA . GLN A 1 332 ? -14.542 -10.008 -5.069 1.00 98.38 332 GLN A CA 1
ATOM 2580 C C . GLN A 1 332 ? -15.978 -9.818 -5.587 1.00 98.38 332 GLN A C 1
ATOM 2582 O O . GLN A 1 332 ? -16.287 -8.870 -6.313 1.00 98.38 332 GLN A O 1
ATOM 2587 N N . ARG A 1 333 ? -16.906 -10.697 -5.206 1.00 97.81 333 ARG A N 1
ATOM 2588 C CA . ARG A 1 333 ? -18.344 -10.582 -5.522 1.00 97.81 333 ARG A CA 1
ATOM 2589 C C . ARG A 1 333 ? -19.046 -9.462 -4.755 1.00 97.81 333 ARG A C 1
ATOM 2591 O O . ARG A 1 333 ? -20.130 -9.042 -5.149 1.00 97.81 333 ARG A O 1
ATOM 2598 N N . LYS A 1 334 ? -18.450 -8.983 -3.662 1.00 97.31 334 LYS A N 1
ATOM 2599 C CA . LYS A 1 334 ? -18.999 -7.927 -2.803 1.00 97.31 334 LYS A CA 1
ATOM 2600 C C . LYS A 1 334 ? -17.914 -6.973 -2.312 1.00 97.31 334 LYS A C 1
ATOM 2602 O O . LYS A 1 334 ? -16.753 -7.361 -2.214 1.00 97.31 334 LYS A O 1
ATOM 2607 N N . SER A 1 335 ? -18.325 -5.748 -1.982 1.00 97.88 335 SER A N 1
ATOM 2608 C CA . SER A 1 335 ? -17.460 -4.722 -1.390 1.00 97.88 335 SER A CA 1
ATOM 2609 C C . SER A 1 335 ? -17.782 -4.521 0.087 1.00 97.88 335 SER A C 1
ATOM 2611 O O . SER A 1 335 ? -18.757 -3.856 0.439 1.00 97.88 335 SER A O 1
ATOM 2613 N N . ASP A 1 336 ? -16.956 -5.053 0.978 1.00 98.19 336 ASP A N 1
ATOM 2614 C CA . ASP A 1 336 ? -17.133 -4.886 2.418 1.00 98.19 336 ASP A CA 1
ATOM 2615 C C . ASP A 1 336 ? -15.797 -4.789 3.165 1.00 98.19 336 ASP A C 1
ATOM 2617 O O . ASP A 1 336 ? -14.730 -5.071 2.622 1.00 98.19 336 ASP A O 1
ATOM 2621 N N . LEU A 1 337 ? -15.880 -4.310 4.406 1.00 98.44 337 LEU A N 1
ATOM 2622 C CA . LEU A 1 337 ? -14.772 -4.261 5.346 1.00 98.44 337 LEU A CA 1
ATOM 2623 C C . LEU A 1 337 ? -14.943 -5.447 6.294 1.00 98.44 337 LEU A C 1
ATOM 2625 O O . LEU A 1 337 ? -16.024 -5.632 6.859 1.00 98.44 337 LEU A O 1
ATOM 2629 N N . VAL A 1 338 ? -13.893 -6.238 6.451 1.00 98.50 338 VAL A N 1
ATOM 2630 C CA . VAL A 1 338 ? -13.865 -7.437 7.277 1.00 98.50 338 VAL A CA 1
ATOM 2631 C C . VAL A 1 338 ? -12.835 -7.262 8.384 1.00 98.50 338 VAL A C 1
ATOM 2633 O O . VAL A 1 338 ? -11.720 -6.800 8.137 1.00 98.50 338 VAL A O 1
ATOM 2636 N N . CYS A 1 339 ? -13.206 -7.656 9.595 1.00 98.25 339 CYS A N 1
ATOM 2637 C CA . CYS A 1 339 ? -12.308 -7.763 10.738 1.00 98.25 339 CYS A CA 1
ATOM 2638 C C . CYS A 1 339 ? -12.281 -9.214 11.218 1.00 98.25 339 CYS A C 1
ATOM 2640 O O . CYS A 1 339 ? -13.301 -9.910 11.184 1.00 98.25 339 CYS A O 1
ATOM 2642 N N . LEU A 1 340 ? -11.109 -9.676 11.646 1.00 98.12 340 LEU A N 1
ATOM 2643 C CA . LEU A 1 340 ? -10.984 -10.988 12.268 1.00 98.12 340 LEU A CA 1
ATOM 2644 C C . LEU A 1 340 ? -11.360 -10.887 13.746 1.00 98.12 340 LEU A C 1
ATOM 2646 O O . LEU A 1 340 ? -11.056 -9.896 14.412 1.00 98.12 340 LEU A O 1
ATOM 2650 N N . GLN A 1 341 ? -11.990 -11.926 14.287 1.00 97.62 341 GLN A N 1
ATOM 2651 C CA . GLN A 1 341 ? -12.237 -11.993 15.725 1.00 97.62 341 GLN A CA 1
ATOM 2652 C C . GLN A 1 341 ? -10.914 -11.877 16.496 1.00 97.62 341 GLN A C 1
ATOM 2654 O O . GLN A 1 341 ? -9.935 -12.553 16.185 1.00 97.62 341 GLN A O 1
ATOM 2659 N N . ASN A 1 342 ? -10.898 -11.019 17.518 1.00 96.81 342 ASN A N 1
ATOM 2660 C CA . ASN A 1 342 ? -9.750 -10.769 18.399 1.00 96.81 342 ASN A CA 1
ATOM 2661 C C . ASN A 1 342 ? -8.515 -10.116 17.736 1.00 96.81 342 ASN A C 1
ATOM 2663 O O . ASN A 1 342 ? -7.455 -10.076 18.359 1.00 96.81 342 ASN A O 1
ATOM 2667 N N . ILE A 1 343 ? -8.616 -9.591 16.505 1.00 97.25 343 ILE A N 1
ATOM 2668 C CA . ILE A 1 343 ? -7.504 -8.897 15.825 1.00 97.25 343 ILE A CA 1
ATOM 2669 C C . ILE A 1 343 ? -7.990 -7.567 15.229 1.00 97.25 343 ILE A C 1
ATOM 2671 O O . ILE A 1 343 ? -8.205 -7.438 14.030 1.00 97.25 343 ILE A O 1
ATOM 2675 N N . GLU A 1 344 ? -8.132 -6.547 16.075 1.00 97.25 344 GLU A N 1
ATOM 2676 C CA . GLU A 1 344 ? -8.688 -5.235 15.686 1.00 97.25 344 GLU A CA 1
ATOM 2677 C C . GLU A 1 344 ? -7.724 -4.362 14.859 1.00 97.25 344 GLU A C 1
ATOM 2679 O O . GLU A 1 344 ? -8.136 -3.465 14.117 1.00 97.25 344 GLU A O 1
ATOM 2684 N N . ASP A 1 345 ? -6.418 -4.610 14.978 1.00 98.44 345 ASP A N 1
ATOM 2685 C CA . ASP A 1 345 ? -5.389 -3.843 14.267 1.00 98.44 345 ASP A CA 1
ATOM 2686 C C . ASP A 1 345 ? -5.186 -4.312 12.813 1.00 98.44 345 ASP A C 1
ATOM 2688 O O . ASP A 1 345 ? -4.394 -3.710 12.085 1.00 98.44 345 ASP A O 1
ATOM 2692 N N . VAL A 1 346 ? -5.886 -5.365 12.373 1.00 98.62 346 VAL A N 1
ATOM 2693 C CA . VAL A 1 346 ? -5.814 -5.888 11.003 1.00 98.62 346 VAL A CA 1
ATOM 2694 C C . VAL A 1 346 ? -7.203 -5.899 10.382 1.00 98.62 346 VAL A C 1
ATOM 2696 O O . VAL A 1 346 ? -8.107 -6.580 10.856 1.00 98.62 346 VAL A O 1
ATOM 2699 N N . LEU A 1 347 ? -7.355 -5.170 9.281 1.00 98.56 347 LEU A N 1
ATOM 2700 C CA . LEU A 1 347 ? -8.588 -5.113 8.507 1.00 98.56 347 LEU A CA 1
ATOM 2701 C C . LEU A 1 347 ? -8.354 -5.605 7.086 1.00 98.56 347 LEU A C 1
ATOM 2703 O O . LEU A 1 347 ? -7.285 -5.413 6.503 1.00 98.56 347 LEU A O 1
ATOM 2707 N N . PHE A 1 348 ? -9.403 -6.171 6.506 1.00 98.69 348 PHE A N 1
ATOM 2708 C CA . PHE A 1 348 ? -9.441 -6.574 5.110 1.00 98.69 348 PHE A CA 1
ATOM 2709 C C . PHE A 1 348 ? -10.560 -5.818 4.407 1.00 98.69 348 PHE A C 1
ATOM 2711 O O . PHE A 1 348 ? -11.660 -5.713 4.937 1.00 98.69 348 PHE A O 1
ATOM 2718 N N . CYS A 1 349 ? -10.312 -5.293 3.214 1.00 98.69 349 CYS A N 1
ATOM 2719 C CA . CYS A 1 349 ? -11.354 -4.690 2.394 1.00 98.69 349 CYS A CA 1
ATOM 2720 C C . CYS A 1 349 ? -11.482 -5.467 1.094 1.00 98.69 349 CYS A C 1
ATOM 2722 O O . CYS A 1 349 ? -10.543 -5.514 0.302 1.00 98.69 349 CYS A O 1
ATOM 2724 N N . ARG A 1 350 ? -12.655 -6.050 0.860 1.00 98.56 350 ARG A N 1
ATOM 2725 C CA . ARG A 1 350 ? -12.981 -6.675 -0.419 1.00 98.56 350 ARG A CA 1
ATOM 2726 C C . ARG A 1 350 ? -13.405 -5.601 -1.411 1.00 98.56 350 ARG A C 1
ATOM 2728 O O . ARG A 1 350 ? -14.203 -4.729 -1.068 1.00 98.56 350 ARG A O 1
ATOM 2735 N N . VAL A 1 351 ? -12.868 -5.659 -2.623 1.00 98.44 351 VAL A N 1
ATOM 2736 C CA . VAL A 1 351 ? -13.172 -4.737 -3.719 1.00 98.44 351 VAL A CA 1
ATOM 2737 C C . VAL A 1 351 ? -13.857 -5.510 -4.832 1.00 98.44 351 VAL A C 1
ATOM 2739 O O . VAL A 1 351 ? -13.373 -6.544 -5.297 1.00 98.44 351 VAL A O 1
ATOM 2742 N N . HIS A 1 352 ? -15.018 -5.013 -5.251 1.00 98.31 352 HIS A N 1
ATOM 2743 C CA . HIS A 1 352 ? -15.852 -5.713 -6.212 1.00 98.31 352 HIS A CA 1
ATOM 2744 C C . HIS A 1 352 ? -15.165 -5.856 -7.581 1.00 98.31 352 HIS A C 1
ATOM 2746 O O . HIS A 1 352 ? -14.668 -4.889 -8.154 1.00 98.31 352 HIS A O 1
ATOM 2752 N N . ALA A 1 353 ? -15.262 -7.047 -8.177 1.00 97.62 353 ALA A N 1
ATOM 2753 C CA . ALA A 1 353 ? -14.767 -7.378 -9.515 1.00 97.62 353 ALA A CA 1
ATOM 2754 C C . ALA A 1 353 ? -15.229 -6.453 -10.657 1.00 97.62 353 ALA A C 1
ATOM 2756 O O . ALA A 1 353 ? -14.566 -6.394 -11.689 1.00 97.62 353 ALA A O 1
ATOM 2757 N N . LYS A 1 354 ? -16.318 -5.687 -10.482 1.00 97.25 354 LYS A N 1
ATOM 2758 C CA . LYS A 1 354 ? -16.768 -4.679 -11.458 1.00 97.25 354 LYS A CA 1
ATOM 2759 C C . LYS A 1 354 ? -15.694 -3.640 -11.769 1.00 97.25 354 LYS A C 1
ATOM 2761 O O . LYS A 1 354 ? -15.683 -3.115 -12.877 1.00 97.25 354 LYS A O 1
ATOM 2766 N N . LEU A 1 355 ? -14.782 -3.395 -10.827 1.00 96.44 355 LEU A N 1
ATOM 2767 C CA . LEU A 1 355 ? -13.637 -2.514 -11.021 1.00 96.44 355 LEU A CA 1
ATOM 2768 C C . LEU A 1 355 ? -12.773 -2.924 -12.226 1.00 96.44 355 LEU A C 1
ATOM 2770 O O . LEU A 1 355 ? -12.210 -2.061 -12.886 1.00 96.44 355 LEU A O 1
ATOM 2774 N N . PHE A 1 356 ? -12.722 -4.220 -12.544 1.00 95.56 356 PHE A N 1
ATOM 2775 C CA . PHE A 1 356 ? -11.904 -4.793 -13.616 1.00 95.56 356 PHE A CA 1
ATOM 2776 C C . PHE A 1 356 ? -12.748 -5.352 -14.774 1.00 95.56 356 PHE A C 1
ATOM 2778 O O . PHE A 1 356 ? -12.251 -6.117 -15.598 1.00 95.56 356 PHE A O 1
ATOM 2785 N N . ALA A 1 357 ? -14.036 -4.998 -14.849 1.00 94.06 357 ALA A N 1
ATOM 2786 C CA . ALA A 1 357 ? -14.946 -5.537 -15.862 1.00 94.06 357 ALA A CA 1
ATOM 2787 C C . ALA A 1 357 ? -14.656 -5.034 -17.287 1.00 94.06 357 ALA A C 1
ATOM 2789 O O . ALA A 1 357 ? -15.110 -5.652 -18.248 1.00 94.06 357 ALA A O 1
ATOM 2790 N N . ASN A 1 358 ? -13.920 -3.926 -17.432 1.00 93.06 358 ASN A N 1
ATOM 2791 C CA . ASN A 1 358 ? -13.549 -3.362 -18.727 1.00 93.06 358 ASN A CA 1
ATOM 2792 C C . ASN A 1 358 ? -12.028 -3.455 -18.953 1.00 93.06 358 ASN A C 1
ATOM 2794 O O . ASN A 1 358 ? -11.316 -2.479 -18.708 1.00 93.06 358 ASN A O 1
ATOM 2798 N N . PRO A 1 359 ? -11.514 -4.603 -19.428 1.00 86.50 359 PRO A N 1
ATOM 2799 C CA . PRO A 1 359 ? -10.081 -4.787 -19.657 1.00 86.50 359 PRO A CA 1
ATOM 2800 C C . PRO A 1 359 ? -9.531 -3.916 -20.797 1.00 86.50 359 PRO A C 1
ATOM 2802 O O . PRO A 1 359 ? -8.320 -3.741 -20.892 1.00 86.50 359 PRO A O 1
ATOM 2805 N N . ASP A 1 360 ? -10.398 -3.369 -21.655 1.00 90.25 360 ASP A N 1
ATOM 2806 C CA . ASP A 1 360 ? -10.014 -2.485 -22.759 1.00 90.25 360 ASP A CA 1
ATOM 2807 C C . ASP A 1 360 ? -9.949 -1.006 -22.347 1.00 90.25 360 ASP A C 1
ATOM 2809 O O . ASP A 1 360 ? -9.616 -0.151 -23.172 1.00 90.25 360 ASP A O 1
ATOM 2813 N N . CYS A 1 361 ? -10.265 -0.666 -21.090 1.00 90.88 361 CYS A N 1
ATOM 2814 C CA . CYS A 1 361 ? -10.163 0.718 -20.655 1.00 90.88 361 CYS A CA 1
ATOM 2815 C C . CYS A 1 361 ? -8.699 1.185 -20.626 1.00 90.88 361 CYS A C 1
ATOM 2817 O O . CYS A 1 361 ? -7.768 0.442 -20.310 1.00 90.88 361 CYS A O 1
ATOM 2819 N N . HIS A 1 362 ? -8.492 2.454 -20.979 1.00 90.94 362 HIS A N 1
ATOM 2820 C CA . HIS A 1 362 ? -7.168 3.061 -20.970 1.00 90.94 362 HIS A CA 1
ATOM 2821 C C . HIS A 1 362 ? -6.537 2.959 -19.571 1.00 90.94 362 HIS A C 1
ATOM 2823 O O . HIS A 1 362 ? -7.210 3.224 -18.573 1.00 90.94 362 HIS A O 1
ATOM 2829 N N . PHE A 1 363 ? -5.239 2.645 -19.488 1.00 88.44 363 PHE A N 1
ATOM 2830 C CA . PHE A 1 363 ? -4.539 2.418 -18.214 1.00 88.44 363 PHE A CA 1
ATOM 2831 C C . PHE A 1 363 ? -4.769 3.543 -17.194 1.00 88.44 363 PHE A C 1
ATOM 2833 O O . PHE A 1 363 ? -5.052 3.275 -16.030 1.00 88.44 363 PHE A O 1
ATOM 2840 N N . ALA A 1 364 ? -4.728 4.807 -17.629 1.00 90.12 364 ALA A N 1
ATOM 2841 C CA . ALA A 1 364 ? -4.970 5.946 -16.741 1.00 90.12 364 ALA A CA 1
ATOM 2842 C C . ALA A 1 364 ? -6.398 5.967 -16.159 1.00 90.12 364 ALA A C 1
ATOM 2844 O O . ALA A 1 364 ? -6.580 6.336 -15.000 1.00 90.12 364 ALA A O 1
ATOM 2845 N N . ALA A 1 365 ? -7.400 5.544 -16.937 1.00 92.94 365 ALA A N 1
ATOM 2846 C CA . ALA A 1 365 ? -8.779 5.439 -16.469 1.00 92.94 365 ALA A CA 1
ATOM 2847 C C . ALA A 1 365 ? -8.933 4.285 -15.468 1.00 92.94 365 ALA A C 1
ATOM 2849 O O . ALA A 1 365 ? -9.530 4.482 -14.410 1.00 92.94 365 ALA A O 1
ATOM 2850 N N . GLN A 1 366 ? -8.324 3.124 -15.745 1.00 94.00 366 GLN A N 1
ATOM 2851 C CA . GLN A 1 366 ? -8.291 2.006 -14.796 1.00 94.00 366 GLN A CA 1
ATOM 2852 C C . GLN A 1 366 ? -7.603 2.408 -13.488 1.00 94.00 366 GLN A C 1
ATOM 2854 O O . GLN A 1 366 ? -8.099 2.117 -12.404 1.00 94.00 366 GLN A O 1
ATOM 2859 N N . MET A 1 367 ? -6.463 3.099 -13.569 1.00 93.75 367 MET A N 1
ATOM 2860 C CA . MET A 1 367 ? -5.720 3.553 -12.394 1.00 93.75 367 MET A CA 1
ATOM 2861 C C . MET A 1 367 ? -6.497 4.569 -11.563 1.00 93.75 367 MET A C 1
ATOM 2863 O O . MET A 1 367 ? -6.453 4.490 -10.334 1.00 93.75 367 MET A O 1
ATOM 2867 N N . LEU A 1 368 ? -7.234 5.480 -12.201 1.00 94.56 368 LEU A N 1
ATOM 2868 C CA . LEU A 1 368 ? -8.134 6.388 -11.498 1.00 94.56 368 LEU A CA 1
ATOM 2869 C C . LEU A 1 368 ? -9.248 5.612 -10.786 1.00 94.56 368 LEU A C 1
ATOM 2871 O O . LEU A 1 368 ? -9.435 5.800 -9.589 1.00 94.56 368 LEU A O 1
ATOM 2875 N N . ALA A 1 369 ? -9.931 4.698 -11.481 1.00 96.19 369 ALA A N 1
ATOM 2876 C CA . ALA A 1 369 ? -10.987 3.880 -10.885 1.00 96.19 369 ALA A CA 1
ATOM 2877 C C . ALA A 1 369 ? -10.473 3.055 -9.691 1.00 96.19 369 ALA A C 1
ATOM 2879 O O . ALA A 1 369 ? -11.103 3.033 -8.634 1.00 96.19 369 ALA A O 1
ATOM 2880 N N . ASN A 1 370 ? -9.293 2.438 -9.832 1.00 96.06 370 ASN A N 1
ATOM 2881 C CA . ASN A 1 370 ? -8.631 1.697 -8.757 1.00 96.06 370 ASN A CA 1
ATOM 2882 C C . ASN A 1 370 ? -8.334 2.607 -7.564 1.00 96.06 370 ASN A C 1
ATOM 2884 O O . ASN A 1 370 ? -8.610 2.252 -6.423 1.00 96.06 370 ASN A O 1
ATOM 2888 N N . THR A 1 371 ? -7.794 3.797 -7.834 1.00 96.25 371 THR A N 1
ATOM 2889 C CA . THR A 1 371 ? -7.483 4.782 -6.798 1.00 96.25 371 THR A CA 1
ATOM 2890 C C . THR A 1 371 ? -8.734 5.157 -6.013 1.00 96.25 371 THR A C 1
ATOM 2892 O O . THR A 1 371 ? -8.681 5.133 -4.790 1.00 96.25 371 THR A O 1
ATOM 2895 N N . GLU A 1 372 ? -9.855 5.458 -6.677 1.00 97.19 372 GLU A N 1
ATOM 2896 C CA . GLU A 1 372 ? -11.103 5.807 -5.983 1.00 97.19 372 GLU A CA 1
ATOM 2897 C C . GLU A 1 372 ? -11.593 4.657 -5.088 1.00 97.19 372 GLU A C 1
ATOM 2899 O O . GLU A 1 372 ? -11.866 4.869 -3.904 1.00 97.19 372 GLU A O 1
ATOM 2904 N N . ALA A 1 373 ? -11.617 3.424 -5.607 1.00 97.94 373 ALA A N 1
ATOM 2905 C CA . ALA A 1 373 ? -12.045 2.250 -4.845 1.00 97.94 373 ALA A CA 1
ATOM 2906 C C . ALA A 1 373 ? -11.151 1.984 -3.619 1.00 97.94 373 ALA A C 1
ATOM 2908 O O . ALA A 1 373 ? -11.630 1.642 -2.535 1.00 97.94 373 ALA A O 1
ATOM 2909 N N . TYR A 1 374 ? -9.839 2.165 -3.756 1.00 98.44 374 TYR A N 1
ATOM 2910 C CA . TYR A 1 374 ? -8.903 1.943 -2.656 1.00 98.44 374 TYR A CA 1
ATOM 2911 C C . TYR A 1 374 ? -8.889 3.089 -1.657 1.00 98.44 374 TYR A C 1
ATOM 2913 O O . TYR A 1 374 ? -8.724 2.856 -0.461 1.00 98.44 374 TYR A O 1
ATOM 2921 N N . SER A 1 375 ? -9.095 4.324 -2.108 1.00 98.31 375 SER A N 1
ATOM 2922 C CA . SER A 1 375 ? -9.310 5.460 -1.218 1.00 98.31 375 SER A CA 1
ATOM 2923 C C . SER A 1 375 ? -10.560 5.258 -0.369 1.00 98.31 375 SER A C 1
ATOM 2925 O O . SER A 1 375 ? -10.526 5.527 0.831 1.00 98.31 375 SER A O 1
ATOM 2927 N N . GLU A 1 376 ? -11.631 4.707 -0.944 1.00 98.31 376 GLU A N 1
ATOM 2928 C CA . GLU A 1 376 ? -12.812 4.305 -0.181 1.00 98.31 376 GLU A CA 1
ATOM 2929 C C . GLU A 1 376 ? -12.475 3.214 0.852 1.00 98.31 376 GLU A C 1
ATOM 2931 O O . GLU A 1 376 ? -12.856 3.338 2.019 1.00 98.31 376 GLU A O 1
ATOM 2936 N N . ALA A 1 377 ? -11.705 2.187 0.474 1.00 98.38 377 ALA A N 1
ATOM 2937 C CA . ALA A 1 377 ? -11.247 1.142 1.396 1.00 98.38 377 ALA A CA 1
ATOM 2938 C C . ALA A 1 377 ? -10.448 1.713 2.584 1.00 98.38 377 ALA A C 1
ATOM 2940 O O . ALA A 1 377 ? -10.746 1.412 3.744 1.00 98.38 377 ALA A O 1
ATOM 2941 N N . VAL A 1 378 ? -9.476 2.591 2.305 1.00 98.62 378 VAL A N 1
ATOM 2942 C CA . VAL A 1 378 ? -8.683 3.299 3.324 1.00 98.62 378 VAL A CA 1
ATOM 2943 C C . VAL A 1 378 ? -9.588 4.141 4.219 1.00 98.62 378 VAL A C 1
ATOM 2945 O O . VAL A 1 378 ? -9.459 4.100 5.444 1.00 98.62 378 VAL A O 1
ATOM 2948 N N . ALA A 1 379 ? -10.547 4.862 3.639 1.00 98.44 379 ALA A N 1
ATOM 2949 C CA . ALA A 1 379 ? -11.449 5.708 4.402 1.00 98.44 379 ALA A CA 1
ATOM 2950 C C . ALA A 1 379 ? -12.376 4.912 5.332 1.00 98.44 379 ALA A C 1
ATOM 2952 O O . ALA A 1 379 ? -12.623 5.314 6.471 1.00 98.44 379 ALA A O 1
ATOM 2953 N N . ARG A 1 380 ? -12.877 3.757 4.880 1.00 98.25 380 ARG A N 1
ATOM 2954 C CA . ARG A 1 380 ? -13.670 2.839 5.711 1.00 98.25 380 ARG A CA 1
ATOM 2955 C C . ARG A 1 380 ? -12.861 2.315 6.897 1.00 98.25 380 ARG A C 1
ATOM 2957 O O . ARG A 1 380 ? -13.371 2.338 8.015 1.00 98.25 380 ARG A O 1
ATOM 2964 N N . ALA A 1 381 ? -11.611 1.911 6.671 1.00 98.44 381 ALA A N 1
ATOM 2965 C CA . ALA A 1 381 ? -10.714 1.459 7.733 1.00 98.44 381 ALA A CA 1
ATOM 2966 C C . ALA A 1 381 ? -10.425 2.568 8.759 1.00 98.44 381 ALA A C 1
ATOM 2968 O O . ALA A 1 381 ? -10.496 2.336 9.964 1.00 98.44 381 ALA A O 1
ATOM 2969 N N . LEU A 1 382 ? -10.170 3.793 8.292 1.00 98.50 382 LEU A N 1
ATOM 2970 C CA . LEU A 1 382 ? -9.930 4.947 9.160 1.00 98.50 382 LEU A CA 1
ATOM 2971 C C . LEU A 1 382 ? -11.128 5.293 10.039 1.00 98.50 382 LEU A C 1
ATOM 2973 O O . LEU A 1 382 ? -10.955 5.508 11.236 1.00 98.50 382 LEU A O 1
ATOM 2977 N N . ARG A 1 383 ? -12.338 5.298 9.469 1.00 97.94 383 ARG A N 1
ATOM 2978 C CA . ARG A 1 383 ? -13.572 5.506 10.237 1.00 97.94 383 ARG A CA 1
ATOM 2979 C C . ARG A 1 383 ? -13.760 4.418 11.293 1.00 97.94 383 ARG A C 1
ATOM 2981 O O . ARG A 1 383 ? -14.052 4.734 12.441 1.00 97.94 383 ARG A O 1
ATOM 2988 N N . HIS A 1 384 ? -13.531 3.154 10.938 1.00 97.88 384 HIS A N 1
ATOM 2989 C CA . HIS A 1 384 ? -13.593 2.060 11.906 1.00 97.88 384 HIS A CA 1
ATOM 2990 C C . HIS A 1 384 ? -12.611 2.276 13.069 1.00 97.88 384 HIS A C 1
ATOM 2992 O O . HIS A 1 384 ? -13.005 2.297 14.233 1.00 97.88 384 HIS A O 1
ATOM 2998 N N . TRP A 1 385 ? -11.336 2.519 12.762 1.00 98.19 385 TRP A N 1
ATOM 2999 C CA . TRP A 1 385 ? -10.294 2.699 13.773 1.00 98.19 385 TRP A CA 1
ATOM 3000 C C . TRP A 1 385 ? -10.394 3.995 14.586 1.00 98.19 385 TRP A C 1
ATOM 3002 O O . TRP A 1 385 ? -9.737 4.086 15.628 1.00 98.19 385 TRP A O 1
ATOM 3012 N N . SER A 1 386 ? -11.171 4.981 14.128 1.00 97.94 386 SER A N 1
ATOM 3013 C CA . SER A 1 386 ? -11.500 6.202 14.875 1.00 97.94 386 SER A CA 1
ATOM 3014 C C . SER A 1 386 ? -12.756 6.060 15.744 1.00 97.94 386 SER A C 1
ATOM 3016 O O . SER A 1 386 ? -13.172 7.029 16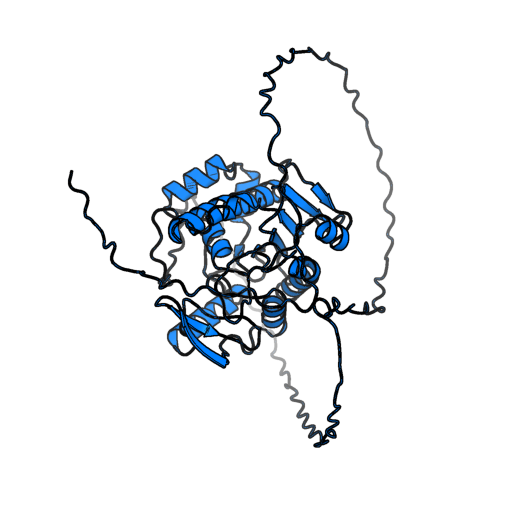.377 1.00 97.94 386 SER A O 1
ATOM 3018 N N . GLY A 1 387 ? -13.359 4.865 15.794 1.00 97.06 387 GLY A N 1
ATOM 3019 C CA . GLY A 1 387 ? -14.538 4.569 16.608 1.00 97.06 387 GLY A CA 1
ATOM 3020 C C . GLY A 1 387 ? -15.872 4.905 15.939 1.00 97.06 387 GLY A C 1
ATOM 3021 O O . GLY A 1 387 ? -16.911 4.835 16.593 1.00 97.06 387 GLY A O 1
ATOM 3022 N N . HIS A 1 388 ? -15.883 5.250 14.648 1.00 95.12 388 HIS A N 1
ATOM 3023 C CA . HIS A 1 388 ? -17.138 5.410 13.920 1.00 95.12 388 HIS A CA 1
ATOM 3024 C C . HIS A 1 388 ? -17.738 4.045 13.590 1.00 95.12 388 HIS A C 1
ATOM 3026 O O . HIS A 1 388 ? -17.070 3.159 13.045 1.00 95.12 388 HIS A O 1
ATOM 3032 N N . SER A 1 389 ? -19.038 3.907 13.864 1.00 88.06 389 SER A N 1
ATOM 3033 C CA . SER A 1 389 ? -19.800 2.731 13.456 1.00 88.06 389 SER A CA 1
ATOM 3034 C C . SER A 1 389 ? -19.744 2.603 11.937 1.00 88.06 389 SER A C 1
ATOM 3036 O O . SER A 1 389 ? -20.231 3.451 11.189 1.00 88.06 389 SER A O 1
ATOM 3038 N N . SER A 1 390 ? -19.090 1.546 11.480 1.00 87.44 390 SER A N 1
ATOM 3039 C CA . SER A 1 390 ? -19.014 1.165 10.079 1.00 87.44 390 SER A CA 1
ATOM 3040 C C . SER A 1 390 ? -19.569 -0.243 9.963 1.00 87.44 390 SER A C 1
ATOM 3042 O O . SER A 1 390 ? -19.342 -1.077 10.838 1.00 87.44 390 SER A O 1
ATOM 3044 N N . SER A 1 391 ? -20.316 -0.508 8.888 1.00 93.88 391 SER A N 1
ATOM 3045 C CA . SER A 1 391 ? -20.766 -1.865 8.585 1.00 93.88 391 SER A CA 1
ATOM 3046 C C . SER A 1 391 ? -19.535 -2.742 8.369 1.00 93.88 391 SER A C 1
ATOM 3048 O O . SER A 1 391 ? -18.862 -2.640 7.335 1.00 93.88 391 SER A O 1
ATOM 3050 N N . LEU A 1 392 ? -19.251 -3.566 9.371 1.00 96.81 3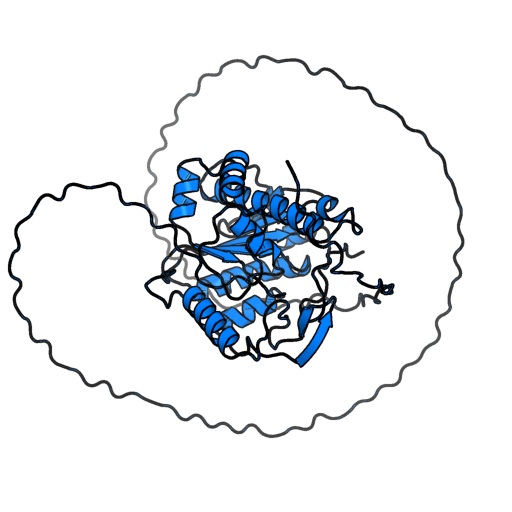92 LEU A N 1
ATOM 3051 C CA . LEU A 1 392 ? -18.101 -4.447 9.457 1.00 96.81 392 LEU A CA 1
ATOM 3052 C C . LEU A 1 392 ? -18.597 -5.889 9.476 1.00 96.81 392 LEU A C 1
ATOM 3054 O O . LEU A 1 392 ? -19.488 -6.239 10.247 1.00 96.81 392 LEU A O 1
ATOM 3058 N N . VAL A 1 393 ? -18.014 -6.722 8.625 1.00 98.00 393 VAL A N 1
ATOM 3059 C CA . VAL A 1 393 ? -18.239 -8.165 8.651 1.00 98.00 393 VAL A CA 1
ATOM 3060 C C . VAL A 1 393 ? -17.203 -8.781 9.584 1.00 98.00 393 VAL A C 1
ATOM 3062 O O . VAL A 1 393 ? -16.013 -8.511 9.451 1.00 98.00 393 VAL A O 1
ATOM 3065 N N . MET A 1 394 ? -17.639 -9.611 10.525 1.00 98.06 394 MET A N 1
ATOM 3066 C CA . MET A 1 394 ? -16.726 -10.353 11.394 1.00 98.06 394 MET A CA 1
ATOM 3067 C C . MET A 1 394 ? -16.446 -11.727 10.794 1.00 98.06 394 MET A C 1
ATOM 3069 O O . MET A 1 394 ? -17.380 -12.491 10.560 1.00 98.06 394 MET A O 1
ATOM 3073 N N . ALA A 1 395 ? -15.173 -12.051 10.582 1.00 98.19 395 ALA A N 1
ATOM 3074 C CA . ALA A 1 395 ? -14.732 -13.397 10.230 1.00 98.19 395 ALA A CA 1
ATOM 3075 C C . ALA A 1 395 ? -14.086 -14.069 11.459 1.00 98.19 395 ALA A C 1
ATOM 3077 O O . ALA A 1 395 ? -13.302 -13.419 12.156 1.00 98.19 395 ALA A O 1
ATOM 3078 N N . PRO A 1 396 ? -14.381 -15.348 11.758 1.00 98.31 396 PRO A N 1
ATOM 3079 C CA . PRO A 1 396 ? -13.797 -16.042 12.908 1.00 98.31 396 PRO A CA 1
ATOM 3080 C C . PRO A 1 396 ? -12.266 -16.103 12.885 1.00 98.31 396 PRO A C 1
ATOM 3082 O O . PRO A 1 396 ? -11.616 -15.929 13.910 1.00 98.31 396 PRO A O 1
ATOM 3085 N N . ASN A 1 397 ? -11.690 -16.346 11.711 1.00 98.06 397 ASN A N 1
ATOM 3086 C CA . ASN A 1 397 ? -10.256 -16.487 11.493 1.00 98.06 397 ASN A CA 1
ATOM 3087 C C . ASN A 1 397 ? -9.914 -16.211 10.020 1.00 98.06 397 ASN A C 1
ATOM 3089 O O . ASN A 1 397 ? -10.797 -15.928 9.200 1.00 98.06 397 ASN A O 1
ATOM 3093 N N . VAL A 1 398 ? -8.621 -16.250 9.691 1.00 98.06 398 VAL A N 1
ATOM 3094 C CA . VAL A 1 398 ? -8.144 -15.957 8.334 1.00 98.06 398 VAL A CA 1
ATOM 3095 C C . VAL A 1 398 ? -8.591 -17.029 7.338 1.00 98.06 398 VAL A C 1
ATOM 3097 O O . VAL A 1 398 ? -8.909 -16.703 6.200 1.00 98.06 398 VAL A O 1
ATOM 3100 N N . GLU A 1 399 ? -8.707 -18.284 7.768 1.00 98.06 399 GLU A N 1
ATOM 3101 C CA . GLU A 1 399 ? -9.142 -19.412 6.943 1.00 98.06 399 GLU A CA 1
ATOM 3102 C C . GLU A 1 399 ? -10.595 -19.243 6.484 1.00 98.06 399 GLU A C 1
ATOM 3104 O O . GLU A 1 399 ? -10.903 -19.422 5.307 1.00 98.06 399 GLU A O 1
ATOM 3109 N N . SER A 1 400 ? -11.483 -18.823 7.390 1.00 98.31 400 SER A N 1
ATOM 3110 C CA . SER A 1 400 ? -12.877 -18.509 7.071 1.00 98.31 400 SER A CA 1
ATOM 3111 C C . SER A 1 400 ? -12.977 -17.332 6.107 1.00 98.31 400 SER A C 1
ATOM 3113 O O . SER A 1 400 ? -13.774 -17.384 5.176 1.00 98.31 400 SER A O 1
ATOM 3115 N N . LEU A 1 401 ? -12.159 -16.287 6.290 1.00 98.19 401 LEU A N 1
ATOM 3116 C CA . LEU A 1 401 ? -12.105 -15.173 5.342 1.00 98.19 401 LEU A CA 1
ATOM 3117 C C . LEU A 1 401 ? -11.654 -15.645 3.951 1.00 98.19 401 LEU A C 1
ATOM 3119 O O . LEU A 1 401 ? -12.252 -15.252 2.955 1.00 98.19 401 LEU A O 1
ATOM 3123 N N . VAL A 1 402 ? -10.631 -16.499 3.874 1.00 98.19 402 VAL A N 1
ATOM 3124 C CA . VAL A 1 402 ? -10.147 -17.059 2.603 1.00 98.19 402 VAL A CA 1
ATOM 3125 C C . VAL A 1 402 ? -11.222 -17.899 1.916 1.00 98.19 402 VAL A C 1
ATOM 3127 O O . VAL A 1 402 ? -11.391 -17.767 0.705 1.00 98.19 402 VAL A O 1
ATOM 3130 N N . GLY A 1 403 ? -11.965 -18.717 2.668 1.00 97.75 403 GLY A N 1
ATOM 3131 C CA . GLY A 1 403 ? -13.092 -19.498 2.146 1.00 97.75 403 GLY A CA 1
ATOM 3132 C C . GLY A 1 403 ? -14.242 -18.635 1.614 1.00 97.75 403 GLY A C 1
ATOM 3133 O O . GLY A 1 403 ? -14.904 -19.013 0.650 1.00 97.75 403 GLY A O 1
ATOM 3134 N N . ASP A 1 404 ? -14.427 -17.446 2.188 1.00 98.06 404 ASP A N 1
ATOM 3135 C CA . ASP A 1 404 ? -15.420 -16.452 1.767 1.00 98.06 404 ASP A CA 1
ATOM 3136 C C . ASP A 1 404 ? -14.945 -15.540 0.619 1.00 98.06 404 ASP A C 1
ATOM 3138 O O . ASP A 1 404 ? -15.708 -14.686 0.145 1.00 98.06 404 ASP A O 1
ATOM 3142 N N . CYS A 1 405 ? -13.683 -15.658 0.203 1.00 98.38 405 CYS A N 1
ATOM 3143 C CA . CYS A 1 405 ? -13.083 -14.846 -0.847 1.00 98.38 405 CYS A CA 1
ATOM 3144 C C . CYS A 1 405 ? -13.106 -15.555 -2.200 1.00 98.38 405 CYS A C 1
ATOM 3146 O O . CYS A 1 405 ? -12.811 -16.746 -2.325 1.00 98.38 405 CYS A O 1
ATOM 3148 N N . ASP A 1 406 ? -13.375 -14.775 -3.244 1.00 98.25 406 ASP A N 1
ATOM 3149 C CA . ASP A 1 406 ? -13.196 -15.240 -4.613 1.00 98.25 406 ASP A CA 1
ATOM 3150 C C . ASP A 1 406 ? -11.705 -15.367 -4.908 1.00 98.25 406 ASP A C 1
ATOM 3152 O O . ASP A 1 406 ? -10.917 -14.455 -4.632 1.00 98.25 406 ASP A O 1
ATOM 3156 N N . GLN A 1 407 ? -11.313 -16.525 -5.436 1.00 98.06 407 GLN A N 1
ATOM 3157 C CA . GLN A 1 407 ? -9.916 -16.818 -5.716 1.00 98.06 407 GLN A CA 1
ATOM 3158 C C . GLN A 1 407 ? -9.460 -16.030 -6.943 1.00 98.06 407 GLN A C 1
ATOM 3160 O O . GLN A 1 407 ? -10.108 -16.042 -7.991 1.00 98.06 407 GLN A O 1
ATOM 3165 N N . TYR A 1 408 ? -8.331 -15.338 -6.818 1.00 98.38 408 TYR A N 1
ATOM 3166 C CA . TYR A 1 408 ? -7.784 -14.518 -7.895 1.00 98.38 408 TYR A CA 1
ATOM 3167 C C . TYR A 1 408 ? -6.257 -14.458 -7.848 1.00 98.38 408 TYR A C 1
ATOM 3169 O O . TYR A 1 408 ? -5.634 -14.715 -6.815 1.00 98.38 408 TYR A O 1
ATOM 3177 N N . ASP A 1 409 ? -5.662 -14.087 -8.981 1.00 98.25 409 ASP A N 1
ATOM 3178 C CA . ASP A 1 409 ? -4.221 -13.956 -9.178 1.00 98.25 409 ASP A CA 1
ATOM 3179 C C . ASP A 1 409 ? -3.890 -12.659 -9.934 1.00 98.25 409 ASP A C 1
ATOM 3181 O O . ASP A 1 409 ? -4.347 -12.444 -11.055 1.00 98.25 409 ASP A O 1
ATOM 3185 N N . GLY A 1 410 ? -3.079 -11.801 -9.317 1.00 97.75 410 GLY A N 1
ATOM 3186 C CA . GLY A 1 410 ? -2.579 -10.511 -9.814 1.00 97.75 410 GLY A CA 1
ATOM 3187 C C . GLY A 1 410 ? -1.430 -10.599 -10.819 1.00 97.75 410 GLY A C 1
ATOM 3188 O O . GLY A 1 410 ? -0.841 -9.571 -11.174 1.00 97.75 410 GLY A O 1
ATOM 3189 N N . GLY A 1 411 ? -1.069 -11.808 -11.251 1.00 97.56 411 GLY A N 1
ATOM 3190 C CA . GLY A 1 411 ? 0.145 -12.075 -12.010 1.00 97.56 411 GLY A CA 1
ATOM 3191 C C . GLY A 1 411 ? 1.380 -12.211 -11.122 1.00 97.56 411 GLY A C 1
ATOM 3192 O O . GLY A 1 411 ? 1.350 -11.991 -9.912 1.00 97.56 411 GLY A O 1
ATOM 3193 N N . ASP A 1 412 ? 2.488 -12.574 -11.760 1.00 97.81 412 ASP A N 1
ATOM 3194 C CA . ASP A 1 412 ? 3.787 -12.778 -11.127 1.00 97.81 412 ASP A CA 1
ATOM 3195 C C . ASP A 1 412 ? 4.465 -11.420 -10.837 1.00 97.81 412 ASP A C 1
ATOM 3197 O O . ASP A 1 412 ? 4.862 -10.727 -11.790 1.00 97.81 412 ASP A O 1
ATOM 3201 N N . PRO A 1 413 ? 4.634 -11.023 -9.557 1.00 98.00 413 PRO A N 1
ATOM 3202 C CA . PRO A 1 413 ? 5.251 -9.749 -9.193 1.00 98.00 413 PRO A CA 1
ATOM 3203 C C . PRO A 1 413 ? 6.703 -9.607 -9.650 1.00 98.00 413 PRO A C 1
ATOM 3205 O O . PRO A 1 413 ? 7.206 -8.487 -9.702 1.00 98.00 413 PRO A O 1
ATOM 3208 N N . ALA A 1 414 ? 7.391 -10.703 -9.973 1.00 97.88 414 ALA A N 1
ATOM 3209 C CA . ALA A 1 414 ? 8.781 -10.674 -10.405 1.00 97.88 414 ALA A CA 1
ATOM 3210 C C . ALA A 1 414 ? 8.951 -10.243 -11.867 1.00 97.88 414 ALA A C 1
ATOM 3212 O O . ALA A 1 414 ? 10.049 -9.830 -12.244 1.00 97.88 414 ALA A O 1
ATOM 3213 N N . LYS A 1 415 ? 7.903 -10.370 -12.695 1.00 97.06 415 LYS A N 1
ATOM 3214 C CA . LYS A 1 415 ? 8.038 -10.229 -14.156 1.00 97.06 415 LYS A CA 1
ATOM 3215 C C . LYS A 1 415 ? 6.866 -9.601 -14.904 1.00 97.06 415 LYS A C 1
ATOM 3217 O O . LYS A 1 415 ? 6.992 -9.366 -16.096 1.00 97.06 415 LYS A O 1
ATOM 3222 N N . SER A 1 416 ? 5.723 -9.382 -14.261 1.00 95.88 416 SER A N 1
ATOM 3223 C CA . SER A 1 416 ? 4.515 -8.894 -14.942 1.00 95.88 416 SER A CA 1
ATOM 3224 C C . SER A 1 416 ? 3.934 -7.659 -14.266 1.00 95.88 416 SER A C 1
ATOM 3226 O O . SER A 1 416 ? 4.201 -7.417 -13.090 1.00 95.88 416 SER A O 1
ATOM 3228 N N . LEU A 1 417 ? 3.141 -6.879 -15.008 1.00 94.50 417 LEU A N 1
ATOM 3229 C CA . LEU A 1 417 ? 2.292 -5.810 -14.471 1.00 94.50 417 LEU A CA 1
ATOM 3230 C C . LEU A 1 417 ? 1.090 -6.385 -13.712 1.00 94.50 417 LEU A C 1
ATOM 3232 O O . LEU A 1 417 ? 0.842 -7.592 -13.742 1.00 94.50 417 LEU A O 1
ATOM 3236 N N . TYR A 1 418 ? 0.422 -5.549 -12.910 1.00 95.69 418 TYR A N 1
ATOM 3237 C CA . TYR A 1 418 ? -0.676 -6.017 -12.064 1.00 95.69 418 TYR A CA 1
ATOM 3238 C C . TYR A 1 418 ? -1.911 -6.168 -12.939 1.00 95.69 418 TYR A C 1
ATOM 3240 O O . TYR A 1 418 ? -2.465 -5.179 -13.412 1.00 95.69 418 TYR A O 1
ATOM 3248 N N . ALA A 1 419 ? -2.288 -7.416 -13.190 1.00 95.50 419 ALA A N 1
ATOM 3249 C CA . ALA A 1 419 ? -3.388 -7.783 -14.069 1.00 95.50 419 ALA A CA 1
ATOM 3250 C C . ALA A 1 419 ? -4.211 -8.876 -13.376 1.00 95.50 419 ALA A C 1
ATOM 3252 O O . ALA A 1 419 ? -4.055 -10.063 -13.694 1.00 95.50 419 ALA A O 1
ATOM 3253 N N . PRO A 1 420 ? -5.014 -8.499 -12.362 1.00 97.06 420 PRO A N 1
ATOM 3254 C CA . PRO A 1 420 ? -5.763 -9.458 -11.578 1.00 97.06 420 PRO A CA 1
ATOM 3255 C C . PRO A 1 420 ? -6.780 -10.178 -12.457 1.00 97.06 420 PRO A C 1
ATOM 3257 O O . PRO A 1 420 ? -7.475 -9.570 -13.272 1.00 97.06 420 PRO A O 1
ATOM 3260 N N . ARG A 1 421 ? -6.864 -11.495 -12.278 1.00 97.31 421 ARG A N 1
ATOM 3261 C CA . ARG A 1 421 ? -7.846 -12.373 -12.923 1.00 97.31 421 ARG A CA 1
ATOM 3262 C C . ARG A 1 421 ? -8.371 -13.392 -11.923 1.00 97.31 421 ARG A C 1
ATOM 3264 O O . ARG A 1 421 ? -7.628 -13.822 -11.042 1.00 97.31 421 ARG A O 1
ATOM 3271 N N . LEU A 1 422 ? -9.632 -13.787 -12.073 1.00 97.19 422 LEU A N 1
ATOM 3272 C CA . LEU A 1 422 ? -10.201 -14.878 -11.286 1.00 97.19 422 LEU A CA 1
ATOM 3273 C C . LEU A 1 422 ? -9.474 -16.188 -11.616 1.00 97.19 422 LEU A C 1
ATOM 3275 O O . LEU A 1 422 ? -9.104 -16.428 -12.768 1.00 97.19 422 LEU A O 1
ATOM 3279 N N . VAL A 1 423 ? -9.262 -17.014 -10.597 1.00 96.44 423 VAL A N 1
ATOM 3280 C CA . VAL A 1 423 ? -8.738 -18.373 -10.743 1.00 96.44 423 VAL A CA 1
ATOM 3281 C C . VAL A 1 423 ? -9.934 -19.317 -10.727 1.00 96.44 423 VAL A C 1
ATOM 3283 O O . VAL A 1 423 ? -10.757 -19.241 -9.815 1.00 96.44 423 VAL A O 1
ATOM 3286 N N . ALA A 1 424 ? -10.050 -20.127 -11.780 1.00 86.94 424 ALA A N 1
ATOM 3287 C CA . ALA A 1 424 ? -11.129 -21.096 -11.957 1.00 86.94 424 ALA A CA 1
ATOM 3288 C C . ALA A 1 424 ? -10.973 -22.317 -11.047 1.00 86.94 424 ALA A C 1
ATOM 3290 O O . ALA A 1 424 ? -9.807 -22.681 -10.755 1.00 86.94 424 ALA A O 1
#

InterPro domains:
  IPR014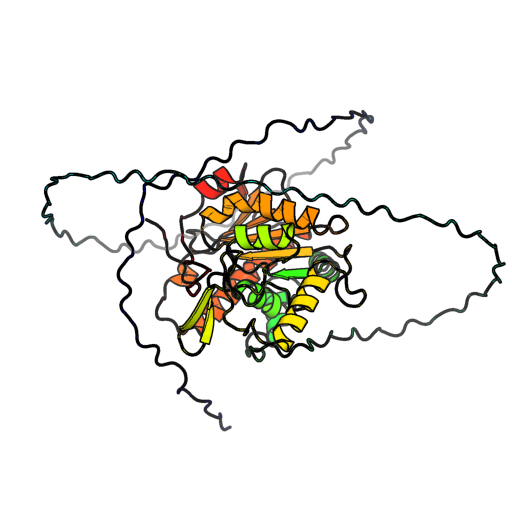903 Protein of unknown function DUF1796 [PF08795] (187-303)

Secondary structure (DSSP, 8-state):
--PPP----S--------PPP---TT------------PPP------PPPPPPPPP----PPPP-PPPP---------------------------------------------PPP--------PPPP-------------------S--SS---GGGSHHHHHHHHHHTTTTSHHHHHHHHH-EEEE--SSTHHHHHHHTTT---S--TTTTEE--HHHHHHHHHTTTTTTT--SEEEEETTEEEEE--TTS-EESSS-TT-HHHHHHHHHHHHHHTT--TTT--TTS-EEEEEE-SBGGGGTTHHHHHHHHHHH-TTS-EEEEEEEEEESS--EEEETTEEEEEEEEEEGGGGS-TTS-HHHHHHHHHHHHHHHHHHHHHHHTT----EEEESSHHHHHHTSPPEE---TTTS----EE--

Nearest PDB structures (foldseek):
  7d3e-assembly1_C  TM=4.615E-01  e=9.121E+00  Homo sapiens

Radius of gyration: 27.64 Å; Cα contacts (8 Å, |Δi|>4): 547; chains: 1; bounding box: 81×78×72 Å

Mean predicted aligned error: 14.67 Å

Solvent-accessible surface area (backbone atoms only — not comparable to full-atom values): 26641 Å² total; per-residue (Å²): 143,80,84,81,86,74,80,89,83,80,78,87,70,78,82,73,86,77,72,86,74,87,78,74,88,82,69,71,82,77,80,74,77,77,86,85,82,80,88,78,85,83,82,86,78,90,76,85,90,78,84,86,83,82,81,87,79,84,88,79,85,87,79,91,79,86,86,79,88,80,82,86,82,86,80,82,90,84,83,91,83,77,89,84,87,82,88,82,85,89,79,88,82,87,84,90,80,90,77,84,87,82,89,77,86,88,84,86,80,87,81,88,84,81,84,86,84,82,90,80,85,88,79,91,79,87,86,82,89,79,83,93,78,89,80,82,83,71,86,77,78,78,73,76,74,74,73,78,69,84,58,91,65,69,78,53,80,73,49,33,68,70,46,10,53,50,45,30,54,77,60,61,44,75,43,70,53,34,39,55,48,56,73,61,39,46,53,41,34,60,6,25,36,45,55,37,35,46,16,31,38,32,52,65,54,46,73,66,78,45,76,25,28,62,23,28,31,37,65,68,21,52,36,48,31,56,72,54,73,44,63,58,66,70,43,57,74,49,76,46,78,62,88,92,29,56,33,37,18,47,18,81,47,45,12,24,30,53,78,54,62,63,82,39,67,68,50,43,54,52,44,52,50,18,46,36,41,72,54,19,74,35,83,92,75,41,46,41,53,49,25,33,41,34,33,30,36,50,44,28,50,78,42,59,72,49,45,64,57,39,53,48,43,51,38,69,63,30,75,67,22,56,68,32,39,40,37,37,38,62,59,16,97,50,69,49,39,36,32,40,61,99,36,88,50,42,36,35,28,37,34,39,35,74,82,65,68,60,83,84,54,55,67,70,59,50,52,48,54,50,22,54,56,43,31,50,47,51,39,54,52,44,36,42,77,41,71,43,94,58,89,62,46,80,28,80,40,64,68,57,45,52,73,74,45,49,48,33,40,20,58,54,31,22,82,49,70,85,54,70,41,77,57,132

Sequence (424 aa):
MAFCDVDQDVMRVTRRVVRPWPVDPSVPCREFAPNSDISIPVGGTQLPLSAQVRPKIDGTQSQEIGSRPIDRLSFGDTLRSSRASPGFTAVGPSPSWVRPLSTAPLVSSTKSWVPSVSSATTTASSVPSVSSASVSSAPVEESAAKITDADPWARPAWVAVEKQEFRRQHLQLNNPQTLALIDACEFVSLGGYCGAAFSLQSLGLKKFTYPFDWVRAPVEGVIQCVEDKFNGFFTYKFIADEGGHQLFGSTQWGGSFWHHDPRSAKVKFEFERRVDRFYGKRHNEAPSCKPRIFVRIANSSREICSTLRLHRALKCALPEAKVRLLVIIDLQRKSDLVCLQNIEDVLFCRVHAKLFANPDCHFAAQMLANTEAYSEAVARALRHWSGHSSSLVMAPNVESLVGDCDQYDGGDPAKSLYAPRLVA